Protein AF-0000000072583648 (afdb_homodimer)

pLDDT: mean 95.05, std 6.93, range [61.97, 98.94]

Organism: Leptospira interrogans serogroup Icterohaemorrhagiae serovar Lai (strain 56601) (NCBI:txid189518)

Nearest PDB structures (foldseek):
  6ifd-assembly2_C  TM=8.929E-01  e=5.186E-21  Vibrio cholerae
  6ckj-assembly1_A  TM=9.040E-01  e=2.951E-20  Neisseria meningitidis
  6ifd-assembly1_A  TM=8.773E-01  e=4.073E-20  Vibrio cholerae
  1qwj-assembly2_D  TM=8.633E-01  e=1.217E-19  Mus musculus
  6ifi-assembly1_B  TM=8.346E-01  e=3.301E-17  Vibrio cholerae

Radius of gyration: 24.1 Å; Cα contacts (8 Å, |Δi|>4): 851; chains: 2; bounding box: 42×67×56 Å

Secondary structure (DSSP, 8-state):
-EEEEEE--S--SSSTTGGGSEETTEEHHHHHHHHHHH-TT-SEEEEEES-HHHHHHHHHTT--EEEPPGGGSSTT--HHHHHHHHHHH-TT--EEEE--TT-----TTHHHHHHHHHHHTT-SEEEEEEEE----TT----S-GGG---EEEEEEEEEEEEHHHHHTT-S--SSEEEEE--GGG----SSHHHHHHHHHHHHHH----/-EEEEEE--S--SSSTTGGGSEETTEEHHHHHHHHHHH-TT-SEEEEEES-HHHHHHHHHTT--EEEPPGGGSSTT--HHHHHHHHHHH-TT--EEEE--TT-----TTHHHHHHHHHHHTT-SEEEEEEEE----TT----S-GGG---EEEEEEEEEEEEHHHHHTT-S--SSEEEEE--GGG----SSHHHHHHHHHHHHHH----

Foldseek 3Di:
DEEEEEEDEQDADQAHPQQQDDFQHGGLVLLLVVLLVLEPPHPAYEYEYQDPVNCVSCVVSPHHYDYDDPVCRDPPHDPLVVLLVVCVVPVVHFKYKYAYSQQRQAARCNQVVQVCCCVVQVAQKEAEFAFDQDDDPPDDDPDDSVPRSGDTDGQRGIMMHGSVCSNVSHRHDDGYHYHYDDPLRRAGDRHDVSSVSVSVSCVVCNHHD/DEEEEEEDEQDADQAHPQQQDDFQHGGLVLLLVVLLVLEPPHPAYEYEYQDPVNCVSCVVSPHHYDYDDPVCRDPPHDPLVRLLVVCVVPVVHFKYKYAYSQQRQAARCNQVVQVVCCVVQVAQKEAEFAFDQDDDPPDDDPDDSVPRSGDTDGQRGIMMHGSVCSNVSHRHDDGYHYHYDDPLRRAGDRHDVSSVSVSVSCVVCNHHD

Solvent-accessible surface area (backbone atoms only — not comparable to full-atom values): 22487 Å² total; per-residue (Å²): 78,35,29,32,37,29,60,48,57,58,74,36,87,62,34,71,52,48,56,65,35,75,49,90,87,37,35,28,38,50,43,33,52,52,50,51,70,69,29,82,66,49,72,45,60,35,35,36,25,60,27,66,69,57,45,52,53,38,44,74,69,72,34,52,69,44,80,37,56,70,86,63,51,44,95,80,48,53,70,49,57,53,48,30,54,46,45,68,75,41,66,71,45,42,31,41,35,39,30,34,33,45,18,49,55,58,41,64,59,48,67,38,50,49,49,49,52,37,62,76,65,67,40,42,22,36,36,29,24,43,72,46,70,78,73,46,62,83,55,84,63,97,60,55,71,89,71,46,85,50,43,47,42,65,27,57,41,46,33,36,37,30,39,68,38,30,72,68,62,39,90,62,59,93,40,70,41,80,42,71,57,61,76,88,39,58,49,55,47,57,32,66,66,36,45,53,37,50,44,44,49,40,72,73,59,48,58,52,120,77,34,29,32,40,30,61,47,57,58,74,37,84,63,36,70,52,49,56,66,33,76,50,89,87,38,36,28,38,50,43,35,51,53,50,51,70,69,27,81,66,46,72,44,60,35,34,36,25,60,27,66,69,57,45,53,54,38,45,75,70,72,34,52,67,43,80,37,56,70,86,64,52,45,95,80,48,55,69,49,57,52,48,29,55,46,45,69,76,40,66,69,42,42,32,40,34,39,30,34,33,45,18,48,55,58,40,64,58,48,67,39,51,50,50,49,52,38,62,75,65,66,40,42,21,35,35,30,23,42,74,46,70,79,74,45,63,84,55,86,63,98,61,55,72,90,71,45,83,49,44,46,42,64,25,58,39,44,34,37,39,30,39,68,38,30,73,70,62,39,90,61,59,92,40,72,42,81,42,72,60,61,73,88,38,57,50,53,49,56,31,65,67,35,46,51,37,51,44,44,50,39,70,73,58,50,57,52,119

InterPro domains:
  IPR003329 Acylneuraminate cytidylyltransferase [PF02348] (4-128)
  IPR029044 Nucleotide-diphospho-sugar transferases [G3DSA:3.90.550.10] (2-208)
  IPR029044 Nucleotide-diphospho-sugar transferases [SSF53448] (3-206)
  IPR050793 CMP-NeuNAc synthase [PTHR21485] (3-207)

Sequence (418 aa):
MNLAVIPARGGSKGLPGKNIKNLCGKPLIAWSIEAAKRAKKIDRFIVSTDSEEIAAVAREWGCPVLKRPDELATDETKTISVLSQISKEIPEALNFILLQPTSPIRDVGLIDECLDLYEQGNYSNLATGYWCKYQEFGKHNNMRRQDYKGFFYDDGNVYILSKKLVSEGLWFGDHICRHVISKRQNFEIDDEIDFVILEALLNKYGTINMNLAVIPARGGSKGLPGKNIKNLCGKPLIAWSIEAAKRAKKIDRFIVSTDSEEIAAVAREWGCPVLKRPDELATDETKTISVLSQISKEIPEALNFILLQPTSPIRDVGLIDECLDLYEQGNYSNLATGYWCKYQEFGKHNNMRRQDYKGFFYDDGNVYILSKKLVSEGLWFGDHICRHVISKRQNFEIDDEIDFVILEALLNKYGTIN

Structure (mmCIF, N/CA/C/O backbone):
data_AF-0000000072583648-model_v1
#
loop_
_entity.id
_entity.type
_entity.pdbx_description
1 polymer 'CMP-N-acetylneuraminic acid synthetase'
#
loop_
_atom_site.group_PDB
_atom_site.id
_atom_site.type_symbol
_atom_site.label_atom_id
_atom_site.label_alt_id
_atom_site.label_comp_id
_atom_site.label_asym_id
_atom_site.label_entity_id
_atom_site.label_seq_id
_atom_site.pdbx_PDB_ins_code
_atom_site.Cartn_x
_atom_site.Cartn_y
_atom_site.Cartn_z
_atom_site.occupancy
_atom_site.B_iso_or_equiv
_atom_site.auth_seq_id
_atom_site.auth_comp_id
_atom_site.auth_asym_id
_atom_site.auth_atom_id
_atom_site.pdbx_PDB_model_num
ATOM 1 N N . MET A 1 1 ? -5.191 -30.656 -16.859 1 97.69 1 MET A N 1
ATOM 2 C CA . MET A 1 1 ? -4.227 -30.609 -15.766 1 97.69 1 MET A CA 1
ATOM 3 C C . MET A 1 1 ? -4.043 -29.188 -15.266 1 97.69 1 MET A C 1
ATOM 5 O O . MET A 1 1 ? -3.84 -28.266 -16.062 1 97.69 1 MET A O 1
ATOM 9 N N . ASN A 1 2 ? -4.242 -28.969 -13.953 1 98.88 2 ASN A N 1
ATOM 10 C CA . ASN A 1 2 ? -3.906 -27.703 -13.312 1 98.88 2 ASN A CA 1
ATOM 11 C C . ASN A 1 2 ? -2.438 -27.656 -12.898 1 98.88 2 ASN A C 1
ATOM 13 O O . ASN A 1 2 ? -2.012 -28.406 -12.023 1 98.88 2 ASN A O 1
ATOM 17 N N . LEU A 1 3 ? -1.696 -26.797 -13.539 1 98.94 3 LEU A N 1
ATOM 18 C CA . LEU A 1 3 ? -0.269 -26.672 -13.273 1 98.94 3 LEU A CA 1
ATOM 19 C C . LEU A 1 3 ? 0.024 -25.391 -12.5 1 98.94 3 LEU A C 1
ATOM 21 O O . LEU A 1 3 ? -0.219 -24.281 -13 1 98.94 3 LEU A O 1
ATO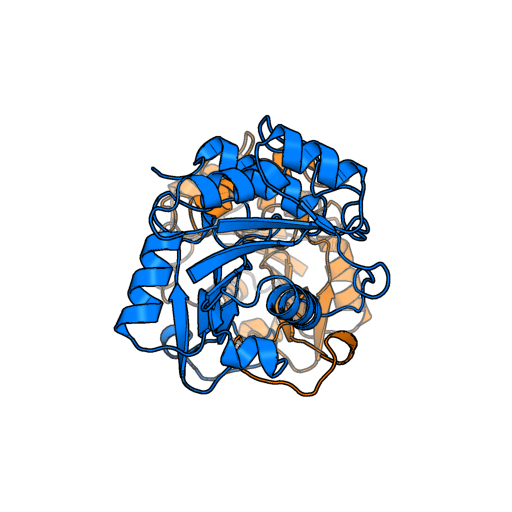M 25 N N . ALA A 1 4 ? 0.498 -25.5 -11.289 1 98.94 4 ALA A N 1
ATOM 26 C CA . ALA A 1 4 ? 0.987 -24.328 -10.562 1 98.94 4 ALA A CA 1
ATOM 27 C C . ALA A 1 4 ? 2.408 -23.984 -10.992 1 98.94 4 ALA A C 1
ATOM 29 O O . ALA A 1 4 ? 3.275 -24.859 -11.078 1 98.94 4 ALA A O 1
ATOM 30 N N . VAL A 1 5 ? 2.592 -22.766 -11.312 1 98.94 5 VAL A N 1
ATOM 31 C CA . VAL A 1 5 ? 3.898 -22.266 -11.734 1 98.94 5 VAL A CA 1
ATOM 32 C C . VAL A 1 5 ? 4.395 -21.234 -10.734 1 98.94 5 VAL A C 1
ATOM 34 O O . VAL A 1 5 ? 3.686 -20.266 -10.43 1 98.94 5 VAL A O 1
ATOM 37 N N . ILE A 1 6 ? 5.566 -21.406 -10.234 1 98.88 6 ILE A N 1
ATOM 38 C CA . ILE A 1 6 ? 6.246 -20.484 -9.336 1 98.88 6 ILE A CA 1
ATOM 39 C C . ILE A 1 6 ? 7.484 -19.906 -10.023 1 98.88 6 ILE A C 1
ATOM 41 O O . ILE A 1 6 ? 8.539 -20.547 -10.055 1 98.88 6 ILE A O 1
ATOM 45 N N . PRO A 1 7 ? 7.328 -18.703 -10.578 1 98.31 7 PRO A N 1
ATOM 46 C CA . PRO A 1 7 ? 8.453 -18.109 -11.305 1 98.31 7 PRO A CA 1
ATOM 47 C C . PRO A 1 7 ? 9.438 -17.391 -10.383 1 98.31 7 PRO A C 1
ATOM 49 O O . PRO A 1 7 ? 9.023 -16.625 -9.516 1 98.31 7 PRO A O 1
ATOM 52 N N . ALA A 1 8 ? 10.727 -17.672 -10.547 1 97.12 8 ALA A N 1
ATOM 53 C CA . ALA A 1 8 ? 11.742 -17.031 -9.703 1 97.12 8 ALA A CA 1
ATOM 54 C C . ALA A 1 8 ? 13.047 -16.828 -10.469 1 97.12 8 ALA A C 1
ATOM 56 O O . ALA A 1 8 ? 13.898 -17.719 -10.5 1 97.12 8 ALA A O 1
ATOM 57 N N . ARG A 1 9 ? 13.219 -15.688 -11.008 1 95.25 9 ARG A N 1
ATOM 58 C CA . ARG A 1 9 ? 14.461 -15.438 -11.734 1 95.25 9 ARG A CA 1
ATOM 59 C C . ARG A 1 9 ? 15.586 -15.062 -10.773 1 95.25 9 ARG A C 1
ATOM 61 O O . ARG A 1 9 ? 15.336 -14.57 -9.672 1 95.25 9 ARG A O 1
ATOM 68 N N . GLY A 1 10 ? 16.766 -15.242 -11.242 1 93.38 10 GLY A N 1
ATOM 69 C CA . GLY A 1 10 ? 17.938 -14.938 -10.422 1 93.38 10 GLY A CA 1
ATOM 70 C C . GLY A 1 10 ? 18.141 -13.453 -10.211 1 93.38 10 GLY A C 1
ATOM 71 O O . GLY A 1 10 ? 18.594 -13.031 -9.148 1 93.38 10 GLY A O 1
ATOM 72 N N . GLY A 1 11 ? 17.781 -12.695 -11.203 1 90.19 11 GLY A N 1
ATOM 73 C CA . GLY A 1 11 ? 18 -11.266 -11.141 1 90.19 11 GLY A CA 1
ATOM 74 C C . GLY A 1 11 ? 16.859 -10.516 -10.461 1 90.19 11 GLY A C 1
ATOM 75 O O . GLY A 1 11 ? 15.711 -10.625 -10.875 1 90.19 11 GLY A O 1
ATOM 76 N N . SER A 1 12 ? 17.141 -9.93 -9.25 1 88.94 12 SER A N 1
ATOM 77 C CA . SER A 1 12 ? 16.219 -9.055 -8.539 1 88.94 12 SER A CA 1
ATOM 78 C C . SER A 1 12 ? 16.844 -7.684 -8.289 1 88.94 12 SER A C 1
ATOM 80 O O . SER A 1 12 ? 17.812 -7.57 -7.535 1 88.94 12 SER A O 1
ATOM 82 N N . LYS A 1 13 ? 16.25 -6.711 -8.898 1 87.12 13 LYS A N 1
ATOM 83 C CA . LYS A 1 13 ? 16.859 -5.387 -8.836 1 87.12 13 LYS A CA 1
ATOM 84 C C . LYS A 1 13 ? 16.578 -4.711 -7.496 1 87.12 13 LYS A C 1
ATOM 86 O O . LYS A 1 13 ? 17.484 -4.246 -6.816 1 87.12 13 LYS A O 1
ATOM 91 N N . GLY A 1 14 ? 15.383 -4.738 -7.047 1 91.19 14 GLY A N 1
ATOM 92 C CA . GLY A 1 14 ? 14.992 -4 -5.855 1 91.19 14 GLY A CA 1
ATOM 93 C C . GLY A 1 14 ? 15.492 -4.633 -4.57 1 91.19 14 GLY A C 1
ATOM 94 O O . GLY A 1 14 ? 15.742 -3.934 -3.586 1 91.19 14 GLY A O 1
ATOM 95 N N . LEU A 1 15 ? 15.609 -5.969 -4.609 1 94.5 15 LEU A N 1
ATOM 96 C CA . LEU A 1 15 ? 16.094 -6.77 -3.486 1 94.5 15 LEU A CA 1
ATOM 97 C C . LEU A 1 15 ? 16.828 -8.008 -3.979 1 94.5 15 LEU A C 1
ATOM 99 O O . LEU A 1 15 ? 16.25 -9.086 -4.078 1 94.5 15 LEU A O 1
ATOM 103 N N . PRO A 1 16 ? 18.141 -7.836 -4.246 1 94.44 16 PRO A N 1
ATOM 104 C CA . PRO A 1 16 ? 18.906 -8.938 -4.816 1 94.44 16 PRO A CA 1
ATOM 105 C C . PRO A 1 16 ? 18.812 -10.219 -3.99 1 94.44 16 PRO A C 1
ATOM 107 O O . PRO A 1 16 ? 18.938 -10.18 -2.764 1 94.44 16 PRO A O 1
ATOM 110 N N . GLY A 1 17 ? 18.5 -11.312 -4.676 1 95.19 17 GLY A N 1
ATOM 111 C CA . GLY A 1 17 ? 18.422 -12.617 -4.035 1 95.19 17 GLY A CA 1
ATOM 112 C C . GLY A 1 17 ? 17.172 -12.82 -3.221 1 95.19 17 GLY A C 1
ATOM 113 O O . GLY A 1 17 ? 17.109 -13.688 -2.348 1 95.19 17 GLY A O 1
ATOM 114 N N . LYS A 1 18 ? 16.125 -12.062 -3.488 1 96.69 18 LYS A N 1
ATOM 115 C CA . LYS A 1 18 ? 14.977 -12.047 -2.588 1 96.69 18 LYS A CA 1
ATOM 116 C C . LYS A 1 18 ? 14.273 -13.398 -2.568 1 96.69 18 LYS A C 1
ATOM 118 O O . LYS A 1 18 ? 13.734 -13.812 -1.54 1 96.69 18 LYS A O 1
ATOM 123 N N . ASN A 1 19 ? 14.297 -14.148 -3.619 1 97.88 19 ASN A N 1
ATOM 124 C CA . ASN A 1 19 ? 13.516 -15.375 -3.73 1 97.88 19 ASN A CA 1
ATOM 125 C C . ASN A 1 19 ? 13.969 -16.422 -2.721 1 97.88 19 ASN A C 1
ATOM 127 O O . ASN A 1 19 ? 13.172 -17.266 -2.297 1 97.88 19 ASN A O 1
ATOM 131 N N . ILE A 1 20 ? 15.219 -16.375 -2.355 1 98.31 20 ILE A N 1
ATOM 132 C CA . ILE A 1 20 ? 15.695 -17.375 -1.411 1 98.31 20 ILE A CA 1
ATOM 133 C C . ILE A 1 20 ? 16.109 -16.703 -0.106 1 98.31 20 ILE A C 1
ATOM 135 O O . ILE A 1 20 ? 16.781 -17.312 0.73 1 98.31 20 ILE A O 1
ATOM 139 N N . LYS A 1 21 ? 15.82 -15.445 0.034 1 98.12 21 LYS A N 1
ATOM 140 C CA . LYS A 1 21 ? 16.031 -14.734 1.294 1 98.12 21 LYS A CA 1
ATOM 141 C C . LYS A 1 21 ? 15.125 -15.281 2.391 1 98.12 21 LYS A C 1
ATOM 143 O O . LYS A 1 21 ? 13.961 -15.586 2.141 1 98.12 21 LYS A O 1
ATOM 148 N N . ASN A 1 22 ? 15.633 -15.406 3.602 1 98.62 22 ASN A N 1
ATOM 149 C CA . ASN A 1 22 ? 14.867 -15.938 4.723 1 98.62 22 ASN A CA 1
ATOM 150 C C . ASN A 1 22 ? 13.727 -15 5.117 1 98.62 22 ASN A C 1
ATOM 152 O O . ASN A 1 22 ? 13.961 -13.82 5.41 1 98.62 22 ASN A O 1
ATOM 156 N N . LEU A 1 23 ? 12.547 -15.438 5.066 1 98.31 23 LEU A N 1
ATOM 157 C CA . LEU A 1 23 ? 11.344 -14.742 5.508 1 98.31 23 LEU A CA 1
ATOM 158 C C . LEU A 1 23 ? 10.594 -15.57 6.551 1 98.31 23 LEU A C 1
ATOM 160 O O . LEU A 1 23 ? 9.938 -16.562 6.211 1 98.31 23 LEU A O 1
ATOM 164 N N . CYS A 1 24 ? 10.695 -15.133 7.797 1 97.88 24 CYS A N 1
ATOM 165 C CA . CYS A 1 24 ? 10.016 -15.773 8.914 1 97.88 24 CYS A CA 1
ATOM 166 C C . CYS A 1 24 ? 10.391 -17.25 9.008 1 97.88 24 CYS A C 1
ATOM 168 O O . CYS A 1 24 ? 9.523 -18.109 9.141 1 97.88 24 CYS A O 1
ATOM 170 N N . GLY A 1 25 ? 11.648 -17.625 8.773 1 97.44 25 GLY A N 1
ATOM 171 C CA . GLY A 1 25 ? 12.156 -18.953 9.078 1 97.44 25 GLY A CA 1
ATOM 172 C C . GLY A 1 25 ? 12.312 -19.828 7.855 1 97.44 25 GLY A C 1
ATOM 173 O O . GLY A 1 25 ? 12.82 -20.953 7.945 1 97.44 25 GLY A O 1
ATOM 174 N N . LYS A 1 26 ? 11.906 -19.453 6.719 1 97 26 LYS A N 1
ATOM 175 C CA . LYS A 1 26 ? 12.133 -20.203 5.492 1 97 26 LYS A CA 1
ATOM 176 C C . LYS A 1 26 ? 12.359 -19.281 4.305 1 97 26 LYS A C 1
ATOM 178 O O . LYS A 1 26 ? 12.016 -18.094 4.359 1 97 26 LYS A O 1
ATOM 183 N N . PRO A 1 27 ? 12.984 -19.828 3.266 1 98.56 27 PRO A N 1
ATOM 184 C CA . PRO A 1 27 ? 13.195 -19 2.086 1 98.56 27 PRO A CA 1
ATOM 185 C C . PRO A 1 27 ? 11.891 -18.484 1.48 1 98.56 27 PRO A C 1
ATOM 187 O O . PRO A 1 27 ? 10.883 -19.188 1.485 1 98.56 27 PRO A O 1
ATOM 190 N N . LEU A 1 28 ? 11.953 -17.266 0.922 1 98.62 28 LEU A N 1
ATOM 191 C CA . LEU A 1 28 ? 10.766 -16.609 0.388 1 98.62 28 LEU A CA 1
ATOM 192 C C . LEU A 1 28 ? 10 -17.531 -0.554 1 98.62 28 LEU A C 1
ATOM 194 O O . LEU A 1 28 ? 8.781 -17.672 -0.449 1 98.62 28 LEU A O 1
ATOM 198 N N . ILE A 1 29 ? 10.672 -18.266 -1.407 1 98.81 29 ILE A N 1
ATOM 199 C CA . ILE A 1 29 ? 10.055 -19.094 -2.449 1 98.81 29 ILE A CA 1
ATOM 200 C C . ILE A 1 29 ? 9.328 -20.266 -1.815 1 98.81 29 ILE A C 1
ATOM 202 O O . ILE A 1 29 ? 8.391 -20.812 -2.404 1 98.81 29 ILE A O 1
ATOM 206 N N . ALA A 1 30 ? 9.734 -20.703 -0.659 1 98.69 30 ALA A N 1
ATOM 207 C CA . ALA A 1 30 ? 9.148 -21.859 0.014 1 98.69 30 ALA A CA 1
ATOM 208 C C . ALA A 1 30 ? 7.684 -21.625 0.349 1 98.69 30 ALA A C 1
ATOM 210 O O . ALA A 1 30 ? 6.887 -22.562 0.38 1 98.69 30 ALA A O 1
ATOM 211 N N . TRP A 1 31 ? 7.324 -20.375 0.582 1 98.62 31 TRP A N 1
ATOM 212 C CA . TRP A 1 31 ? 5.941 -20.047 0.912 1 98.62 31 TRP A CA 1
ATOM 213 C C . TRP A 1 31 ? 5.008 -20.406 -0.239 1 98.62 31 TRP A C 1
ATOM 215 O O . TRP A 1 31 ? 3.953 -21 -0.026 1 98.62 31 TRP A O 1
ATOM 225 N N . SER A 1 32 ? 5.383 -20.047 -1.424 1 98.69 32 SER A N 1
ATOM 226 C CA . SER A 1 32 ? 4.574 -20.375 -2.596 1 98.69 32 SER A CA 1
ATOM 227 C C . SER A 1 32 ? 4.594 -21.859 -2.883 1 98.69 32 SER A C 1
ATOM 229 O O . SER A 1 32 ? 3.582 -22.438 -3.287 1 98.69 32 SER A O 1
ATOM 231 N N . ILE A 1 33 ? 5.758 -22.531 -2.666 1 98.81 33 ILE A N 1
ATOM 232 C CA . ILE A 1 33 ? 5.867 -23.969 -2.865 1 98.81 33 ILE A CA 1
ATOM 233 C C . ILE A 1 33 ? 4.914 -24.703 -1.923 1 98.81 33 ILE A C 1
ATOM 235 O O . ILE A 1 33 ? 4.145 -25.562 -2.354 1 98.81 33 ILE A O 1
ATOM 239 N N . GLU A 1 34 ? 4.941 -24.312 -0.711 1 98.38 34 GLU A N 1
ATOM 240 C CA . GLU A 1 34 ? 4.074 -24.938 0.28 1 98.38 34 GLU A CA 1
ATOM 241 C C . GLU A 1 34 ? 2.602 -24.719 -0.052 1 98.38 34 GLU A C 1
ATOM 243 O O . GLU A 1 34 ? 1.777 -25.609 0.115 1 98.38 34 GLU A O 1
ATOM 248 N N . ALA A 1 35 ? 2.254 -23.5 -0.495 1 98.44 35 ALA A N 1
ATOM 249 C CA . ALA A 1 35 ? 0.877 -23.219 -0.887 1 98.44 35 ALA A CA 1
ATOM 250 C C . ALA A 1 35 ? 0.427 -24.125 -2.029 1 98.44 35 ALA A C 1
ATOM 252 O O . ALA A 1 35 ? -0.687 -24.656 -2.008 1 98.44 35 ALA A O 1
ATOM 253 N N . ALA A 1 36 ? 1.256 -24.312 -2.998 1 98.62 36 ALA A N 1
ATOM 254 C CA . ALA A 1 36 ? 0.947 -25.172 -4.129 1 98.62 36 ALA A CA 1
ATOM 255 C C . ALA A 1 36 ? 0.747 -26.625 -3.668 1 98.62 36 ALA A C 1
ATOM 257 O O . ALA A 1 36 ? -0.197 -27.297 -4.094 1 98.62 36 ALA A O 1
ATOM 258 N N . LYS A 1 37 ? 1.585 -27.062 -2.789 1 98.06 37 LYS A N 1
ATOM 259 C CA . LYS A 1 37 ? 1.545 -28.438 -2.281 1 98.06 37 LYS A CA 1
ATOM 260 C C . LYS A 1 37 ? 0.253 -28.703 -1.515 1 98.06 37 LYS A C 1
ATOM 262 O O . LYS A 1 37 ? -0.297 -29.797 -1.576 1 98.06 37 LYS A O 1
ATOM 267 N N . ARG A 1 38 ? -0.21 -27.734 -0.861 1 97.56 38 ARG A N 1
ATOM 268 C CA . ARG A 1 38 ? -1.37 -27.906 0.009 1 97.56 38 ARG A CA 1
ATOM 269 C C . ARG A 1 38 ? -2.668 -27.797 -0.785 1 97.56 38 ARG A C 1
ATOM 271 O O . ARG A 1 38 ? -3.727 -28.219 -0.306 1 97.56 38 ARG A O 1
ATOM 278 N N . ALA A 1 39 ? -2.609 -27.203 -1.93 1 98.44 39 ALA A N 1
ATOM 279 C CA . ALA A 1 39 ? -3.807 -27.031 -2.748 1 98.44 39 ALA A CA 1
ATOM 280 C C . ALA A 1 39 ? -4.312 -28.359 -3.279 1 98.44 39 ALA A C 1
ATOM 282 O O . ALA A 1 39 ? -3.543 -29.156 -3.834 1 98.44 39 ALA A O 1
ATOM 283 N N . LYS A 1 40 ? -5.539 -28.609 -3.176 1 98.56 40 LYS A N 1
ATOM 284 C CA . LYS A 1 40 ? -6.129 -29.906 -3.533 1 98.56 40 LYS A CA 1
ATOM 285 C C . LYS A 1 40 ? -6.336 -30.016 -5.039 1 98.56 40 LYS A C 1
ATOM 287 O O . LYS A 1 40 ? -6.336 -31.109 -5.594 1 98.56 40 LYS A O 1
ATOM 292 N N . LYS A 1 41 ? -6.445 -28.922 -5.656 1 98.75 41 LYS A N 1
ATOM 293 C CA . LYS A 1 41 ? -6.852 -28.953 -7.059 1 98.75 41 LYS A CA 1
ATOM 294 C C . LYS A 1 41 ? -5.66 -28.719 -7.984 1 98.75 41 LYS A C 1
ATOM 296 O O . LYS A 1 41 ? -5.828 -28.562 -9.195 1 98.75 41 LYS A O 1
ATOM 301 N N . ILE A 1 42 ? -4.512 -28.656 -7.406 1 98.81 42 ILE A N 1
ATOM 302 C CA . ILE A 1 42 ? -3.291 -28.578 -8.203 1 98.81 42 ILE A CA 1
ATOM 303 C C . ILE A 1 42 ? -2.805 -29.984 -8.531 1 98.81 42 ILE A C 1
ATOM 305 O O . ILE A 1 42 ? -2.623 -30.812 -7.637 1 98.81 42 ILE A O 1
ATOM 309 N N . ASP A 1 43 ? -2.621 -30.234 -9.797 1 98.81 43 ASP A N 1
ATOM 310 C CA . ASP A 1 43 ? -2.168 -31.562 -10.227 1 98.81 43 ASP A CA 1
ATOM 311 C C . ASP A 1 43 ? -0.644 -31.641 -10.219 1 98.81 43 ASP A C 1
ATOM 313 O O . ASP A 1 43 ? -0.081 -32.719 -9.969 1 98.81 43 ASP A O 1
ATOM 317 N N . ARG A 1 44 ? -0.004 -30.625 -10.531 1 98.69 44 ARG A N 1
ATOM 318 C CA . ARG A 1 44 ? 1.447 -30.516 -10.648 1 98.69 44 ARG A CA 1
ATOM 319 C C . ARG A 1 44 ? 1.912 -29.094 -10.352 1 98.69 44 ARG A C 1
ATOM 321 O O . ARG A 1 44 ? 1.2 -28.125 -10.648 1 98.69 44 ARG A O 1
ATOM 328 N N . PHE A 1 45 ? 3.045 -28.906 -9.734 1 98.81 45 PHE A N 1
ATOM 329 C CA . PHE A 1 45 ? 3.641 -27.609 -9.5 1 98.81 45 PHE A CA 1
ATOM 330 C C . PHE A 1 45 ? 5.125 -27.609 -9.852 1 98.81 45 PHE A C 1
ATOM 332 O O . PHE A 1 45 ? 5.793 -28.641 -9.727 1 98.81 45 PHE A O 1
ATOM 339 N N . ILE A 1 46 ? 5.621 -26.484 -10.32 1 98.88 46 ILE A N 1
ATOM 340 C CA . ILE A 1 46 ? 7.023 -26.375 -10.711 1 98.88 46 ILE A CA 1
ATOM 341 C C . ILE A 1 46 ? 7.539 -24.984 -10.375 1 98.88 46 ILE A C 1
ATOM 343 O O . ILE A 1 46 ? 6.773 -24.016 -10.352 1 98.88 46 ILE A O 1
ATOM 347 N N . VAL A 1 47 ? 8.836 -24.922 -10.094 1 98.88 47 VAL A N 1
ATOM 348 C CA . VAL A 1 47 ? 9.555 -23.641 -10.062 1 98.88 47 VAL A CA 1
ATOM 349 C C . VAL A 1 47 ? 10.234 -23.406 -11.406 1 98.88 47 VAL A C 1
ATOM 351 O O . VAL A 1 47 ? 10.867 -24.312 -11.961 1 98.88 47 VAL A O 1
ATOM 354 N N . SER A 1 48 ? 10.008 -22.266 -12.016 1 98.75 48 SER A N 1
ATOM 355 C CA . SER A 1 48 ? 10.734 -21.828 -13.211 1 98.75 48 SER A CA 1
ATOM 356 C C . SER A 1 48 ? 11.82 -20.828 -12.859 1 98.75 48 SER A C 1
ATOM 358 O O . SER A 1 48 ? 11.523 -19.719 -12.391 1 98.75 48 SER A O 1
ATOM 360 N N . THR A 1 49 ? 13.086 -21.141 -13.102 1 98.44 49 THR A N 1
ATOM 361 C CA . THR A 1 49 ? 14.18 -20.25 -12.711 1 98.44 49 THR A CA 1
ATOM 362 C C . THR A 1 49 ? 15.391 -20.453 -13.617 1 98.44 49 THR A C 1
ATOM 364 O O . THR A 1 49 ? 15.555 -21.516 -14.219 1 98.44 49 THR A O 1
ATOM 367 N N . ASP A 1 50 ? 16.125 -19.391 -13.742 1 97.94 50 ASP A N 1
ATOM 368 C CA . ASP A 1 50 ? 17.391 -19.453 -14.453 1 97.94 50 ASP A CA 1
ATOM 369 C C . ASP A 1 50 ? 18.562 -19.656 -13.492 1 97.94 50 ASP A C 1
ATOM 371 O O . ASP A 1 50 ? 19.703 -19.875 -13.914 1 97.94 50 ASP A O 1
ATOM 375 N N . SER A 1 51 ? 18.328 -19.625 -12.242 1 97.88 51 SER A N 1
ATOM 376 C CA . SER A 1 51 ? 19.375 -19.641 -11.211 1 97.88 51 SER A CA 1
ATOM 377 C C . SER A 1 51 ? 19.516 -21.016 -10.602 1 97.88 51 SER A C 1
ATOM 379 O O . SER A 1 51 ? 18.562 -21.578 -10.062 1 97.88 51 SER A O 1
ATOM 381 N N . GLU A 1 52 ? 20.75 -21.469 -10.594 1 98 52 GLU A N 1
ATOM 382 C CA . GLU A 1 52 ? 21.016 -22.766 -10 1 98 52 GLU A CA 1
ATOM 383 C C . GLU A 1 52 ? 20.828 -22.734 -8.484 1 98 52 GLU A C 1
ATOM 385 O O . GLU A 1 52 ? 20.391 -23.719 -7.887 1 98 52 GLU A O 1
ATOM 390 N N . GLU A 1 53 ? 21.188 -21.641 -7.949 1 98.19 53 GLU A N 1
ATOM 391 C CA . GLU A 1 53 ? 21.016 -21.484 -6.508 1 98.19 53 GLU A CA 1
ATOM 392 C C . GLU A 1 53 ? 19.547 -21.562 -6.117 1 98.19 53 GLU A C 1
ATOM 394 O O . GLU A 1 53 ? 19.188 -22.266 -5.168 1 98.19 53 GLU A O 1
ATOM 399 N N . ILE A 1 54 ? 18.719 -20.922 -6.812 1 98.62 54 ILE A N 1
ATOM 400 C CA . ILE A 1 54 ? 17.281 -20.953 -6.551 1 98.62 54 ILE A CA 1
ATOM 401 C C . ILE A 1 54 ? 16.734 -22.344 -6.809 1 98.62 54 ILE A C 1
ATOM 403 O O . ILE A 1 54 ? 15.906 -22.859 -6.047 1 98.62 54 ILE A O 1
ATOM 407 N N . ALA A 1 55 ? 17.203 -22.969 -7.875 1 98.75 55 ALA A N 1
ATOM 408 C CA . ALA A 1 55 ? 16.797 -24.328 -8.211 1 98.75 55 ALA A CA 1
ATOM 409 C C . ALA A 1 55 ? 17.109 -25.297 -7.062 1 98.75 55 ALA A C 1
ATOM 411 O O . ALA A 1 55 ? 16.266 -26.125 -6.699 1 98.75 55 ALA A O 1
ATOM 412 N N . ALA A 1 56 ? 18.281 -25.156 -6.535 1 98.75 56 ALA A N 1
ATOM 4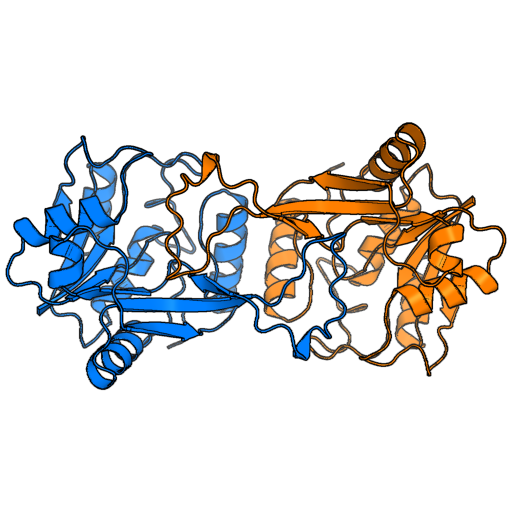13 C CA . ALA A 1 56 ? 18.688 -26.016 -5.434 1 98.75 56 ALA A CA 1
ATOM 414 C C . ALA A 1 56 ? 17.766 -25.844 -4.227 1 98.75 56 ALA A C 1
ATOM 416 O O . ALA A 1 56 ? 17.344 -26.828 -3.627 1 98.75 56 ALA A O 1
ATOM 417 N N . VAL A 1 57 ? 17.453 -24.625 -3.9 1 98.75 57 VAL A N 1
ATOM 418 C CA . VAL A 1 57 ? 16.562 -24.344 -2.779 1 98.75 57 VAL A CA 1
ATOM 419 C C . VAL A 1 57 ? 15.18 -24.922 -3.055 1 98.75 57 VAL A C 1
ATOM 421 O O . VAL A 1 57 ? 14.57 -25.531 -2.176 1 98.75 57 VAL A O 1
ATOM 424 N N . ALA A 1 58 ? 14.664 -24.719 -4.258 1 98.75 58 ALA A N 1
ATOM 425 C CA . ALA A 1 58 ? 13.359 -25.25 -4.637 1 98.75 58 ALA A CA 1
ATOM 426 C C . ALA A 1 58 ? 13.297 -26.75 -4.438 1 98.75 58 ALA A C 1
ATOM 428 O O . ALA A 1 58 ? 12.336 -27.281 -3.873 1 98.75 58 ALA A O 1
ATOM 429 N N . ARG A 1 59 ? 14.312 -27.453 -4.859 1 98.69 59 ARG A N 1
ATOM 430 C CA . ARG A 1 59 ? 14.367 -28.906 -4.73 1 98.69 59 ARG A CA 1
ATOM 431 C C . ARG A 1 59 ? 14.414 -29.328 -3.264 1 98.69 59 ARG A C 1
ATOM 433 O O . ARG A 1 59 ? 13.797 -30.328 -2.877 1 98.69 59 ARG A O 1
ATOM 440 N N . GLU A 1 60 ? 15.164 -28.562 -2.508 1 98.56 60 GLU A N 1
ATOM 441 C CA . GLU A 1 60 ? 15.227 -28.828 -1.073 1 98.56 60 GLU A CA 1
ATOM 442 C C . GLU A 1 60 ? 13.836 -28.766 -0.443 1 98.56 60 GLU A C 1
ATOM 444 O O . GLU A 1 60 ? 13.562 -29.484 0.526 1 98.56 60 GLU A O 1
ATOM 449 N N . TRP A 1 61 ? 13.008 -28 -1.033 1 98.5 61 TRP A N 1
ATOM 450 C CA . TRP A 1 61 ? 11.664 -27.844 -0.502 1 98.5 61 TRP A CA 1
ATOM 451 C C . TRP A 1 61 ? 10.68 -28.734 -1.269 1 98.5 61 TRP A C 1
ATOM 453 O O . TRP A 1 61 ? 9.461 -28.547 -1.166 1 98.5 61 TRP A O 1
ATOM 463 N N . GLY A 1 62 ? 11.195 -29.625 -2.061 1 98.38 62 GLY A N 1
ATOM 464 C CA . GLY A 1 62 ? 10.398 -30.672 -2.678 1 98.38 62 GLY A CA 1
ATOM 465 C C . GLY A 1 62 ? 9.688 -30.219 -3.941 1 98.38 62 GLY A C 1
ATOM 466 O O . GLY A 1 62 ? 8.672 -30.781 -4.328 1 98.38 62 GLY A O 1
ATOM 467 N N . CYS A 1 63 ? 10.109 -29.188 -4.555 1 98.75 63 CYS A N 1
ATOM 468 C CA . CYS A 1 63 ? 9.461 -28.703 -5.762 1 98.75 63 CYS A CA 1
ATOM 469 C C . CYS A 1 63 ? 10.32 -28.969 -6.992 1 98.75 63 CYS A C 1
ATOM 471 O O . CYS A 1 63 ? 11.492 -28.594 -7.035 1 98.75 63 CYS A O 1
ATOM 473 N N . PRO A 1 64 ? 9.781 -29.688 -8.008 1 98.75 64 PRO A N 1
ATOM 474 C CA . PRO A 1 64 ? 10.508 -29.828 -9.273 1 98.75 64 PRO A CA 1
ATOM 475 C C . PRO A 1 64 ? 10.828 -28.484 -9.922 1 98.75 64 PRO A C 1
ATOM 477 O O . PRO A 1 64 ? 10.109 -27.5 -9.703 1 98.75 64 PRO A O 1
ATOM 480 N N . VAL A 1 65 ? 11.938 -28.484 -10.68 1 98.75 65 VAL A N 1
ATOM 481 C CA . VAL A 1 65 ? 12.383 -27.25 -11.297 1 98.75 65 VAL A CA 1
ATOM 482 C C . VAL A 1 65 ? 12.375 -27.391 -12.812 1 98.75 65 VAL A C 1
ATOM 484 O O . VAL A 1 65 ? 12.797 -28.422 -13.344 1 98.75 65 VAL A O 1
ATOM 487 N N . LEU A 1 66 ? 11.82 -26.469 -13.484 1 98.56 66 LEU A N 1
ATOM 488 C CA . LEU A 1 66 ? 11.984 -26.297 -14.922 1 98.56 66 LEU A CA 1
ATOM 489 C C . LEU A 1 66 ? 12.922 -25.125 -15.227 1 98.56 66 LEU A C 1
ATOM 491 O O . LEU A 1 66 ? 12.625 -23.984 -14.875 1 98.56 66 LEU A O 1
ATOM 495 N N . LYS A 1 67 ? 13.984 -25.438 -15.859 1 97.62 67 LYS A N 1
ATOM 496 C CA . LYS A 1 67 ? 14.969 -24.391 -16.156 1 97.62 67 LYS A CA 1
ATOM 497 C C . LYS A 1 67 ? 14.391 -23.344 -17.094 1 97.62 67 LYS A C 1
ATOM 499 O O . LYS A 1 67 ? 13.797 -23.672 -18.125 1 97.62 67 LYS A O 1
ATOM 504 N N . ARG A 1 68 ? 14.5 -22.125 -16.703 1 97.12 68 ARG A N 1
ATOM 505 C CA . ARG A 1 68 ? 14.133 -20.984 -17.531 1 97.12 68 ARG A CA 1
ATOM 506 C C . ARG A 1 68 ? 15.305 -20.547 -18.406 1 97.12 68 ARG A C 1
ATOM 508 O O . ARG A 1 68 ? 16.406 -20.297 -17.922 1 97.12 68 ARG A O 1
ATOM 515 N N . PRO A 1 69 ? 15.109 -20.484 -19.719 1 95.69 69 PRO A N 1
ATOM 516 C CA . PRO A 1 69 ? 16.172 -20 -20.594 1 95.69 69 PRO A CA 1
ATOM 517 C C . PRO A 1 69 ? 16.641 -18.594 -20.219 1 95.69 69 PRO A C 1
ATOM 519 O O . PRO A 1 69 ? 15.836 -17.75 -19.828 1 95.69 69 PRO A O 1
ATOM 522 N N . ASP A 1 70 ? 17.891 -18.297 -20.453 1 93.94 70 ASP A N 1
ATOM 523 C CA . ASP A 1 70 ? 18.484 -17.016 -20.094 1 93.94 70 ASP A CA 1
ATOM 524 C C . ASP A 1 70 ? 17.797 -15.859 -20.797 1 93.94 70 ASP A C 1
ATOM 526 O O . ASP A 1 70 ? 17.672 -14.766 -20.234 1 93.94 70 ASP A O 1
ATOM 530 N N . GLU A 1 71 ? 17.422 -16.109 -21.969 1 94.44 71 GLU A N 1
ATOM 531 C CA . GLU A 1 71 ? 16.797 -15.062 -22.766 1 94.44 71 GLU A CA 1
ATOM 532 C C . GLU A 1 71 ? 15.461 -14.641 -22.172 1 94.44 71 GLU A C 1
ATOM 534 O O . GLU A 1 71 ? 14.984 -13.531 -22.438 1 94.44 71 GLU A O 1
ATOM 539 N N . LEU A 1 72 ? 14.875 -15.531 -21.328 1 95 72 LEU A N 1
ATOM 540 C CA . LEU A 1 72 ? 13.594 -15.242 -20.688 1 95 72 LEU A CA 1
ATOM 541 C C . LEU A 1 72 ? 13.781 -14.797 -19.25 1 95 72 LEU A C 1
ATOM 543 O O . LEU A 1 72 ? 12.812 -14.68 -18.5 1 95 72 LEU A O 1
ATOM 547 N N . ALA A 1 73 ? 15.039 -14.578 -18.844 1 92.56 73 ALA A N 1
ATOM 548 C CA . ALA A 1 73 ? 15.32 -14.234 -17.453 1 92.56 73 ALA A CA 1
ATOM 549 C C . ALA A 1 73 ? 15.82 -12.805 -17.328 1 92.56 73 ALA A C 1
ATOM 551 O O . ALA A 1 73 ? 16.531 -12.461 -16.391 1 92.56 73 ALA A O 1
ATOM 552 N N . THR A 1 74 ? 15.414 -11.992 -18.25 1 89.81 74 THR A N 1
ATOM 553 C CA . THR A 1 74 ? 15.836 -10.594 -18.219 1 89.81 74 THR A CA 1
ATOM 554 C C . THR A 1 74 ? 14.781 -9.719 -17.547 1 89.81 74 THR A C 1
ATOM 556 O O . THR A 1 74 ? 13.641 -10.148 -17.375 1 89.81 74 THR A O 1
ATOM 559 N N . ASP A 1 75 ? 15.078 -8.516 -17.156 1 86.5 75 ASP A N 1
ATOM 560 C CA . ASP A 1 75 ? 14.172 -7.602 -16.469 1 86.5 75 ASP A CA 1
ATOM 561 C C . ASP A 1 75 ? 13.047 -7.152 -17.391 1 86.5 75 ASP A C 1
ATOM 563 O O . ASP A 1 75 ? 12 -6.691 -16.938 1 86.5 75 ASP A O 1
ATOM 567 N N . GLU A 1 76 ? 13.234 -7.371 -18.594 1 86 76 GLU A N 1
ATOM 568 C CA . GLU A 1 76 ? 12.266 -6.902 -19.594 1 86 76 GLU A CA 1
ATOM 569 C C . GLU A 1 76 ? 11.297 -8.016 -19.984 1 86 76 GLU A C 1
ATOM 571 O O . GLU A 1 76 ? 10.266 -7.754 -20.609 1 86 76 GLU A O 1
ATOM 576 N N . THR A 1 77 ? 11.664 -9.234 -19.594 1 89.5 77 THR A N 1
ATOM 577 C CA . THR A 1 77 ? 10.836 -10.367 -19.984 1 89.5 77 THR A CA 1
ATOM 578 C C . THR A 1 77 ? 9.477 -10.305 -19.297 1 89.5 77 THR A C 1
ATOM 580 O O . THR A 1 77 ? 9.398 -10.109 -18.078 1 89.5 77 THR A O 1
ATOM 583 N N . LYS A 1 78 ? 8.43 -10.516 -20.062 1 89.31 78 LYS A N 1
ATOM 584 C CA . LYS A 1 78 ? 7.078 -10.578 -19.516 1 89.31 78 LYS A CA 1
ATOM 585 C C . LYS A 1 78 ? 6.766 -11.977 -18.984 1 89.31 78 LYS A C 1
ATOM 587 O O . LYS A 1 78 ? 7.199 -12.977 -19.547 1 89.31 78 LYS A O 1
ATOM 592 N N . THR A 1 79 ? 5.996 -12 -17.953 1 94.44 79 THR A N 1
ATOM 593 C CA . THR A 1 79 ? 5.625 -13.266 -17.312 1 94.44 79 THR A CA 1
ATOM 594 C C . THR A 1 79 ? 4.906 -14.172 -18.312 1 94.44 79 THR A C 1
ATOM 596 O O . THR A 1 79 ? 5.074 -15.391 -18.281 1 94.44 79 THR A O 1
ATOM 599 N N . ILE A 1 80 ? 4.129 -13.562 -19.234 1 96 80 ILE A N 1
ATOM 600 C CA . ILE A 1 80 ? 3.365 -14.352 -20.188 1 96 80 ILE A CA 1
ATOM 601 C C . ILE A 1 80 ? 4.316 -15.125 -21.094 1 96 80 ILE A C 1
ATOM 603 O O . ILE A 1 80 ? 4.016 -16.25 -21.516 1 96 80 ILE A O 1
ATOM 607 N N . SER A 1 81 ? 5.5 -14.602 -21.406 1 96.12 81 SER A N 1
ATOM 608 C CA . SER A 1 81 ? 6.492 -15.297 -22.219 1 96.12 81 SER A CA 1
ATOM 609 C C . SER A 1 81 ? 7.027 -16.531 -21.5 1 96.12 81 SER A C 1
ATOM 611 O O . SER A 1 81 ? 7.258 -17.578 -22.109 1 96.12 81 SER A O 1
ATOM 613 N N . VAL A 1 82 ? 7.203 -16.422 -20.203 1 97.25 82 VAL A N 1
ATOM 614 C CA . VAL A 1 82 ? 7.652 -17.547 -19.375 1 97.25 82 VAL A CA 1
ATOM 615 C C . VAL A 1 82 ? 6.594 -18.641 -19.375 1 97.25 82 VAL A C 1
ATOM 617 O O . VAL A 1 82 ? 6.91 -19.812 -19.562 1 97.25 82 VAL A O 1
ATOM 620 N N . LEU A 1 83 ? 5.344 -18.25 -19.203 1 98.31 83 LEU A N 1
ATOM 621 C CA . LEU A 1 83 ? 4.25 -19.219 -19.203 1 98.31 83 LEU A CA 1
ATOM 622 C C . LEU A 1 83 ? 4.129 -19.906 -20.562 1 98.31 83 LEU A C 1
ATOM 624 O O . LEU A 1 83 ? 3.855 -21.109 -20.641 1 98.31 83 LEU A O 1
ATOM 628 N N . SER A 1 84 ? 4.297 -19.109 -21.594 1 97.81 84 SER A N 1
ATOM 629 C CA . SER A 1 84 ? 4.242 -19.656 -22.938 1 97.81 84 SER A CA 1
ATOM 630 C C . SER A 1 84 ? 5.305 -20.734 -23.141 1 97.81 84 SER A C 1
ATOM 632 O O . SER A 1 84 ? 5.031 -21.797 -23.703 1 97.81 84 SER A O 1
ATOM 634 N N . GLN A 1 85 ? 6.496 -20.422 -22.719 1 97.44 85 GLN A N 1
ATOM 635 C CA . GLN A 1 85 ? 7.574 -21.406 -22.797 1 97.44 85 GLN A CA 1
ATOM 636 C C . GLN A 1 85 ? 7.219 -22.656 -22.016 1 97.44 85 GLN A C 1
ATOM 638 O O . GLN A 1 85 ? 7.441 -23.781 -22.484 1 97.44 85 GLN A O 1
ATOM 643 N N . ILE A 1 86 ? 6.656 -22.531 -20.844 1 98.31 86 ILE A N 1
ATOM 644 C CA . ILE A 1 86 ? 6.281 -23.641 -19.984 1 98.31 86 ILE A CA 1
ATOM 645 C C . ILE A 1 86 ? 5.18 -24.469 -20.656 1 98.31 86 ILE A C 1
ATOM 647 O O . ILE A 1 86 ? 5.18 -25.703 -20.578 1 98.31 86 ILE A O 1
ATOM 651 N N . SER A 1 87 ? 4.234 -23.781 -21.281 1 98.25 87 SER A N 1
ATOM 652 C CA . SER A 1 87 ? 3.133 -24.438 -21.969 1 98.25 87 SER A CA 1
ATOM 653 C C . SER A 1 87 ? 3.648 -25.406 -23.047 1 98.25 87 SER A C 1
ATOM 655 O O . SER A 1 87 ? 3.049 -26.453 -23.281 1 98.25 87 SER A O 1
ATOM 657 N N . LYS A 1 88 ? 4.727 -25.062 -23.672 1 97.44 88 LYS A N 1
ATOM 658 C CA . LYS A 1 88 ? 5.336 -25.922 -24.688 1 97.44 88 LYS A CA 1
ATOM 659 C C . LYS A 1 88 ? 6.031 -27.125 -24.062 1 97.44 88 LYS A C 1
ATOM 661 O O . LYS A 1 88 ? 6.012 -28.219 -24.609 1 97.44 88 LYS A O 1
ATOM 666 N N . GLU A 1 89 ? 6.633 -26.906 -22.938 1 97.5 89 GLU A N 1
ATOM 667 C CA . GLU A 1 89 ? 7.383 -27.953 -22.25 1 97.5 89 GLU A CA 1
ATOM 668 C C . GLU A 1 89 ? 6.441 -28.938 -21.547 1 97.5 89 GLU A C 1
ATOM 670 O O . GLU A 1 89 ? 6.789 -30.094 -21.359 1 97.5 89 GLU A O 1
ATOM 675 N N . ILE A 1 90 ? 5.324 -28.453 -21.125 1 98.12 90 ILE A N 1
ATOM 676 C CA . ILE A 1 90 ? 4.336 -29.281 -20.438 1 98.12 90 ILE A CA 1
ATOM 677 C C . ILE A 1 90 ? 2.99 -29.172 -21.156 1 98.12 90 ILE A C 1
ATOM 679 O O . ILE A 1 90 ? 2.055 -28.562 -20.641 1 98.12 90 ILE A O 1
ATOM 683 N N . PRO A 1 91 ? 2.84 -29.828 -22.203 1 97.62 91 PRO A N 1
ATOM 684 C CA . PRO A 1 91 ? 1.664 -29.656 -23.062 1 97.62 91 PRO A CA 1
ATOM 685 C C . PRO A 1 91 ? 0.38 -30.172 -22.422 1 97.62 91 PRO A C 1
ATOM 687 O O . PRO A 1 91 ? -0.719 -29.812 -22.859 1 97.62 91 PRO A O 1
ATOM 690 N N . GLU A 1 92 ? 0.466 -31 -21.406 1 98.12 92 GLU A N 1
ATOM 691 C CA . GLU A 1 92 ? -0.708 -31.562 -20.734 1 98.12 92 GLU A CA 1
ATOM 692 C C . GLU A 1 92 ? -1.391 -30.5 -19.859 1 98.12 92 GLU A C 1
ATOM 694 O O . GLU A 1 92 ? -2.523 -30.703 -19.422 1 98.12 92 GLU A O 1
ATOM 699 N N . ALA A 1 93 ? -0.718 -29.406 -19.562 1 98.5 93 ALA A N 1
ATOM 700 C CA . ALA A 1 93 ? -1.301 -28.359 -18.719 1 98.5 93 ALA A CA 1
ATOM 701 C C . ALA A 1 93 ? -2.459 -27.672 -19.438 1 98.5 93 ALA A C 1
ATOM 703 O O . ALA A 1 93 ? -2.33 -27.266 -20.594 1 98.5 93 ALA A O 1
ATOM 704 N N . LEU A 1 94 ? -3.561 -27.578 -18.766 1 98.31 94 LEU A N 1
ATOM 705 C CA . LEU A 1 94 ? -4.742 -26.922 -19.312 1 98.31 94 LEU A CA 1
ATOM 706 C C . LEU A 1 94 ? -4.945 -25.562 -18.672 1 98.31 94 LEU A C 1
ATOM 708 O O . LEU A 1 94 ? -5.484 -24.641 -19.297 1 98.31 94 LEU A O 1
ATOM 712 N N . ASN A 1 95 ? -4.68 -25.438 -17.422 1 98.75 95 ASN A N 1
ATOM 713 C CA . ASN A 1 95 ? -4.707 -24.203 -16.656 1 98.75 95 ASN A CA 1
ATOM 714 C C . ASN A 1 95 ? -3.369 -23.938 -15.969 1 98.75 95 ASN A C 1
ATOM 716 O O . ASN A 1 95 ? -2.734 -24.859 -15.453 1 98.75 95 ASN A O 1
ATOM 720 N N . PHE A 1 96 ? -2.951 -22.734 -16.031 1 98.88 96 PHE A N 1
ATOM 721 C CA . PHE A 1 96 ? -1.724 -22.281 -15.383 1 98.88 96 PHE A CA 1
ATOM 722 C C . PHE A 1 96 ? -2.035 -21.422 -14.172 1 98.88 96 PHE A C 1
ATOM 724 O O . PHE A 1 96 ? -2.656 -20.359 -14.297 1 98.88 96 PHE A O 1
ATOM 731 N N . ILE A 1 97 ? -1.714 -21.891 -13.008 1 98.94 97 ILE A N 1
ATOM 732 C CA . ILE A 1 97 ? -1.876 -21.156 -11.758 1 98.94 97 ILE A CA 1
ATOM 733 C C . ILE A 1 97 ? -0.544 -20.516 -11.359 1 98.94 97 ILE A C 1
ATOM 735 O O . ILE A 1 97 ? 0.368 -21.219 -10.906 1 98.94 97 ILE A O 1
ATOM 739 N N . LEU A 1 98 ? -0.485 -19.266 -11.586 1 98.88 98 LEU A N 1
ATOM 740 C CA . LEU A 1 98 ? 0.737 -18.531 -11.281 1 98.88 98 LEU A CA 1
ATOM 741 C C . LEU A 1 98 ? 0.766 -18.094 -9.82 1 98.88 98 LEU A C 1
ATOM 743 O O . LEU A 1 98 ? -0.136 -17.391 -9.359 1 98.88 98 LEU A O 1
ATOM 747 N N . LEU A 1 99 ? 1.767 -18.5 -9.109 1 98.81 99 LEU A N 1
ATOM 748 C CA . LEU A 1 99 ? 1.992 -18.172 -7.707 1 98.81 99 LEU A CA 1
ATOM 749 C C . LEU A 1 99 ? 3.309 -17.422 -7.527 1 98.81 99 LEU A C 1
ATOM 751 O O . LEU A 1 99 ? 4.359 -18.047 -7.336 1 98.81 99 LEU A O 1
ATOM 755 N N . GLN A 1 100 ? 3.234 -16.141 -7.586 1 98.12 100 GLN A N 1
ATOM 756 C CA . GLN A 1 100 ? 4.441 -15.32 -7.484 1 98.12 100 GLN A CA 1
ATOM 757 C C . GLN A 1 100 ? 5.055 -15.414 -6.09 1 98.12 100 GLN A C 1
ATOM 759 O O . GLN A 1 100 ? 4.363 -15.219 -5.09 1 98.12 100 GLN A O 1
ATOM 764 N N . PRO A 1 101 ? 6.359 -15.711 -6 1 98.31 101 PRO A N 1
ATOM 765 C CA . PRO A 1 101 ? 6.992 -15.82 -4.684 1 98.31 101 PRO A CA 1
ATOM 766 C C . PRO A 1 101 ? 6.918 -14.516 -3.889 1 98.31 101 PRO A C 1
ATOM 768 O O . PRO A 1 101 ? 6.906 -14.547 -2.654 1 98.31 101 PRO A O 1
ATOM 771 N N . THR A 1 102 ? 6.809 -13.414 -4.539 1 98 102 THR A N 1
ATOM 772 C CA . THR A 1 102 ? 6.848 -12.109 -3.895 1 98 102 THR A CA 1
ATOM 773 C C . THR A 1 102 ? 5.539 -11.82 -3.162 1 98 102 THR A C 1
ATOM 775 O O . THR A 1 102 ? 5.445 -10.859 -2.4 1 98 102 THR A O 1
ATOM 778 N N . SER A 1 103 ? 4.504 -12.617 -3.377 1 98.25 103 SER A N 1
ATOM 779 C CA . SER A 1 103 ? 3.248 -12.547 -2.639 1 98.25 103 SER A CA 1
ATOM 780 C C . SER A 1 103 ? 3.043 -13.789 -1.781 1 98.25 103 SER A C 1
ATOM 782 O O . SER A 1 103 ? 2.174 -14.617 -2.074 1 98.25 103 SER A O 1
ATOM 784 N N . PRO A 1 104 ? 3.668 -13.867 -0.672 1 98.06 104 PRO A N 1
ATOM 785 C CA . PRO A 1 104 ? 3.777 -15.117 0.076 1 98.06 104 PRO A CA 1
ATOM 786 C C . PRO A 1 104 ? 2.57 -15.383 0.975 1 98.06 104 PRO A C 1
ATOM 788 O O . PRO A 1 104 ? 2.395 -16.5 1.47 1 98.06 104 PRO A O 1
ATOM 791 N N . ILE A 1 105 ? 1.76 -14.43 1.282 1 98 105 ILE A N 1
ATOM 792 C CA . ILE A 1 105 ? 0.646 -14.656 2.197 1 98 105 ILE A CA 1
ATOM 793 C C . ILE A 1 105 ? -0.558 -15.188 1.426 1 98 105 ILE A C 1
ATOM 795 O O . ILE A 1 105 ? -1.342 -14.414 0.873 1 98 105 ILE A O 1
ATOM 799 N N . ARG A 1 106 ? -0.714 -16.484 1.441 1 97.69 106 ARG A N 1
ATOM 800 C CA . ARG A 1 106 ? -1.819 -17.188 0.804 1 97.69 106 ARG A CA 1
ATOM 801 C C . ARG A 1 106 ? -2.518 -18.125 1.794 1 97.69 106 ARG A C 1
ATOM 803 O O . ARG A 1 106 ? -1.94 -19.125 2.232 1 97.69 106 ARG A O 1
ATOM 810 N N . ASP A 1 107 ? -3.725 -17.781 2.092 1 96.94 107 ASP A N 1
ATOM 811 C CA . ASP A 1 107 ? -4.457 -18.609 3.047 1 96.94 107 ASP A CA 1
ATOM 812 C C . ASP A 1 107 ? -4.738 -20 2.475 1 96.94 107 ASP A C 1
ATOM 814 O O . ASP A 1 107 ? -4.906 -20.156 1.263 1 96.94 107 ASP A O 1
ATOM 818 N N . VAL A 1 108 ? -4.805 -20.938 3.41 1 95.81 108 VAL A N 1
ATOM 819 C CA . VAL A 1 108 ? -5.141 -22.297 3.006 1 95.81 108 VAL A CA 1
ATOM 820 C C . VAL A 1 108 ? -6.5 -22.312 2.311 1 95.81 108 VAL A C 1
ATOM 822 O O . VAL A 1 108 ? -7.457 -21.703 2.797 1 95.81 108 VAL A O 1
ATOM 825 N N . GLY A 1 109 ? -6.539 -22.891 1.193 1 97.69 109 GLY A N 1
ATOM 826 C CA . GLY A 1 109 ? -7.797 -23.031 0.477 1 97.69 109 GLY A CA 1
ATOM 827 C C . GLY A 1 109 ? -7.996 -21.953 -0.577 1 97.69 109 GLY A C 1
ATOM 828 O O . GLY A 1 109 ? -8.867 -22.078 -1.443 1 97.69 109 GLY A O 1
ATOM 829 N N . LEU A 1 110 ? -7.195 -20.891 -0.535 1 98.44 110 LEU A N 1
ATOM 830 C CA . LEU A 1 110 ? -7.383 -19.781 -1.465 1 98.44 110 LEU A CA 1
ATOM 831 C C . LEU A 1 110 ? -7.223 -20.25 -2.908 1 98.44 110 LEU A C 1
ATOM 833 O O . LEU A 1 110 ? -8.031 -19.906 -3.77 1 98.44 110 LEU A O 1
ATOM 837 N N . ILE A 1 111 ? -6.176 -21.016 -3.197 1 98.88 111 ILE A N 1
ATOM 838 C CA . ILE A 1 111 ? -5.906 -21.5 -4.551 1 98.88 111 ILE A CA 1
ATOM 839 C C . ILE A 1 111 ? -7.078 -22.344 -5.047 1 98.88 111 ILE A C 1
ATOM 841 O O . ILE A 1 111 ? -7.562 -22.141 -6.164 1 98.88 111 ILE A O 1
ATOM 845 N N . ASP A 1 112 ? -7.59 -23.266 -4.199 1 98.88 112 ASP A N 1
ATOM 846 C CA . ASP A 1 112 ? -8.727 -24.094 -4.559 1 98.88 112 ASP A CA 1
ATOM 847 C C . ASP A 1 112 ? -9.984 -23.266 -4.789 1 98.88 112 ASP A C 1
ATOM 849 O O . ASP A 1 112 ? -10.734 -23.516 -5.73 1 98.88 112 ASP A O 1
ATOM 853 N N . GLU A 1 113 ? -10.164 -22.297 -3.908 1 98.75 113 GLU A N 1
ATOM 854 C CA . GLU A 1 113 ? -11.289 -21.359 -4.062 1 98.75 113 GLU A CA 1
ATOM 855 C C . GLU A 1 113 ? -11.227 -20.641 -5.406 1 98.75 113 GLU A C 1
ATOM 857 O O . GLU A 1 113 ? -12.234 -20.531 -6.109 1 98.75 113 GLU A O 1
ATOM 862 N N . CYS A 1 114 ? -10.086 -20.156 -5.777 1 98.88 114 CYS A N 1
ATOM 863 C CA . CYS A 1 114 ? -9.898 -19.484 -7.051 1 98.88 114 CYS A CA 1
ATOM 864 C C . CYS A 1 114 ? -10.188 -20.422 -8.219 1 98.88 114 CYS A C 1
ATOM 866 O O . CYS A 1 114 ? -10.836 -20.016 -9.188 1 98.88 114 CYS A O 1
ATOM 868 N N . LEU A 1 115 ? -9.727 -21.641 -8.102 1 98.88 115 LEU A N 1
ATOM 869 C CA . LEU A 1 115 ? -9.961 -22.625 -9.164 1 98.88 115 LEU A CA 1
ATOM 870 C C . LEU A 1 115 ? -11.445 -22.938 -9.281 1 98.88 115 LEU A C 1
ATOM 872 O O . LEU A 1 115 ? -11.969 -23.078 -10.391 1 98.88 115 LEU A O 1
ATOM 876 N N . ASP A 1 116 ? -12.125 -23.062 -8.156 1 98.88 116 ASP A N 1
ATOM 877 C CA . ASP A 1 116 ? -13.57 -23.297 -8.172 1 98.88 116 ASP A CA 1
ATOM 878 C C . ASP A 1 116 ? -14.297 -22.156 -8.891 1 98.88 116 ASP A C 1
ATOM 880 O O . ASP A 1 116 ? -15.133 -22.406 -9.758 1 98.88 116 ASP A O 1
ATOM 884 N N . LEU A 1 117 ? -13.977 -20.938 -8.516 1 98.81 117 LEU A N 1
ATOM 885 C CA . LEU A 1 117 ? -14.594 -19.766 -9.133 1 98.81 117 LEU A CA 1
ATOM 886 C C . LEU A 1 117 ? -14.32 -19.734 -10.633 1 98.81 117 LEU A C 1
ATOM 888 O O . LEU A 1 117 ? -15.234 -19.531 -11.43 1 98.81 117 LEU A O 1
ATOM 892 N N . TYR A 1 118 ? -13.117 -19.969 -10.945 1 98.5 118 TYR A N 1
ATOM 893 C CA . TYR A 1 118 ? -12.641 -19.938 -12.328 1 98.5 118 TYR A CA 1
ATOM 894 C C . TYR A 1 118 ? -13.398 -20.953 -13.18 1 98.5 118 TYR A C 1
ATOM 896 O O . TYR A 1 118 ? -13.883 -20.625 -14.266 1 98.5 118 TYR A O 1
ATOM 904 N N . GLU A 1 119 ? -13.523 -22.156 -12.688 1 97.75 119 GLU A N 1
ATOM 905 C CA . GLU A 1 119 ? -14.172 -23.25 -13.414 1 97.75 119 GLU A CA 1
ATOM 906 C C . GLU A 1 119 ? -15.68 -23.031 -13.5 1 97.75 119 GLU A C 1
ATOM 908 O O . GLU A 1 119 ? -16.266 -23.172 -14.57 1 97.75 119 GLU A O 1
ATOM 913 N N . GLN A 1 120 ? -16.25 -22.641 -12.398 1 97.81 120 GLN A N 1
ATOM 914 C CA . GLN A 1 120 ? -17.703 -22.484 -12.328 1 97.81 120 GLN A CA 1
ATOM 915 C C . GLN A 1 120 ? -18.172 -21.344 -13.211 1 97.81 120 GLN A C 1
ATOM 917 O O . GLN A 1 120 ? -19.25 -21.406 -13.812 1 97.81 120 GLN A O 1
ATOM 922 N N . GLY A 1 121 ? -17.391 -20.328 -13.328 1 97.06 121 GLY A N 1
ATOM 923 C CA . GLY A 1 121 ? -17.781 -19.141 -14.086 1 97.06 121 GLY A CA 1
ATOM 924 C C . GLY A 1 121 ? -17.359 -19.203 -15.539 1 97.06 121 GLY A C 1
ATOM 925 O O . GLY A 1 121 ? -17.672 -18.297 -16.312 1 97.06 121 GLY A O 1
ATOM 926 N N . ASN A 1 122 ? -16.656 -20.281 -15.891 1 95.94 122 ASN A N 1
ATOM 927 C CA . ASN A 1 122 ? -16.109 -20.422 -17.234 1 95.94 122 ASN A CA 1
ATOM 928 C C . ASN A 1 122 ? -15.289 -19.203 -17.641 1 95.94 122 ASN A C 1
ATOM 930 O O . ASN A 1 122 ? -15.508 -18.625 -18.703 1 95.94 122 ASN A O 1
ATOM 934 N N . TYR A 1 123 ? -14.438 -18.75 -16.766 1 97.31 123 TYR A N 1
ATOM 935 C CA . TYR A 1 123 ? -13.609 -17.578 -16.984 1 97.31 123 TYR A CA 1
ATOM 936 C C . TYR A 1 123 ? -12.391 -17.938 -17.844 1 97.31 123 TYR A C 1
ATOM 938 O O . TYR A 1 123 ? -11.945 -19.078 -17.844 1 97.31 123 TYR A O 1
ATOM 946 N N . SER A 1 124 ? -11.883 -16.938 -18.609 1 95.5 124 SER A N 1
ATOM 947 C CA . SER A 1 124 ? -10.648 -17.109 -19.375 1 95.5 124 SER A CA 1
ATOM 948 C C . SER A 1 124 ? -9.422 -16.953 -18.484 1 95.5 124 SER A C 1
ATOM 950 O O . SER A 1 124 ? -8.375 -17.547 -18.75 1 95.5 124 SER A O 1
ATOM 952 N N . ASN A 1 125 ? -9.516 -16.141 -17.531 1 97.69 125 ASN A N 1
ATOM 953 C CA . ASN A 1 125 ? -8.445 -15.898 -16.578 1 97.69 125 ASN A CA 1
ATOM 954 C C . ASN A 1 125 ? -8.984 -15.32 -15.266 1 97.69 125 ASN A C 1
ATOM 956 O O . ASN A 1 125 ? -10.117 -14.844 -15.211 1 97.69 125 ASN A O 1
ATOM 960 N N . LEU A 1 126 ? -8.266 -15.414 -14.234 1 98.5 126 LEU A N 1
ATOM 961 C CA . LEU A 1 126 ? -8.594 -14.93 -12.898 1 98.5 126 LEU A CA 1
ATOM 962 C C . LEU A 1 126 ? -7.367 -14.297 -12.234 1 98.5 126 LEU A C 1
ATOM 964 O O . LEU A 1 126 ? -6.246 -14.789 -12.398 1 98.5 126 LEU A O 1
ATOM 968 N N . ALA A 1 127 ? -7.609 -13.211 -11.5 1 98.5 127 ALA A N 1
ATOM 969 C CA . ALA A 1 127 ? -6.602 -12.656 -10.594 1 98.5 127 ALA A CA 1
ATOM 970 C C . ALA A 1 127 ? -7.219 -12.297 -9.242 1 98.5 127 ALA A C 1
ATOM 972 O O . ALA A 1 127 ? -8.359 -11.836 -9.18 1 98.5 127 ALA A O 1
ATOM 973 N N . THR A 1 128 ? -6.465 -12.516 -8.234 1 98.75 128 THR A N 1
ATOM 974 C CA . THR A 1 128 ? -6.844 -11.945 -6.945 1 98.75 128 THR A CA 1
ATOM 975 C C . THR A 1 128 ? -6.406 -10.484 -6.852 1 98.75 128 THR A C 1
ATOM 977 O O . THR A 1 128 ? -5.523 -10.047 -7.59 1 98.75 128 THR A O 1
ATOM 980 N N . GLY A 1 129 ? -7.074 -9.719 -5.992 1 98 129 GLY A N 1
ATOM 981 C CA . GLY A 1 129 ? -6.73 -8.32 -5.793 1 98 129 GLY A CA 1
ATOM 982 C C . GLY A 1 129 ? -7.719 -7.582 -4.906 1 98 129 GLY A C 1
ATOM 983 O O . GLY A 1 129 ? -8.266 -8.156 -3.965 1 98 129 GLY A O 1
ATOM 984 N N . TYR A 1 130 ? -7.789 -6.289 -5.09 1 96.81 130 TYR A N 1
ATOM 985 C CA . TYR A 1 130 ? -8.695 -5.426 -4.34 1 96.81 130 TYR A CA 1
ATOM 986 C C . TYR A 1 130 ? -9.141 -4.242 -5.191 1 96.81 130 TYR A C 1
ATOM 988 O O . TYR A 1 130 ? -8.484 -3.883 -6.168 1 96.81 130 TYR A O 1
ATOM 996 N N . TRP A 1 131 ? -10.266 -3.654 -4.883 1 94.31 131 TRP A N 1
ATOM 997 C CA . TRP A 1 131 ? -10.766 -2.449 -5.543 1 94.31 131 TRP A CA 1
ATOM 998 C C . TRP A 1 131 ? -10.164 -1.198 -4.91 1 94.31 131 TRP A C 1
ATOM 1000 O O . TRP A 1 131 ? -10.383 -0.923 -3.73 1 94.31 131 TRP A O 1
ATOM 1010 N N . CYS A 1 132 ? -9.422 -0.547 -5.629 1 91.94 132 CYS A N 1
ATOM 1011 C CA . CYS A 1 132 ? -8.844 0.717 -5.184 1 91.94 132 CYS A CA 1
ATOM 1012 C C . CYS A 1 132 ? -9.758 1.886 -5.531 1 91.94 132 CYS A C 1
ATOM 1014 O O . CYS A 1 132 ? -9.984 2.17 -6.707 1 91.94 132 CYS A O 1
ATOM 1016 N N . LYS A 1 133 ? -10.32 2.533 -4.523 1 88.75 133 LYS A N 1
ATOM 1017 C CA . LYS A 1 133 ? -11.125 3.74 -4.699 1 88.75 133 LYS A CA 1
ATOM 1018 C C . LYS A 1 133 ? -10.336 4.988 -4.312 1 88.75 133 LYS A C 1
ATOM 1020 O O . LYS A 1 133 ? -10.25 5.336 -3.135 1 88.75 133 LYS A O 1
ATOM 1025 N N . TYR A 1 134 ? -9.641 5.539 -5.234 1 84.88 134 TYR A N 1
ATOM 1026 C CA . TYR A 1 134 ? -8.734 6.668 -5.035 1 84.88 134 TYR A CA 1
ATOM 1027 C C . TYR A 1 134 ? -8.953 7.738 -6.098 1 84.88 134 TYR A C 1
ATOM 1029 O O . TYR A 1 134 ? -9.25 7.422 -7.25 1 84.88 134 TYR A O 1
ATOM 1037 N N . GLN A 1 135 ? -8.828 8.945 -5.652 1 84.19 135 GLN A N 1
ATOM 1038 C CA . GLN A 1 135 ? -8.797 10.078 -6.566 1 84.19 135 GLN A CA 1
ATOM 1039 C C . GLN A 1 135 ? -7.414 10.742 -6.582 1 84.19 135 GLN A C 1
ATOM 1041 O O . GLN A 1 135 ? -6.836 11.008 -5.527 1 84.19 135 GLN A O 1
ATOM 1046 N N . GLU A 1 136 ? -6.965 10.992 -7.801 1 88.19 136 GLU A N 1
ATOM 1047 C CA . GLU A 1 136 ? -5.676 11.672 -7.922 1 88.19 136 GLU A CA 1
ATOM 1048 C C . GLU A 1 136 ? -5.684 13.008 -7.191 1 88.19 136 GLU A C 1
ATOM 1050 O O . GLU A 1 136 ? -6.621 13.797 -7.348 1 88.19 136 GLU A O 1
ATOM 1055 N N . PHE A 1 137 ? -4.621 13.25 -6.453 1 91.5 137 PHE A N 1
ATOM 1056 C CA . PHE A 1 137 ? -4.504 14.516 -5.738 1 91.5 137 PHE A CA 1
ATOM 1057 C C . PHE A 1 137 ? -4.535 15.695 -6.703 1 91.5 137 PHE A C 1
ATOM 1059 O O . PHE A 1 137 ? -3.807 15.711 -7.699 1 91.5 137 PHE A O 1
ATOM 1066 N N . GLY A 1 138 ? -5.371 16.578 -6.395 1 89.12 138 GLY A N 1
ATOM 1067 C CA . GLY A 1 138 ? -5.453 17.797 -7.199 1 89.12 138 GLY A CA 1
ATOM 1068 C C . GLY A 1 138 ? -6.512 17.719 -8.281 1 89.12 138 GLY A C 1
ATOM 1069 O O . GLY A 1 138 ? -6.762 18.703 -8.984 1 89.12 138 GLY A O 1
ATOM 1070 N N . LYS A 1 139 ? -6.957 16.5 -8.461 1 83.5 139 LYS A N 1
ATOM 1071 C CA . LYS A 1 139 ? -8.008 16.359 -9.461 1 83.5 139 LYS A CA 1
ATOM 1072 C C . LYS A 1 139 ? -9.391 16.344 -8.812 1 83.5 139 LYS A C 1
ATOM 1074 O O . LYS A 1 139 ? -9.586 15.719 -7.777 1 83.5 139 LYS A O 1
ATOM 1079 N N . HIS A 1 140 ? -10.086 17.375 -8.977 1 68.38 140 HIS A N 1
ATOM 1080 C CA . HIS A 1 140 ? -11.438 17.484 -8.43 1 68.38 140 HIS A CA 1
A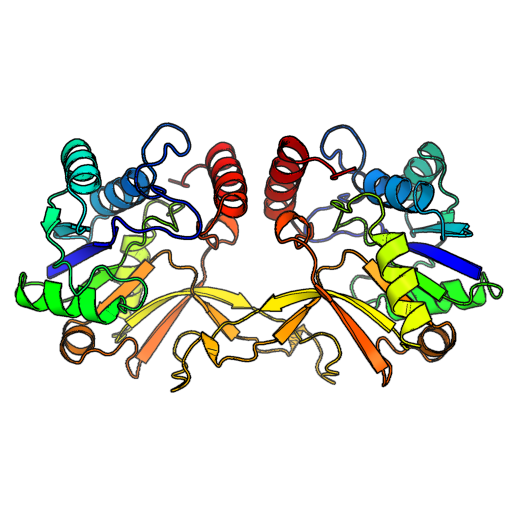TOM 1081 C C . HIS A 1 140 ? -12.406 16.578 -9.18 1 68.38 140 HIS A C 1
ATOM 1083 O O . HIS A 1 140 ? -12.336 16.453 -10.406 1 68.38 140 HIS A O 1
ATOM 1089 N N . ASN A 1 141 ? -12.828 15.523 -8.312 1 64.56 141 ASN A N 1
ATOM 1090 C CA . ASN A 1 141 ? -13.953 14.82 -8.914 1 64.56 141 ASN A CA 1
ATOM 1091 C C . ASN A 1 141 ? -15.25 15.086 -8.164 1 64.56 141 ASN A C 1
ATOM 1093 O O . ASN A 1 141 ? -15.234 15.32 -6.953 1 64.56 141 ASN A O 1
ATOM 1097 N N . ASN A 1 142 ? -16.141 15.75 -8.641 1 64.25 142 ASN A N 1
ATOM 1098 C CA . ASN A 1 142 ? -17.438 16.062 -8.039 1 64.25 142 ASN A CA 1
ATOM 1099 C C . ASN A 1 142 ? -18.156 14.789 -7.598 1 64.25 142 ASN A C 1
ATOM 1101 O O . ASN A 1 142 ? -19.328 14.836 -7.203 1 64.25 142 ASN A O 1
ATOM 1105 N N . MET A 1 143 ? -17.406 13.781 -7.543 1 66.38 143 MET A N 1
ATOM 1106 C CA . MET A 1 143 ? -18.031 12.523 -7.164 1 66.38 143 MET A CA 1
ATOM 1107 C C . MET A 1 143 ? -17.75 12.188 -5.707 1 66.38 143 MET A C 1
ATOM 1109 O O . MET A 1 143 ? -16.656 12.484 -5.199 1 66.38 143 MET A O 1
ATOM 1113 N N . ARG A 1 144 ? -18.812 11.75 -5.004 1 61.97 144 ARG A N 1
ATOM 1114 C CA . ARG A 1 144 ? -18.594 11.203 -3.67 1 61.97 144 ARG A CA 1
ATOM 1115 C C . ARG A 1 144 ? -17.75 9.93 -3.725 1 61.97 144 ARG A C 1
ATOM 1117 O O . ARG A 1 144 ? -17.859 9.148 -4.676 1 61.97 144 ARG A O 1
ATOM 1124 N N . ARG A 1 145 ? -16.859 9.711 -2.814 1 67.62 145 ARG A N 1
ATOM 1125 C CA . ARG A 1 145 ? -15.969 8.555 -2.75 1 67.62 145 ARG A CA 1
ATOM 1126 C C . ARG A 1 145 ? -16.75 7.258 -2.941 1 67.62 145 ARG A C 1
ATOM 1128 O O . ARG A 1 145 ? -16.297 6.344 -3.627 1 67.62 145 ARG A O 1
ATOM 1135 N N . GLN A 1 146 ? -18 7.262 -2.289 1 70.5 146 GLN A N 1
ATOM 1136 C CA . GLN A 1 146 ? -18.797 6.039 -2.344 1 70.5 146 GLN A CA 1
ATOM 1137 C C . GLN A 1 146 ? -19.25 5.746 -3.77 1 70.5 146 GLN A C 1
ATOM 1139 O O . GLN A 1 146 ? -19.609 4.605 -4.094 1 70.5 146 GLN A O 1
ATOM 1144 N N . ASP A 1 147 ? -19.312 6.75 -4.598 1 74.12 147 ASP A N 1
ATOM 1145 C CA . ASP A 1 147 ? -19.781 6.602 -5.977 1 74.12 147 ASP A CA 1
ATOM 1146 C C . ASP A 1 147 ? -18.609 6.309 -6.918 1 74.12 147 ASP A C 1
ATOM 1148 O O . ASP A 1 147 ? -18.828 6.035 -8.102 1 74.12 147 ASP A O 1
ATOM 1152 N N . TYR A 1 148 ? -17.406 6.441 -6.316 1 77.56 148 TYR A N 1
ATOM 1153 C CA . TYR A 1 148 ? -16.234 6.113 -7.109 1 77.56 148 TYR A CA 1
ATOM 1154 C C . TYR A 1 148 ? -16.156 4.613 -7.367 1 77.56 148 TYR A C 1
ATOM 1156 O O . TYR A 1 148 ? -16.141 3.816 -6.43 1 77.56 148 TYR A O 1
ATOM 1164 N N . LYS A 1 149 ? -16.359 4.125 -8.578 1 79.94 149 LYS A N 1
ATOM 1165 C CA . LYS A 1 149 ? -16.281 2.707 -8.914 1 79.94 149 LYS A CA 1
ATOM 1166 C C . LYS A 1 149 ? -14.891 2.148 -8.625 1 79.94 149 LYS A C 1
ATOM 1168 O O . LYS A 1 149 ? -14.75 0.977 -8.273 1 79.94 149 LYS A O 1
ATOM 1173 N N . GLY A 1 150 ? -13.875 3.066 -8.727 1 87.62 150 GLY A N 1
ATOM 1174 C CA . GLY A 1 150 ? -12.508 2.646 -8.484 1 87.62 150 GLY A CA 1
ATOM 1175 C C . GLY A 1 150 ? -11.945 1.766 -9.578 1 87.62 150 GLY A C 1
ATOM 1176 O O . GLY A 1 150 ? -12.492 1.722 -10.688 1 87.62 150 GLY A O 1
ATOM 1177 N N . PHE A 1 151 ? -10.797 1.167 -9.398 1 90.56 151 PHE A N 1
ATOM 1178 C CA . PHE A 1 151 ? -10.148 0.213 -10.289 1 90.56 151 PHE A CA 1
ATOM 1179 C C . PHE A 1 151 ? -9.641 -0.997 -9.516 1 90.56 151 PHE A C 1
ATOM 1181 O O . PHE A 1 151 ? -9.352 -0.897 -8.32 1 90.56 151 PHE A O 1
ATOM 1188 N N . PHE A 1 152 ? -9.609 -2.123 -10.242 1 95.06 152 PHE A N 1
ATOM 1189 C CA . PHE A 1 152 ? -9.148 -3.357 -9.609 1 95.06 152 PHE A CA 1
ATOM 1190 C C . PHE A 1 152 ? -7.637 -3.496 -9.727 1 95.06 152 PHE A C 1
ATOM 1192 O O . PHE A 1 152 ? -7.094 -3.529 -10.828 1 95.06 152 PHE A O 1
ATOM 1199 N N . TYR A 1 153 ? -7.043 -3.602 -8.578 1 95.31 153 TYR A N 1
ATOM 1200 C CA . TYR A 1 153 ? -5.598 -3.791 -8.477 1 95.31 153 TYR A CA 1
ATOM 1201 C C . TYR A 1 153 ? -5.258 -5.254 -8.219 1 95.31 153 TYR A C 1
ATOM 1203 O O . TYR A 1 153 ? -5.648 -5.816 -7.191 1 95.31 153 TYR A O 1
ATOM 1211 N N . ASP A 1 154 ? -4.609 -5.824 -9.211 1 96.12 154 ASP A N 1
ATOM 1212 C CA . ASP A 1 154 ? -4.117 -7.176 -8.945 1 96.12 154 ASP A CA 1
ATOM 1213 C C . ASP A 1 154 ? -2.91 -7.148 -8.016 1 96.12 154 ASP A C 1
ATOM 1215 O O . ASP A 1 154 ? -2.09 -6.23 -8.07 1 96.12 154 ASP A O 1
ATOM 1219 N N . ASP A 1 155 ? -2.752 -8.242 -7.168 1 95.62 155 ASP A N 1
ATOM 1220 C CA . ASP A 1 155 ? -1.79 -8.156 -6.074 1 95.62 155 ASP A CA 1
ATOM 1221 C C . ASP A 1 155 ? -0.723 -9.242 -6.195 1 95.62 155 ASP A C 1
ATOM 1223 O O . ASP A 1 155 ? -0.024 -9.547 -5.227 1 95.62 155 ASP A O 1
ATOM 1227 N N . GLY A 1 156 ? -0.677 -9.977 -7.254 1 95.94 156 GLY A N 1
ATOM 1228 C CA . GLY A 1 156 ? 0.373 -10.945 -7.504 1 95.94 156 GLY A CA 1
ATOM 1229 C C . GLY A 1 156 ? 0.145 -12.266 -6.785 1 95.94 156 GLY A C 1
ATOM 1230 O O . GLY A 1 156 ? 0.927 -13.203 -6.941 1 95.94 156 GLY A O 1
ATOM 1231 N N . ASN A 1 157 ? -0.963 -12.461 -6.031 1 98.31 157 ASN A N 1
ATOM 1232 C CA . ASN A 1 157 ? -1.171 -13.625 -5.172 1 98.31 157 ASN A CA 1
ATOM 1233 C C . ASN A 1 157 ? -1.536 -14.859 -5.98 1 98.31 157 ASN A C 1
ATOM 1235 O O . ASN A 1 157 ? -0.8 -15.852 -5.977 1 98.31 157 ASN A O 1
ATOM 1239 N N . VAL A 1 158 ? -2.654 -14.852 -6.695 1 98.88 158 VAL A N 1
ATOM 1240 C CA . VAL A 1 158 ? -3.061 -15.969 -7.535 1 98.88 158 VAL A CA 1
ATOM 1241 C C . VAL A 1 158 ? -3.527 -15.461 -8.898 1 98.88 158 VAL A C 1
ATOM 1243 O O . VAL A 1 158 ? -4.383 -14.57 -8.969 1 98.88 158 VAL A O 1
ATOM 1246 N N . TYR A 1 159 ? -2.955 -16 -9.914 1 98.75 159 TYR A N 1
ATOM 1247 C CA . TYR A 1 159 ? -3.461 -15.844 -11.273 1 98.75 159 TYR A CA 1
ATOM 1248 C C . TYR A 1 159 ? -3.805 -17.203 -11.891 1 98.75 159 TYR A C 1
ATOM 1250 O O . TYR A 1 159 ? -3.102 -18.188 -11.664 1 98.75 159 TYR A O 1
ATOM 1258 N N . ILE A 1 160 ? -4.82 -17.234 -12.648 1 98.81 160 ILE A N 1
ATOM 1259 C CA . ILE A 1 160 ? -5.152 -18.406 -13.445 1 98.81 160 ILE A CA 1
ATOM 1260 C C . ILE A 1 160 ? -5.332 -18 -14.906 1 98.81 160 ILE A C 1
ATOM 1262 O O . ILE A 1 160 ? -6.055 -17.047 -15.211 1 98.81 160 ILE A O 1
ATOM 1266 N N . LEU A 1 161 ? -4.641 -18.656 -15.734 1 98.31 161 LEU A N 1
ATOM 1267 C CA . LEU A 1 161 ? -4.762 -18.438 -17.172 1 98.31 161 LEU A CA 1
ATOM 1268 C C . LEU A 1 161 ? -5.008 -19.75 -17.906 1 98.31 161 LEU A C 1
ATOM 1270 O O . LEU A 1 161 ? -4.391 -20.766 -17.578 1 98.31 161 LEU A O 1
ATOM 1274 N N . SER A 1 162 ? -5.879 -19.75 -18.859 1 98.12 162 SER A N 1
ATOM 1275 C CA . SER A 1 162 ? -6.109 -20.922 -19.688 1 98.12 162 SER A CA 1
ATOM 1276 C C . SER A 1 162 ? -4.938 -21.172 -20.641 1 98.12 162 SER A C 1
ATOM 1278 O O . SER A 1 162 ? -4.223 -20.234 -21 1 98.12 162 SER A O 1
ATOM 1280 N N . LYS A 1 163 ? -4.805 -22.422 -21.016 1 97.5 163 LYS A N 1
ATOM 1281 C CA . LYS A 1 163 ? -3.807 -22.781 -22.016 1 97.5 163 LYS A CA 1
ATOM 1282 C C . LYS A 1 163 ? -3.98 -21.953 -23.297 1 97.5 163 LYS A C 1
ATOM 1284 O O . LYS A 1 163 ? -2.998 -21.547 -23.906 1 97.5 163 LYS A O 1
ATOM 1289 N N . LYS A 1 164 ? -5.152 -21.766 -23.688 1 96.75 164 LYS A N 1
ATOM 1290 C CA . LYS A 1 164 ? -5.434 -20.984 -24.875 1 96.75 164 LYS A CA 1
ATOM 1291 C C . LYS A 1 164 ? -4.82 -19.594 -24.781 1 96.75 164 LYS A C 1
ATOM 1293 O O . LYS A 1 164 ? -4.098 -19.156 -25.688 1 96.75 164 LYS A O 1
ATOM 1298 N N . LEU A 1 165 ? -5.066 -18.891 -23.688 1 96.94 165 LEU A N 1
ATOM 1299 C CA . LEU A 1 165 ? -4.523 -17.547 -23.5 1 96.94 165 LEU A CA 1
ATOM 1300 C C . LEU A 1 165 ? -3 -17.562 -23.516 1 96.94 165 LEU A C 1
ATOM 1302 O O . LEU A 1 165 ? -2.369 -16.75 -24.203 1 96.94 165 LEU A O 1
ATOM 1306 N N . VAL A 1 166 ? -2.477 -18.516 -22.766 1 97.69 166 VAL A N 1
ATOM 1307 C CA . VAL A 1 166 ? -1.027 -18.609 -22.609 1 97.69 166 VAL A CA 1
ATOM 1308 C C . VAL A 1 166 ? -0.39 -18.875 -23.984 1 97.69 166 VAL A C 1
ATOM 1310 O O . VAL A 1 166 ? 0.608 -18.25 -24.328 1 97.69 166 VAL A O 1
ATOM 1313 N N . SER A 1 167 ? -0.935 -19.781 -24.719 1 95.94 167 SER A N 1
ATOM 1314 C CA . SER A 1 167 ? -0.397 -20.125 -26.031 1 95.94 167 SER A CA 1
ATOM 1315 C C . SER A 1 167 ? -0.454 -18.953 -26.984 1 95.94 167 SER A C 1
ATOM 1317 O O . SER A 1 167 ? 0.381 -18.828 -27.891 1 95.94 167 SER A O 1
ATOM 1319 N N . GLU A 1 168 ? -1.389 -18.094 -26.781 1 95.44 168 GLU A N 1
ATOM 1320 C CA . GLU A 1 168 ? -1.558 -16.922 -27.641 1 95.44 168 GLU A CA 1
ATOM 1321 C C . GLU A 1 168 ? -0.743 -15.734 -27.125 1 95.44 168 GLU A C 1
ATOM 1323 O O . GLU A 1 168 ? -0.758 -14.656 -27.719 1 95.44 168 GLU A O 1
ATOM 1328 N N . GLY A 1 169 ? -0.094 -15.93 -26.047 1 94.75 169 GLY A N 1
ATOM 1329 C CA . GLY A 1 169 ? 0.719 -14.875 -25.469 1 94.75 169 GLY A CA 1
ATOM 1330 C C . GLY A 1 169 ? -0.104 -13.75 -24.859 1 94.75 169 GLY A C 1
ATOM 1331 O O . GLY A 1 169 ? 0.315 -12.594 -24.875 1 94.75 169 GLY A O 1
ATOM 1332 N N . LEU A 1 170 ? -1.32 -14.086 -24.406 1 93.81 170 LEU A N 1
ATOM 1333 C CA . LEU A 1 170 ? -2.234 -13.078 -23.875 1 93.81 170 LEU A CA 1
ATOM 1334 C C . LEU A 1 170 ? -2.371 -13.195 -22.359 1 93.81 170 LEU A C 1
ATOM 1336 O O . LEU A 1 170 ? -2.496 -14.305 -21.844 1 93.81 170 LEU A O 1
ATOM 1340 N N . TRP A 1 171 ? -2.426 -12.055 -21.688 1 92.06 171 TRP A N 1
ATOM 1341 C CA . TRP A 1 171 ? -2.588 -12.008 -20.234 1 92.06 171 TRP A CA 1
ATOM 1342 C C . TRP A 1 171 ? -4.062 -12.031 -19.859 1 92.06 171 TRP A C 1
ATOM 1344 O O . TRP A 1 171 ? -4.426 -12.523 -18.781 1 92.06 171 TRP A O 1
ATOM 1354 N N . PHE A 1 172 ? -4.832 -11.547 -20.797 1 92.19 172 PHE A N 1
ATOM 1355 C CA . PHE A 1 172 ? -6.262 -11.453 -20.531 1 92.19 172 PHE A CA 1
ATOM 1356 C C . PHE A 1 172 ? -7.074 -11.938 -21.719 1 92.19 172 PHE A C 1
ATOM 1358 O O . PHE A 1 172 ? -6.68 -11.75 -22.875 1 92.19 172 PHE A O 1
ATOM 1365 N N . GLY A 1 173 ? -8.18 -12.547 -21.328 1 92.69 173 GLY A N 1
ATOM 1366 C CA . GLY A 1 173 ? -9.227 -12.812 -22.297 1 92.69 173 GLY A CA 1
ATOM 1367 C C . GLY A 1 173 ? -10.453 -11.938 -22.125 1 92.69 173 GLY A C 1
ATOM 1368 O O . GLY A 1 173 ? -10.359 -10.844 -21.562 1 92.69 173 GLY A O 1
ATOM 1369 N N . ASP A 1 174 ? -11.539 -12.375 -22.656 1 89.25 174 ASP A N 1
ATOM 1370 C CA . ASP A 1 174 ? -12.742 -11.547 -22.672 1 89.25 174 ASP A CA 1
ATOM 1371 C C . ASP A 1 174 ? -13.578 -11.75 -21.422 1 89.25 174 ASP A C 1
ATOM 1373 O O . ASP A 1 174 ? -14.43 -10.922 -21.094 1 89.25 174 ASP A O 1
ATOM 1377 N N . HIS A 1 175 ? -13.359 -12.812 -20.75 1 95.06 175 HIS A N 1
ATOM 1378 C CA . HIS A 1 175 ? -14.133 -13.141 -19.547 1 95.06 175 HIS A CA 1
ATOM 1379 C C . HIS A 1 175 ? -13.227 -13.25 -18.328 1 95.06 175 HIS A C 1
ATOM 1381 O O . HIS A 1 175 ? -12.805 -14.352 -17.969 1 95.06 175 HIS A O 1
ATOM 1387 N N . ILE A 1 176 ? -13.07 -12.141 -17.641 1 96.69 176 ILE A N 1
ATOM 1388 C CA . ILE A 1 176 ? -12.062 -12.023 -16.594 1 96.69 176 ILE A CA 1
ATOM 1389 C C . ILE A 1 176 ? -12.734 -12.141 -15.219 1 96.69 176 ILE A C 1
ATOM 1391 O O . ILE A 1 176 ? -13.797 -11.57 -14.992 1 96.69 176 ILE A O 1
ATOM 1395 N N . CYS A 1 177 ? -12.172 -12.914 -14.352 1 97.88 177 CYS A N 1
ATOM 1396 C CA . CYS A 1 177 ? -12.609 -12.984 -12.961 1 97.88 177 CYS A CA 1
ATOM 1397 C C . CYS A 1 177 ? -11.695 -12.172 -12.055 1 97.88 177 CYS A C 1
ATOM 1399 O O . CYS A 1 177 ? -10.477 -12.391 -12.039 1 97.88 177 CYS A O 1
ATOM 1401 N N . ARG A 1 178 ? -12.234 -11.188 -11.336 1 97.62 178 ARG A N 1
ATOM 1402 C CA . ARG A 1 178 ? -11.555 -10.383 -10.336 1 97.62 178 ARG A CA 1
ATOM 1403 C C . ARG A 1 178 ? -11.961 -10.797 -8.922 1 97.62 178 ARG A C 1
ATOM 1405 O O . ARG A 1 178 ? -13.07 -10.5 -8.477 1 97.62 178 ARG A O 1
ATOM 1412 N N . HIS A 1 179 ? -11.078 -11.477 -8.312 1 98.56 179 HIS A N 1
ATOM 1413 C CA . HIS A 1 179 ? -11.43 -12.047 -7.016 1 98.56 179 HIS A CA 1
ATOM 1414 C C . HIS A 1 179 ? -10.812 -11.242 -5.879 1 98.56 179 HIS A C 1
ATOM 1416 O O . HIS A 1 179 ? -9.586 -11.195 -5.73 1 98.56 179 HIS A O 1
ATOM 1422 N N . VAL A 1 180 ? -11.617 -10.586 -5.039 1 98.06 180 VAL A N 1
ATOM 1423 C CA . VAL A 1 180 ? -11.156 -9.758 -3.932 1 98.06 180 VAL A CA 1
ATOM 1424 C C . VAL A 1 180 ? -10.773 -10.641 -2.746 1 98.06 180 VAL A C 1
ATOM 1426 O O . VAL A 1 180 ? -11.508 -11.555 -2.381 1 98.06 180 VAL A O 1
ATOM 1429 N N . ILE A 1 181 ? -9.609 -10.352 -2.227 1 97.81 181 ILE A N 1
ATOM 1430 C CA . ILE A 1 181 ? -9.18 -11.094 -1.048 1 97.81 181 ILE A CA 1
ATOM 1431 C C . ILE A 1 181 ? -8.836 -10.117 0.078 1 97.81 181 ILE A C 1
ATOM 1433 O O . ILE A 1 181 ? -9.023 -8.906 -0.062 1 97.81 181 ILE A O 1
ATOM 1437 N N . SER A 1 182 ? -8.391 -10.641 1.19 1 96.5 182 SER A N 1
ATOM 1438 C CA . SER A 1 182 ? -8.164 -9.836 2.387 1 96.5 182 SER A CA 1
ATOM 1439 C C . SER A 1 182 ? -7.004 -8.859 2.188 1 96.5 182 SER A C 1
ATOM 1441 O O . SER A 1 182 ? -6.047 -9.164 1.476 1 96.5 182 SER A O 1
ATOM 1443 N N . LYS A 1 183 ? -7.055 -7.777 2.881 1 96.5 183 LYS A N 1
ATOM 1444 C CA . LYS A 1 183 ? -6.051 -6.719 2.789 1 96.5 183 LYS A CA 1
ATOM 1445 C C . LYS A 1 183 ? -4.664 -7.246 3.146 1 96.5 183 LYS A C 1
ATOM 1447 O O . LYS A 1 183 ? -3.674 -6.887 2.51 1 96.5 183 LYS A O 1
ATOM 1452 N N . ARG A 1 184 ? -4.543 -8.039 4.129 1 96.69 184 ARG A N 1
ATOM 1453 C CA . ARG A 1 184 ? -3.244 -8.523 4.586 1 96.69 184 ARG A CA 1
ATOM 1454 C C . ARG A 1 184 ? -2.545 -9.328 3.49 1 96.69 184 ARG A C 1
ATOM 1456 O O . ARG A 1 184 ? -1.332 -9.539 3.545 1 96.69 184 ARG A O 1
ATOM 1463 N N . GLN A 1 185 ? -3.299 -9.82 2.521 1 97.62 185 GLN A N 1
ATOM 1464 C CA . GLN A 1 185 ? -2.752 -10.656 1.459 1 97.62 185 GLN A CA 1
ATOM 1465 C C . GLN A 1 185 ? -2.377 -9.812 0.239 1 97.62 185 GLN A C 1
ATOM 1467 O O . GLN A 1 185 ? -1.807 -10.336 -0.724 1 97.62 185 GLN A O 1
ATOM 1472 N N . ASN A 1 186 ? -2.666 -8.523 0.24 1 97.31 186 ASN A N 1
ATOM 1473 C CA . ASN A 1 186 ? -2.545 -7.668 -0.937 1 97.31 186 ASN A CA 1
ATOM 1474 C C . ASN A 1 186 ? -1.172 -7.008 -1.01 1 97.31 186 ASN A C 1
ATOM 1476 O O . ASN A 1 186 ? -1.049 -5.875 -1.473 1 97.31 186 ASN A O 1
ATOM 1480 N N . PHE A 1 187 ? -0.07 -7.66 -0.554 1 97.12 187 PHE A N 1
ATOM 1481 C CA . PHE A 1 187 ? 1.265 -7.07 -0.547 1 97.12 187 PHE A CA 1
ATOM 1482 C C . PHE A 1 187 ? 2.24 -7.934 -1.341 1 97.12 187 PHE A C 1
ATOM 1484 O O . PHE A 1 187 ? 2.172 -9.164 -1.293 1 97.12 187 PHE A O 1
ATOM 1491 N N . GLU A 1 188 ? 3.145 -7.297 -2.029 1 96.88 188 GLU A N 1
ATOM 1492 C CA . GLU A 1 188 ? 4.215 -7.906 -2.814 1 96.88 188 GLU A CA 1
ATOM 1493 C C . GLU A 1 188 ? 5.582 -7.406 -2.361 1 96.88 188 GLU A C 1
ATOM 1495 O O . GLU A 1 188 ? 5.738 -6.23 -2.023 1 96.88 188 GLU A O 1
ATOM 1500 N N . ILE A 1 189 ? 6.551 -8.258 -2.402 1 97.94 189 ILE A N 1
ATOM 1501 C CA . ILE A 1 189 ? 7.91 -7.875 -2.027 1 97.94 189 ILE A CA 1
ATOM 1502 C C . ILE A 1 189 ? 8.68 -7.438 -3.27 1 97.94 189 ILE A C 1
ATOM 1504 O O . ILE A 1 189 ? 8.992 -8.258 -4.137 1 97.94 189 ILE A O 1
ATOM 1508 N N . ASP A 1 190 ? 9.016 -6.195 -3.326 1 95.19 190 ASP A N 1
ATOM 1509 C CA . ASP A 1 190 ? 9.852 -5.68 -4.402 1 95.19 190 ASP A CA 1
ATOM 1510 C C . ASP A 1 190 ? 11.141 -5.074 -3.848 1 95.19 190 ASP A C 1
ATOM 1512 O O . ASP A 1 190 ? 12.148 -4.977 -4.559 1 95.19 190 ASP A O 1
ATOM 1516 N N . ASP A 1 191 ? 11.086 -4.633 -2.639 1 97.12 191 ASP A N 1
ATOM 1517 C CA . ASP A 1 191 ? 12.242 -3.998 -2.012 1 97.12 191 ASP A CA 1
ATOM 1518 C C . ASP A 1 191 ? 12.266 -4.262 -0.508 1 97.12 191 ASP A C 1
ATOM 1520 O O . ASP A 1 191 ? 11.469 -5.047 0.002 1 97.12 191 ASP A O 1
ATOM 1524 N N . GLU A 1 192 ? 13.211 -3.67 0.118 1 97.56 192 GLU A N 1
ATOM 1525 C CA . GLU A 1 192 ? 13.445 -3.938 1.534 1 97.56 192 GLU A CA 1
ATOM 1526 C C . GLU A 1 192 ? 12.242 -3.514 2.381 1 97.56 192 GLU A C 1
ATOM 1528 O O . GLU A 1 192 ? 11.906 -4.18 3.359 1 97.56 192 GLU A O 1
ATOM 1533 N N . ILE A 1 193 ? 11.578 -2.439 2.066 1 98 193 ILE A N 1
ATOM 1534 C CA . ILE A 1 193 ? 10.414 -1.956 2.807 1 98 193 ILE A CA 1
ATOM 1535 C C . ILE A 1 193 ? 9.305 -2.998 2.752 1 98 193 ILE A C 1
ATOM 1537 O O . ILE A 1 193 ? 8.695 -3.322 3.775 1 98 193 ILE A O 1
ATOM 1541 N N . ASP A 1 194 ? 9.07 -3.492 1.567 1 98.19 194 ASP A N 1
ATOM 1542 C CA . ASP A 1 194 ? 8.078 -4.551 1.409 1 98.19 194 ASP A CA 1
ATOM 1543 C C . ASP A 1 194 ? 8.422 -5.758 2.279 1 98.19 194 ASP A C 1
ATOM 1545 O O . ASP A 1 194 ? 7.535 -6.367 2.883 1 98.19 194 ASP A O 1
ATOM 1549 N N . PHE A 1 195 ? 9.695 -6.094 2.258 1 98.5 195 PHE A N 1
ATOM 1550 C CA . PHE A 1 195 ? 10.156 -7.254 3.016 1 98.5 195 PHE A CA 1
ATOM 1551 C C . PHE A 1 195 ? 9.836 -7.094 4.496 1 98.5 195 PHE A C 1
ATOM 1553 O O . PHE A 1 195 ? 9.305 -8.016 5.125 1 98.5 195 PHE A O 1
ATOM 1560 N N . VAL A 1 196 ? 10.062 -5.906 5.09 1 98.44 196 VAL A N 1
ATOM 1561 C CA . VAL A 1 196 ? 9.789 -5.594 6.488 1 98.44 196 VAL A CA 1
ATOM 1562 C C . VAL A 1 196 ? 8.289 -5.711 6.758 1 98.44 196 VAL A C 1
ATOM 1564 O O . VAL A 1 196 ? 7.879 -6.281 7.77 1 98.44 196 VAL A O 1
ATOM 1567 N N . ILE A 1 197 ? 7.492 -5.223 5.867 1 98.62 197 ILE A N 1
ATOM 1568 C CA . ILE A 1 197 ? 6.039 -5.23 6.004 1 98.62 197 ILE A CA 1
ATOM 1569 C C . ILE A 1 197 ? 5.531 -6.672 6.023 1 98.62 197 ILE A C 1
ATOM 1571 O O . ILE A 1 197 ? 4.789 -7.059 6.93 1 98.62 197 ILE A O 1
ATOM 1575 N N . LEU A 1 198 ? 5.961 -7.461 5.066 1 98.5 198 LEU A N 1
ATOM 1576 C CA . LEU A 1 198 ? 5.434 -8.812 4.941 1 98.5 198 LEU A CA 1
ATOM 1577 C C . LEU A 1 198 ? 5.941 -9.703 6.074 1 98.5 198 LEU A C 1
ATOM 1579 O O . LEU A 1 198 ? 5.238 -10.609 6.523 1 98.5 198 LEU A O 1
ATOM 1583 N N . GLU A 1 199 ? 7.133 -9.438 6.473 1 98.31 199 GLU A N 1
ATOM 1584 C CA . GLU A 1 199 ? 7.629 -10.156 7.645 1 98.31 199 GLU A CA 1
ATOM 1585 C C . GLU A 1 199 ? 6.742 -9.898 8.859 1 98.31 199 GLU A C 1
ATOM 1587 O O . GLU A 1 199 ? 6.379 -10.836 9.578 1 98.31 199 GLU A O 1
ATOM 1592 N N . ALA A 1 200 ? 6.348 -8.672 9.117 1 98.5 200 ALA A N 1
ATOM 1593 C CA . ALA A 1 200 ? 5.496 -8.305 10.242 1 98.5 200 ALA A CA 1
ATOM 1594 C C . ALA A 1 200 ? 4.117 -8.945 10.125 1 98.5 200 ALA A C 1
ATOM 1596 O O . ALA A 1 200 ? 3.592 -9.492 11.094 1 98.5 200 ALA A O 1
ATOM 1597 N N . LEU A 1 201 ? 3.516 -8.883 8.945 1 98.31 201 LEU A N 1
ATOM 1598 C CA . LEU A 1 201 ? 2.184 -9.43 8.727 1 98.31 201 LEU A CA 1
ATOM 1599 C C . LEU A 1 201 ? 2.184 -10.945 8.914 1 98.31 201 LEU A C 1
ATOM 1601 O O . LEU A 1 201 ? 1.271 -11.5 9.523 1 98.31 201 LEU A O 1
ATOM 1605 N N . LEU A 1 202 ? 3.217 -11.602 8.383 1 97.81 202 LEU A N 1
ATOM 1606 C CA . LEU A 1 202 ? 3.326 -13.047 8.508 1 97.81 202 LEU A CA 1
ATOM 1607 C C . LEU A 1 202 ? 3.545 -13.461 9.961 1 97.81 202 LEU A C 1
ATOM 1609 O O . LEU A 1 202 ? 2.992 -14.461 10.414 1 97.81 202 LEU A O 1
ATOM 1613 N N . ASN A 1 203 ? 4.375 -12.688 10.625 1 96.88 203 ASN A N 1
ATOM 1614 C CA . ASN A 1 203 ? 4.621 -12.992 12.031 1 96.88 203 ASN A CA 1
ATOM 1615 C C . ASN A 1 203 ? 3.35 -12.867 12.867 1 96.88 203 ASN A C 1
ATOM 1617 O O . ASN A 1 203 ? 3.121 -13.656 13.781 1 96.88 203 ASN A O 1
ATOM 1621 N N . LYS A 1 204 ? 2.57 -11.898 12.547 1 96.25 204 LYS A N 1
ATOM 1622 C CA . LYS A 1 204 ? 1.381 -11.625 13.344 1 96.25 204 LYS A CA 1
ATOM 1623 C C . LYS A 1 204 ? 0.235 -12.555 12.969 1 96.25 204 LYS A C 1
ATOM 1625 O O . LYS A 1 204 ? -0.471 -13.062 13.844 1 96.25 204 LYS A O 1
ATOM 1630 N N . TYR A 1 205 ? 0.035 -12.773 11.648 1 95 205 TYR A N 1
ATOM 1631 C CA . TYR A 1 205 ? -1.198 -13.422 11.211 1 95 205 TYR A CA 1
ATOM 1632 C C . TYR A 1 205 ? -0.91 -14.781 10.586 1 95 205 TYR A C 1
ATOM 1634 O O . TYR A 1 205 ? -1.812 -15.609 10.438 1 95 205 TYR A O 1
ATOM 1642 N N . GLY A 1 206 ? 0.439 -15.031 10.242 1 91.5 206 GLY A N 1
ATOM 1643 C CA . GLY A 1 206 ? 0.706 -16.234 9.469 1 91.5 206 GLY A CA 1
ATOM 1644 C C . GLY A 1 206 ? -0.176 -16.359 8.242 1 91.5 206 GLY A C 1
ATOM 1645 O O . GLY A 1 206 ? -0.562 -15.359 7.645 1 91.5 206 GLY A O 1
ATOM 1646 N N . THR A 1 207 ? -0.231 -17.5 7.727 1 89.38 207 THR A N 1
ATOM 1647 C CA . THR A 1 207 ? -1.252 -17.859 6.746 1 89.38 207 THR A CA 1
ATOM 1648 C C . THR A 1 207 ? -2.453 -18.5 7.43 1 89.38 207 THR A C 1
ATOM 1650 O O . THR A 1 207 ? -2.297 -19.234 8.414 1 89.38 207 THR A O 1
ATOM 1653 N N . ILE A 1 208 ? -3.609 -17.922 7.18 1 81.75 208 ILE A N 1
ATOM 1654 C CA . ILE A 1 208 ? -4.785 -18.359 7.918 1 81.75 208 ILE A CA 1
ATOM 1655 C C . ILE A 1 208 ? -5.258 -19.703 7.379 1 81.75 208 ILE A C 1
ATOM 1657 O O . ILE A 1 208 ? -5.391 -19.891 6.168 1 81.75 208 ILE A O 1
ATOM 1661 N N . ASN A 1 209 ? -5.336 -20.812 8.273 1 72.06 209 ASN A N 1
ATOM 1662 C CA . ASN A 1 209 ? -5.738 -22.188 7.992 1 72.06 209 ASN A CA 1
ATOM 1663 C C . ASN A 1 209 ? -7.254 -22.359 8.055 1 72.06 209 ASN A C 1
ATOM 1665 O O . ASN A 1 209 ? -7.918 -21.734 8.883 1 72.06 209 ASN A O 1
ATOM 1669 N N . MET B 1 1 ? 1.689 33.625 9.75 1 97.69 1 MET B N 1
ATOM 1670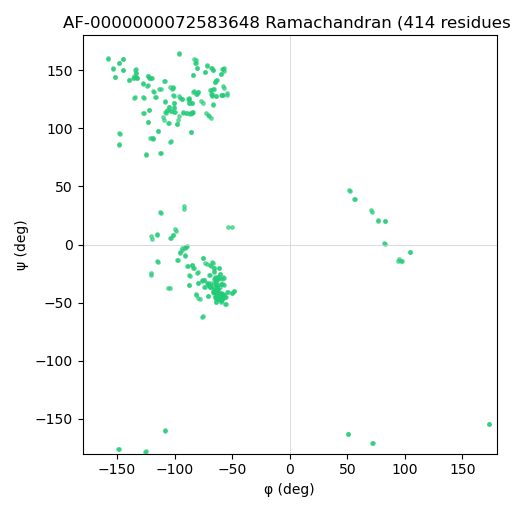 C CA . MET B 1 1 ? 1.875 32.594 10.758 1 97.69 1 MET B CA 1
ATOM 1671 C C . MET B 1 1 ? 1.637 31.203 10.156 1 97.69 1 MET B C 1
ATOM 167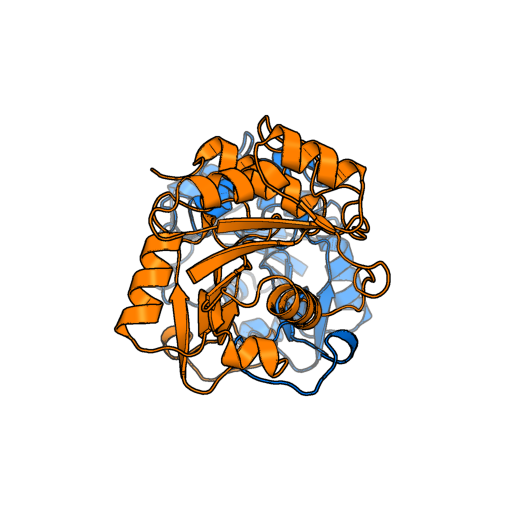3 O O . MET B 1 1 ? 0.629 30.984 9.484 1 97.69 1 MET B O 1
ATOM 1677 N N . ASN B 1 2 ? 2.621 30.297 10.289 1 98.88 2 ASN B N 1
ATOM 1678 C CA . ASN B 1 2 ? 2.443 28.891 9.945 1 98.88 2 ASN B CA 1
ATOM 1679 C C . ASN B 1 2 ? 1.84 28.109 11.102 1 98.88 2 ASN B C 1
ATOM 1681 O O . ASN B 1 2 ? 2.467 27.953 12.156 1 98.88 2 ASN B O 1
ATOM 1685 N N . LEU B 1 3 ? 0.643 27.641 10.914 1 98.94 3 LEU B N 1
ATOM 1686 C CA . LEU B 1 3 ? -0.073 26.906 11.945 1 98.94 3 LEU B CA 1
ATOM 1687 C C . LEU B 1 3 ? -0.13 25.422 11.602 1 98.94 3 LEU B C 1
ATOM 1689 O O . LEU B 1 3 ? -0.714 25.031 10.586 1 98.94 3 LEU B O 1
ATOM 1693 N N . ALA B 1 4 ? 0.483 24.594 12.391 1 98.94 4 ALA B N 1
ATOM 1694 C CA . ALA B 1 4 ? 0.309 23.141 12.25 1 98.94 4 ALA B CA 1
ATOM 1695 C C . ALA B 1 4 ? -0.979 22.672 12.914 1 98.94 4 ALA B C 1
ATOM 1697 O O . ALA B 1 4 ? -1.264 23.047 14.055 1 98.94 4 ALA B O 1
ATOM 1698 N N . VAL B 1 5 ? -1.732 21.953 12.203 1 98.94 5 VAL B N 1
ATOM 1699 C CA . VAL B 1 5 ? -2.992 21.422 12.711 1 98.94 5 VAL B CA 1
ATOM 1700 C C . VAL B 1 5 ? -2.934 19.891 12.734 1 98.94 5 VAL B C 1
ATOM 1702 O O . VAL B 1 5 ? -2.613 19.266 11.719 1 98.94 5 VAL B O 1
ATOM 1705 N N . ILE B 1 6 ? -3.223 19.312 13.836 1 98.88 6 ILE B N 1
ATOM 1706 C CA . ILE B 1 6 ? -3.305 17.859 14.031 1 98.88 6 ILE B CA 1
ATOM 1707 C C . ILE B 1 6 ? -4.742 17.469 14.352 1 98.88 6 ILE B C 1
ATOM 1709 O O . ILE B 1 6 ? -5.188 17.578 15.5 1 98.88 6 ILE B O 1
ATOM 1713 N N . PRO B 1 7 ? -5.461 17.031 13.336 1 98.31 7 PRO B N 1
ATOM 1714 C CA . PRO B 1 7 ? -6.863 16.672 13.555 1 98.31 7 PRO B CA 1
ATOM 1715 C C . PRO B 1 7 ? -7.039 15.258 14.102 1 98.31 7 PRO B C 1
ATOM 1717 O O . PRO B 1 7 ? -6.426 14.312 13.602 1 98.31 7 PRO B O 1
ATOM 1720 N N . ALA B 1 8 ? -7.848 15.117 15.148 1 97.12 8 ALA B N 1
ATOM 1721 C CA . ALA B 1 8 ? -8.07 13.805 15.742 1 97.12 8 ALA B CA 1
ATOM 1722 C C . ALA B 1 8 ? -9.477 13.695 16.328 1 97.12 8 ALA B C 1
ATOM 1724 O O . ALA B 1 8 ? -9.711 14.062 17.484 1 97.12 8 ALA B O 1
ATOM 1725 N N . ARG B 1 9 ? -10.352 13.156 15.586 1 95.25 9 ARG B N 1
ATOM 1726 C CA . ARG B 1 9 ? -11.711 13.016 16.109 1 95.25 9 ARG B CA 1
ATOM 1727 C C . ARG B 1 9 ? -11.828 11.773 16.984 1 95.25 9 ARG B C 1
ATOM 1729 O O . ARG B 1 9 ? -11.047 10.828 16.844 1 95.25 9 ARG B O 1
ATOM 1736 N N . GLY B 1 10 ? -12.812 11.789 17.797 1 93.38 10 GLY B N 1
ATOM 1737 C CA . GLY B 1 10 ? -13.031 10.68 18.719 1 93.38 10 GLY B CA 1
ATOM 1738 C C . GLY B 1 10 ? -13.523 9.422 18.016 1 93.38 10 GLY B C 1
ATOM 1739 O O . GLY B 1 10 ? -13.164 8.312 18.406 1 93.38 10 GLY B O 1
ATOM 1740 N N . GLY B 1 11 ? -14.281 9.633 16.984 1 90.12 11 GLY B N 1
ATOM 1741 C CA . GLY B 1 11 ? -14.859 8.5 16.266 1 90.12 11 GLY B CA 1
ATOM 1742 C C . GLY B 1 11 ? -13.938 7.941 15.203 1 90.12 11 GLY B C 1
ATOM 1743 O O . GLY B 1 11 ? -13.484 8.672 14.32 1 90.12 11 GLY B O 1
ATOM 1744 N N . SER B 1 12 ? -13.438 6.684 15.398 1 88.69 12 SER B N 1
ATOM 1745 C CA . SER B 1 12 ? -12.672 5.926 14.422 1 88.69 12 SER B CA 1
ATOM 1746 C C . SER B 1 12 ? -13.336 4.59 14.109 1 88.69 12 SER B C 1
ATOM 1748 O O . SER B 1 12 ? -13.422 3.715 14.969 1 88.69 12 SER B O 1
ATOM 1750 N N . LYS B 1 13 ? -13.742 4.473 12.883 1 86.88 13 LYS B N 1
ATOM 1751 C CA . LYS B 1 13 ? -14.516 3.287 12.516 1 86.88 13 LYS B CA 1
ATOM 1752 C C . LYS B 1 13 ? -13.609 2.082 12.297 1 86.88 13 LYS B C 1
ATOM 1754 O O . LYS B 1 13 ? -13.828 1.019 12.883 1 86.88 13 LYS B O 1
ATOM 1759 N N . GLY B 1 14 ? -12.562 2.234 11.594 1 90.94 14 GLY B N 1
ATOM 1760 C CA . GLY B 1 14 ? -11.719 1.111 11.219 1 90.94 14 GLY B CA 1
ATOM 1761 C C . GLY B 1 14 ? -10.875 0.588 12.367 1 90.94 14 GLY B C 1
ATOM 1762 O O . GLY B 1 14 ? -10.562 -0.603 12.422 1 90.94 14 GLY B O 1
ATOM 1763 N N . LEU B 1 15 ? -10.523 1.519 13.273 1 94.19 15 LEU B N 1
ATOM 1764 C CA . LEU B 1 15 ? -9.727 1.227 14.461 1 94.19 15 LEU B CA 1
ATOM 1765 C C . LEU B 1 15 ? -10.109 2.15 15.609 1 94.19 15 LEU B C 1
ATOM 1767 O O . LEU B 1 15 ? -9.461 3.18 15.828 1 94.19 15 LEU B O 1
ATOM 1771 N N . PRO B 1 16 ? -11.141 1.755 16.359 1 94.25 16 PRO B N 1
ATOM 1772 C CA . PRO B 1 16 ? -11.648 2.619 17.422 1 94.25 16 PRO B CA 1
ATOM 1773 C C . PRO B 1 16 ? -10.562 3.051 18.406 1 94.25 16 PRO B C 1
ATOM 1775 O O . PRO B 1 16 ? -9.758 2.223 18.844 1 94.25 16 PRO B O 1
ATOM 1778 N N . GLY B 1 17 ? -10.492 4.367 18.641 1 95 17 GLY B N 1
ATOM 1779 C CA . GLY B 1 17 ? -9.547 4.918 19.594 1 95 17 GLY B CA 1
ATOM 1780 C C . GLY B 1 17 ? -8.133 4.984 19.078 1 95 17 GLY B C 1
ATOM 1781 O O . GLY B 1 17 ? -7.176 5.074 19.844 1 95 17 GLY B O 1
ATOM 1782 N N . LYS B 1 18 ? -7.941 4.957 17.766 1 96.62 18 LYS B N 1
ATOM 1783 C CA . LYS B 1 18 ? -6.605 4.777 17.219 1 96.62 18 LYS B CA 1
ATOM 1784 C C . LYS B 1 18 ? -5.703 5.961 17.562 1 96.62 18 LYS B C 1
ATOM 1786 O O . LYS B 1 18 ? -4.496 5.797 17.734 1 96.62 18 LYS B O 1
ATOM 1791 N N . ASN B 1 19 ? -6.219 7.137 17.703 1 97.81 19 ASN B N 1
ATOM 1792 C CA . ASN B 1 19 ? -5.406 8.336 17.859 1 97.81 19 ASN B CA 1
ATOM 1793 C C . ASN B 1 19 ? -4.594 8.305 19.156 1 97.81 19 ASN B C 1
ATOM 1795 O O . ASN B 1 19 ? -3.521 8.898 19.234 1 97.81 19 ASN B O 1
ATOM 1799 N N . ILE B 1 20 ? -5.102 7.617 20.141 1 98.31 20 ILE B N 1
ATOM 1800 C CA . ILE B 1 20 ? -4.371 7.578 21.406 1 98.31 20 ILE B CA 1
ATOM 1801 C C . ILE B 1 20 ? -3.912 6.148 21.688 1 98.31 20 ILE B C 1
ATOM 1803 O O . ILE B 1 20 ? -3.51 5.832 22.812 1 98.31 20 ILE B O 1
ATOM 1807 N N . LYS B 1 21 ? -4.078 5.262 20.75 1 98.06 21 LYS B N 1
ATOM 1808 C CA . LYS B 1 21 ? -3.543 3.91 20.859 1 98.06 21 LYS B CA 1
ATOM 1809 C C . LYS B 1 21 ? -2.018 3.924 20.891 1 98.06 21 LYS B C 1
ATOM 1811 O O . LYS B 1 21 ? -1.388 4.691 20.156 1 98.06 21 LYS B O 1
ATOM 1816 N N . ASN B 1 22 ? -1.414 3.084 21.719 1 98.62 22 ASN B N 1
ATOM 1817 C CA . ASN B 1 22 ? 0.039 3.023 21.828 1 98.62 22 ASN B CA 1
ATOM 1818 C C . ASN B 1 22 ? 0.685 2.498 20.562 1 98.62 22 ASN B C 1
ATOM 1820 O O . ASN B 1 22 ? 0.353 1.405 20.094 1 98.62 22 ASN B O 1
ATOM 1824 N N . LEU B 1 23 ? 1.518 3.238 19.953 1 98.38 23 LEU B N 1
ATOM 1825 C CA . LEU B 1 23 ? 2.328 2.885 18.797 1 98.38 23 LEU B CA 1
ATOM 1826 C C . LEU B 1 23 ? 3.812 3.078 19.094 1 98.38 23 LEU B C 1
ATOM 1828 O O . LEU B 1 23 ? 4.301 4.211 19.125 1 98.38 23 LEU B O 1
ATOM 1832 N N . CYS B 1 24 ? 4.496 1.964 19.281 1 97.88 24 CYS B N 1
ATOM 1833 C CA . CYS B 1 24 ? 5.934 1.955 19.531 1 97.88 24 CYS B CA 1
ATOM 1834 C C . CYS B 1 24 ? 6.277 2.812 20.75 1 97.88 24 CYS B C 1
ATOM 1836 O O . CYS B 1 24 ? 7.191 3.639 20.688 1 97.88 24 CYS B O 1
ATOM 1838 N N . GLY B 1 25 ? 5.48 2.793 21.812 1 97.44 25 GLY B N 1
ATOM 1839 C CA . GLY B 1 25 ? 5.855 3.367 23.094 1 97.44 25 GLY B CA 1
ATOM 1840 C C . GLY B 1 25 ? 5.18 4.699 23.375 1 97.44 25 GLY B C 1
ATOM 1841 O O . GLY B 1 25 ? 5.32 5.258 24.453 1 97.44 25 GLY B O 1
ATOM 1842 N N . LYS B 1 26 ? 4.469 5.273 22.484 1 97 26 LYS B N 1
ATOM 1843 C CA . LYS B 1 26 ? 3.715 6.496 22.734 1 97 26 LYS B CA 1
ATOM 1844 C C . LYS B 1 26 ? 2.402 6.5 21.969 1 97 26 LYS B C 1
ATOM 1846 O O . LYS B 1 26 ? 2.242 5.746 21 1 97 26 LYS B O 1
ATOM 1851 N N . PRO B 1 27 ? 1.475 7.324 22.438 1 98.56 27 PRO B N 1
ATOM 1852 C CA . PRO B 1 27 ? 0.208 7.395 21.703 1 98.56 27 PRO B CA 1
ATOM 1853 C C . PRO B 1 27 ? 0.386 7.848 20.25 1 98.56 27 PRO B C 1
ATOM 1855 O O . PRO B 1 27 ? 1.243 8.688 19.969 1 98.56 27 PRO B O 1
ATOM 1858 N N . LEU B 1 28 ? -0.47 7.312 19.359 1 98.62 28 LEU B N 1
ATOM 1859 C CA . LEU B 1 28 ? -0.36 7.578 17.938 1 98.62 28 LEU B CA 1
ATOM 1860 C C . LEU B 1 28 ? -0.26 9.078 17.672 1 98.62 28 LEU B C 1
ATOM 1862 O O . LEU B 1 28 ? 0.598 9.516 16.906 1 98.62 28 LEU B O 1
ATOM 1866 N N . ILE B 1 29 ? -1.022 9.906 18.344 1 98.75 29 ILE B N 1
ATOM 1867 C CA . ILE B 1 29 ? -1.123 11.336 18.078 1 98.75 29 ILE B CA 1
ATOM 1868 C C . ILE B 1 29 ? 0.179 12.031 18.484 1 98.75 29 ILE B C 1
ATOM 1870 O O . ILE B 1 29 ? 0.507 13.102 17.969 1 98.75 29 ILE B O 1
ATOM 1874 N N . ALA B 1 30 ? 0.915 11.477 19.406 1 98.69 30 ALA B N 1
ATOM 1875 C CA . ALA B 1 30 ? 2.146 12.078 19.906 1 98.69 30 ALA B CA 1
ATOM 1876 C C . ALA B 1 30 ? 3.193 12.195 18.812 1 98.69 30 ALA B C 1
ATOM 1878 O O . ALA B 1 30 ? 4.02 13.109 18.828 1 98.69 30 ALA B O 1
ATOM 1879 N N . TRP B 1 31 ? 3.152 11.281 17.844 1 98.62 31 TRP B N 1
ATOM 1880 C CA . TRP B 1 31 ? 4.109 11.305 16.75 1 98.62 31 TRP B CA 1
ATOM 1881 C C . TRP B 1 31 ? 3.973 12.586 15.938 1 98.62 31 TRP B C 1
ATOM 1883 O O . TRP B 1 31 ? 4.969 13.242 15.617 1 98.62 31 TRP B O 1
ATOM 1893 N N . SER B 1 32 ? 2.771 12.945 15.617 1 98.69 32 SER B N 1
ATOM 1894 C CA . SER B 1 32 ? 2.527 14.18 14.867 1 98.69 32 SER B CA 1
ATOM 1895 C C . SER B 1 32 ? 2.82 15.406 15.719 1 98.69 32 SER B C 1
ATOM 1897 O O . SER B 1 32 ? 3.338 16.406 15.219 1 98.69 32 SER B O 1
ATOM 1899 N N . ILE B 1 33 ? 2.502 15.352 17.031 1 98.81 33 ILE B N 1
ATOM 1900 C CA . ILE B 1 33 ? 2.781 16.469 17.938 1 98.81 33 ILE B CA 1
ATOM 1901 C C . ILE B 1 33 ? 4.285 16.719 18 1 98.81 33 ILE B C 1
ATOM 1903 O O . ILE B 1 33 ? 4.734 17.859 17.844 1 98.81 33 ILE B O 1
ATOM 1907 N N . GLU B 1 34 ? 5.012 15.672 18.156 1 98.38 34 GLU B N 1
ATOM 1908 C CA . GLU B 1 34 ? 6.465 15.797 18.234 1 98.38 34 GLU B CA 1
ATOM 1909 C C . GLU B 1 34 ? 7.039 16.344 16.922 1 98.38 34 GLU B C 1
ATOM 1911 O O . GLU B 1 34 ? 7.965 17.156 16.938 1 98.38 34 GLU B O 1
ATOM 1916 N N . ALA B 1 35 ? 6.512 15.883 15.789 1 98.44 35 ALA B N 1
ATOM 1917 C CA . ALA B 1 35 ? 6.961 16.391 14.492 1 98.44 35 ALA B CA 1
ATOM 1918 C C . ALA B 1 35 ? 6.723 17.891 14.375 1 98.44 35 ALA B C 1
ATOM 1920 O O . ALA B 1 35 ? 7.59 18.625 13.898 1 98.44 35 ALA B O 1
ATOM 1921 N N . ALA B 1 36 ? 5.586 18.344 14.789 1 98.62 36 ALA B N 1
ATOM 1922 C CA . ALA B 1 36 ? 5.262 19.766 14.758 1 98.62 36 ALA B CA 1
ATOM 1923 C C . ALA B 1 36 ? 6.203 20.562 15.648 1 98.62 36 ALA B C 1
ATOM 1925 O O . ALA B 1 36 ? 6.695 21.625 15.25 1 98.62 36 ALA B O 1
ATOM 1926 N N . LYS B 1 37 ? 6.492 20.062 16.797 1 98.06 37 LYS B N 1
ATOM 1927 C CA . LYS B 1 37 ? 7.348 20.719 17.781 1 98.06 37 LYS B CA 1
ATOM 1928 C C . LYS B 1 37 ? 8.773 20.875 17.25 1 98.06 37 LYS B C 1
ATOM 1930 O O . LYS B 1 37 ? 9.438 21.875 17.516 1 98.06 37 LYS B O 1
ATOM 1935 N N . ARG B 1 38 ? 9.18 19.938 16.516 1 97.56 38 ARG B N 1
ATOM 1936 C CA . ARG B 1 38 ? 10.57 19.906 16.047 1 97.56 38 ARG B CA 1
ATOM 1937 C C . ARG B 1 38 ? 10.742 20.766 14.812 1 97.56 38 ARG B C 1
ATOM 1939 O O . ARG B 1 38 ? 11.867 21.125 14.453 1 97.56 38 ARG B O 1
ATOM 1946 N N . ALA B 1 39 ? 9.68 21.047 14.133 1 98.44 39 ALA B N 1
ATOM 1947 C CA . ALA B 1 39 ? 9.75 21.828 12.906 1 98.44 39 ALA B CA 1
ATOM 1948 C C . ALA B 1 39 ? 10.133 23.281 13.203 1 98.44 39 ALA B C 1
ATOM 1950 O O . ALA B 1 39 ? 9.547 23.906 14.078 1 98.44 39 ALA B O 1
ATOM 1951 N N . LYS B 1 40 ? 11.039 23.797 12.5 1 98.56 40 LYS B N 1
ATOM 1952 C CA . LYS B 1 40 ? 11.578 25.141 12.758 1 98.56 40 LYS B CA 1
ATOM 1953 C C . LYS B 1 40 ? 10.656 26.219 12.211 1 98.56 40 LYS B C 1
ATOM 1955 O O . LYS B 1 40 ? 10.625 27.344 12.719 1 98.56 40 LYS B O 1
ATOM 1960 N N . LYS B 1 41 ? 9.891 25.859 11.266 1 98.75 41 LYS B N 1
ATOM 1961 C CA . LYS B 1 41 ? 9.141 26.891 10.547 1 98.75 41 LYS B CA 1
ATOM 1962 C C . LYS B 1 41 ? 7.676 26.891 10.984 1 98.75 41 LYS B C 1
ATOM 1964 O O . LYS B 1 41 ? 6.855 27.594 10.383 1 98.75 41 LYS B O 1
ATOM 1969 N N . ILE B 1 42 ? 7.383 26.094 11.945 1 98.81 42 ILE B N 1
ATOM 1970 C CA . ILE B 1 42 ? 6.047 26.125 12.523 1 98.81 42 ILE B CA 1
ATOM 1971 C C . ILE B 1 42 ? 5.992 27.172 13.648 1 98.81 42 ILE B C 1
ATOM 1973 O O . ILE B 1 42 ? 6.805 27.125 14.57 1 98.81 42 ILE B O 1
ATOM 1977 N N . ASP B 1 43 ? 5.062 28.062 13.539 1 98.81 43 ASP B N 1
ATOM 1978 C CA . ASP B 1 43 ? 4.926 29.109 14.547 1 98.81 43 ASP B CA 1
ATOM 1979 C C . ASP B 1 43 ? 4.039 28.656 15.703 1 98.81 43 ASP B C 1
ATOM 1981 O O . ASP B 1 43 ? 4.242 29.062 16.844 1 98.81 43 ASP B O 1
ATOM 1985 N N . ARG B 1 44 ? 3.078 27.906 15.43 1 98.69 44 ARG B N 1
ATOM 1986 C CA . ARG B 1 44 ? 2.084 27.406 16.375 1 98.69 44 ARG B CA 1
ATOM 1987 C C . ARG B 1 44 ? 1.526 26.062 15.914 1 98.69 44 ARG B C 1
ATOM 1989 O O . ARG B 1 44 ? 1.426 25.797 14.719 1 98.69 44 ARG B O 1
ATOM 1996 N N . PHE B 1 45 ? 1.23 25.172 16.828 1 98.88 45 PHE B N 1
ATOM 1997 C CA . PHE B 1 45 ? 0.592 23.891 16.516 1 98.88 45 PHE B CA 1
ATOM 1998 C C . PHE B 1 45 ? -0.556 23.609 17.484 1 98.88 45 PHE B C 1
ATOM 2000 O O . PHE B 1 45 ? -0.516 24.031 18.641 1 98.88 45 PHE B O 1
ATOM 2007 N N . ILE B 1 46 ? -1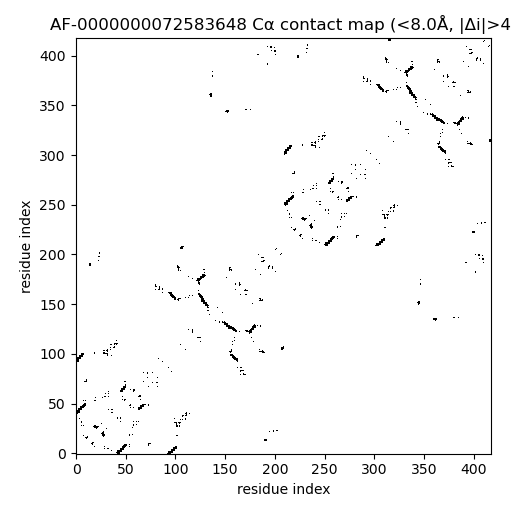.575 22.938 17 1 98.88 46 ILE B N 1
ATOM 2008 C CA . ILE B 1 46 ? -2.744 22.625 17.812 1 98.88 46 ILE B CA 1
ATOM 2009 C C . ILE B 1 46 ? -3.291 21.266 17.438 1 98.88 46 ILE B C 1
ATOM 2011 O O . ILE B 1 46 ? -3.135 20.828 16.281 1 98.88 46 ILE B O 1
ATOM 2015 N N . VAL B 1 47 ? -3.896 20.594 18.406 1 98.88 47 VAL B N 1
ATOM 2016 C CA . VAL B 1 47 ? -4.746 19.438 18.156 1 98.88 47 VAL B CA 1
ATOM 2017 C C . VAL B 1 47 ? -6.207 19.875 18.078 1 98.88 47 VAL B C 1
ATOM 2019 O O . VAL B 1 47 ? -6.676 20.641 18.922 1 98.88 47 VAL B O 1
ATOM 2022 N N . SER B 1 48 ? -6.891 19.531 17.016 1 98.75 48 SER B N 1
ATOM 2023 C CA . SER B 1 48 ? -8.336 19.719 16.906 1 98.75 48 SER B CA 1
ATOM 2024 C C . SER B 1 48 ? -9.086 18.422 17.172 1 98.75 48 SER B C 1
ATOM 2026 O O . SER B 1 48 ? -8.945 17.453 16.422 1 98.75 48 SER B O 1
ATOM 2028 N N . THR B 1 49 ? -9.922 18.359 18.188 1 98.44 49 THR B N 1
ATOM 2029 C CA . THR B 1 49 ? -10.602 17.125 18.562 1 98.44 49 THR B CA 1
ATOM 2030 C C . THR B 1 49 ? -11.922 17.422 19.266 1 98.44 49 THR B C 1
ATOM 2032 O O . THR B 1 49 ? -12.086 18.484 19.859 1 98.44 49 THR B O 1
ATOM 2035 N N . ASP B 1 50 ? -12.812 16.5 19.109 1 97.94 50 ASP B N 1
ATOM 2036 C CA . ASP B 1 50 ? -14.078 16.547 19.844 1 97.94 50 ASP B CA 1
ATOM 2037 C C . ASP B 1 50 ? -14.008 15.703 21.109 1 97.94 50 ASP B C 1
ATOM 2039 O O . ASP B 1 50 ? -14.938 15.727 21.922 1 97.94 50 ASP B O 1
ATOM 2043 N N . SER B 1 51 ? -12.984 14.984 21.312 1 97.88 51 SER B N 1
ATOM 2044 C CA . SER B 1 51 ? -12.859 14.008 22.391 1 97.88 51 SER B CA 1
ATOM 2045 C C . SER B 1 51 ? -12.039 14.555 23.547 1 97.88 51 SER B C 1
ATOM 2047 O O . SER B 1 51 ? -10.883 14.945 23.359 1 97.88 51 SER B O 1
ATOM 2049 N N . GLU B 1 52 ? -12.625 14.453 24.703 1 97.94 52 GLU B N 1
ATOM 2050 C CA . GLU B 1 52 ? -11.906 14.922 25.891 1 97.94 52 GLU B CA 1
ATOM 2051 C C . GLU B 1 52 ? -10.727 14.016 26.203 1 97.94 52 GLU B C 1
ATOM 2053 O O . GLU B 1 52 ? -9.688 14.484 26.688 1 97.94 52 GLU B O 1
ATOM 2058 N N . GLU B 1 53 ? -10.938 12.789 25.953 1 98.19 53 GLU B N 1
ATOM 2059 C CA . GLU B 1 53 ? -9.844 11.844 26.188 1 98.19 53 GLU B CA 1
ATOM 2060 C C . GLU B 1 53 ? -8.641 12.156 25.297 1 98.19 53 GLU B C 1
ATOM 2062 O O . GLU B 1 53 ? -7.504 12.188 25.781 1 98.19 53 GLU B O 1
ATOM 2067 N N . ILE B 1 54 ? -8.867 12.414 24.094 1 98.62 54 ILE B N 1
ATOM 2068 C CA . ILE B 1 54 ? -7.805 12.758 23.156 1 98.62 54 ILE B CA 1
ATOM 2069 C C . ILE B 1 54 ? -7.184 14.094 23.547 1 98.62 54 ILE B C 1
ATOM 2071 O O . ILE B 1 54 ? -5.961 14.25 23.5 1 98.62 54 ILE B O 1
ATOM 2075 N N . ALA B 1 55 ? -8.023 15.039 23.938 1 98.75 55 ALA B N 1
ATOM 2076 C CA . ALA B 1 55 ? -7.547 16.344 24.391 1 98.75 55 ALA B CA 1
ATOM 2077 C C . ALA B 1 55 ? -6.578 16.219 25.547 1 98.75 55 ALA B C 1
ATOM 2079 O O . ALA B 1 55 ? -5.523 16.859 25.578 1 98.75 55 ALA B O 1
ATOM 2080 N N . ALA B 1 56 ? -6.953 15.375 26.469 1 98.75 56 ALA B N 1
ATOM 2081 C CA . ALA B 1 56 ? -6.117 15.172 27.641 1 98.75 56 ALA B CA 1
ATOM 2082 C C . ALA B 1 56 ? -4.75 14.609 27.266 1 98.75 56 ALA B C 1
ATOM 2084 O O . ALA B 1 56 ? -3.719 15.078 27.75 1 98.75 56 ALA B O 1
ATOM 2085 N N . VAL B 1 57 ? -4.742 13.648 26.375 1 98.75 57 VAL B N 1
ATOM 2086 C CA . VAL B 1 57 ? -3.5 13.047 25.906 1 98.75 57 VAL B CA 1
ATOM 2087 C C . VAL B 1 57 ? -2.662 14.094 25.172 1 98.75 57 VAL B C 1
ATOM 2089 O O . VAL B 1 57 ? -1.452 14.195 25.391 1 98.75 57 VAL B O 1
ATOM 2092 N N . ALA B 1 58 ? -3.283 14.875 24.312 1 98.75 58 ALA B N 1
ATOM 2093 C CA . ALA B 1 58 ? -2.582 15.922 23.578 1 98.75 58 ALA B CA 1
ATOM 2094 C C . ALA B 1 58 ? -1.885 16.891 24.531 1 98.75 58 ALA B C 1
ATOM 2096 O O . ALA B 1 58 ? -0.718 17.234 24.328 1 98.75 58 ALA B O 1
ATOM 2097 N N . ARG B 1 59 ? -2.562 17.312 25.562 1 98.69 59 ARG B N 1
ATOM 2098 C CA . ARG B 1 59 ? -2.004 18.234 26.547 1 98.69 59 ARG B CA 1
ATOM 2099 C C . ARG B 1 59 ? -0.834 17.609 27.281 1 98.69 59 ARG B C 1
ATOM 2101 O O . ARG B 1 59 ? 0.158 18.281 27.578 1 98.69 59 ARG B O 1
ATOM 2108 N N . GLU B 1 60 ? -1.005 16.344 27.594 1 98.56 60 GLU B N 1
ATOM 2109 C CA . GLU B 1 60 ? 0.081 15.617 28.25 1 98.56 60 GLU B CA 1
ATOM 2110 C C . GLU B 1 60 ? 1.354 15.656 27.406 1 98.56 60 GLU B C 1
ATOM 2112 O O . GLU B 1 60 ? 2.461 15.648 27.953 1 98.56 60 GLU B O 1
ATOM 2117 N N . TRP B 1 61 ? 1.164 15.758 26.156 1 98.56 61 TRP B N 1
ATOM 2118 C CA . TRP B 1 61 ? 2.312 15.781 25.266 1 98.56 61 TRP B CA 1
ATOM 2119 C C . TRP B 1 61 ? 2.654 17.203 24.844 1 98.56 61 TRP B C 1
ATOM 2121 O O . TRP B 1 61 ? 3.395 17.422 23.891 1 98.56 61 TRP B O 1
ATOM 2131 N N . GLY B 1 62 ? 2.086 18.156 25.531 1 98.44 62 GLY B N 1
ATOM 2132 C CA . GLY B 1 62 ? 2.48 19.547 25.406 1 98.44 62 GLY B CA 1
ATOM 2133 C C . GLY B 1 62 ? 1.837 20.25 24.219 1 98.44 62 GLY B C 1
ATOM 2134 O O . GLY B 1 62 ? 2.369 21.234 23.719 1 98.44 62 GLY B O 1
ATOM 2135 N N . CYS B 1 63 ? 0.791 19.766 23.703 1 98.81 63 CYS B N 1
ATOM 2136 C CA . CYS B 1 63 ? 0.143 20.391 22.547 1 98.81 63 CYS B CA 1
ATOM 2137 C C . CYS B 1 63 ? -1.166 21.047 22.953 1 98.81 63 CYS B C 1
ATOM 2139 O O . CYS B 1 63 ? -2.035 20.406 23.547 1 98.81 63 CYS B O 1
ATOM 2141 N N . PRO B 1 64 ? -1.326 22.375 22.703 1 98.75 64 PRO B N 1
ATOM 2142 C CA . PRO B 1 64 ? -2.629 23 22.906 1 98.75 64 PRO B CA 1
ATOM 2143 C C . PRO B 1 64 ? -3.746 22.344 22.109 1 98.75 64 PRO B C 1
ATOM 2145 O O . PRO B 1 64 ? -3.49 21.766 21.047 1 98.75 64 PRO B O 1
ATOM 2148 N N . VAL B 1 65 ? -4.961 22.453 22.672 1 98.75 65 VAL B N 1
ATOM 2149 C CA . VAL B 1 65 ? -6.102 21.812 22.031 1 98.75 65 VAL B CA 1
ATOM 2150 C C . VAL B 1 65 ? -7.141 22.859 21.641 1 98.75 65 VAL B C 1
ATOM 2152 O O . VAL B 1 65 ? -7.418 23.781 22.422 1 98.75 65 VAL B O 1
ATOM 2155 N N . LEU B 1 66 ? -7.602 22.797 20.469 1 98.56 66 LEU B N 1
ATOM 2156 C CA . LEU B 1 66 ? -8.797 23.516 20.031 1 98.56 66 LEU B CA 1
ATOM 2157 C C . LEU B 1 66 ? -9.977 22.562 19.891 1 98.56 66 LEU B C 1
ATOM 2159 O O . LEU B 1 66 ? -9.938 21.641 19.078 1 98.56 66 LEU B O 1
ATOM 2163 N N . LYS B 1 67 ? -10.969 22.812 20.656 1 97.62 67 LYS B N 1
ATOM 2164 C CA . LYS B 1 67 ? -12.133 21.938 20.625 1 97.62 67 LYS B CA 1
ATOM 2165 C C . LYS B 1 67 ? -12.828 21.969 19.266 1 97.62 67 LYS B C 1
ATOM 2167 O O . LYS B 1 67 ? -13.094 23.047 18.734 1 97.62 67 LYS B O 1
ATOM 2172 N N . ARG B 1 68 ? -13.023 20.828 18.734 1 97.12 68 ARG B N 1
ATOM 2173 C CA . ARG B 1 68 ? -13.789 20.656 17.5 1 97.12 68 ARG B CA 1
ATOM 2174 C C . ARG B 1 68 ? -15.273 20.5 17.797 1 97.12 68 ARG B C 1
ATOM 2176 O O . ARG B 1 68 ? -15.672 19.656 18.594 1 97.12 68 ARG B O 1
ATOM 2183 N N . PRO B 1 69 ? -16.125 21.312 17.203 1 95.69 69 PRO B N 1
ATOM 2184 C CA . PRO B 1 69 ? -17.562 21.156 17.406 1 95.69 69 PRO B CA 1
ATOM 2185 C C . PRO B 1 69 ? -18.062 19.766 16.984 1 95.69 69 PRO B C 1
ATOM 2187 O O . PRO B 1 69 ? -17.578 19.203 16 1 95.69 69 PRO B O 1
ATOM 2190 N N . ASP B 1 70 ? -19.094 19.297 17.609 1 94 70 ASP B N 1
ATOM 2191 C CA . ASP B 1 70 ? -19.625 17.953 17.375 1 94 70 ASP B CA 1
ATOM 2192 C C . ASP B 1 70 ? -20.125 17.812 15.938 1 94 70 ASP B C 1
ATOM 2194 O O . ASP B 1 70 ? -20 16.734 15.344 1 94 70 ASP B O 1
ATOM 2198 N N . GLU B 1 71 ? -20.641 18.844 15.469 1 94.44 71 GLU B N 1
ATOM 2199 C CA . GLU B 1 71 ? -21.203 18.812 14.117 1 94.44 71 GLU B CA 1
ATOM 2200 C C . GLU B 1 71 ? -20.109 18.594 13.078 1 94.44 71 GLU B C 1
ATOM 2202 O O . GLU B 1 71 ? -20.375 18.125 11.969 1 94.44 71 GLU B O 1
ATOM 2207 N N . LEU B 1 72 ? -18.828 18.891 13.469 1 95.06 72 LEU B N 1
ATOM 2208 C CA . LEU B 1 72 ? -17.703 18.734 12.562 1 95.06 72 LEU B CA 1
ATOM 2209 C C . LEU B 1 72 ? -16.938 17.453 12.875 1 95.06 72 LEU B C 1
ATOM 2211 O O . LEU B 1 72 ? -15.844 17.234 12.344 1 95.06 72 LEU B O 1
ATOM 2215 N N . ALA B 1 73 ? -17.469 16.625 13.766 1 92.62 73 ALA B N 1
ATOM 2216 C CA . ALA B 1 73 ? -16.766 15.422 14.195 1 92.62 73 ALA B CA 1
ATOM 2217 C C . ALA B 1 73 ? -17.484 14.164 13.711 1 92.62 73 ALA B C 1
ATOM 2219 O O . ALA B 1 73 ? -17.359 13.102 14.328 1 92.62 73 ALA B O 1
ATOM 2220 N N . THR B 1 74 ? -18.172 14.297 12.625 1 89.81 74 THR B N 1
ATOM 2221 C CA . THR B 1 74 ? -18.891 13.156 12.07 1 89.81 74 THR B CA 1
ATOM 2222 C C . THR B 1 74 ? -18.062 12.477 10.984 1 89.81 74 THR B C 1
ATOM 2224 O O . THR B 1 74 ? -17.094 13.047 10.477 1 89.81 74 THR B O 1
ATOM 2227 N N . ASP B 1 75 ? -18.375 11.273 10.578 1 86.5 75 ASP B N 1
ATOM 2228 C CA . ASP B 1 75 ? -17.656 10.508 9.57 1 86.5 75 ASP B CA 1
ATOM 2229 C C . ASP B 1 75 ? -17.781 11.148 8.195 1 86.5 75 ASP B C 1
ATOM 2231 O O . ASP B 1 75 ? -16.969 10.891 7.305 1 86.5 75 ASP B O 1
ATOM 2235 N N . GLU B 1 76 ? -18.672 11.984 8.078 1 86 76 GLU B N 1
ATOM 2236 C CA . GLU B 1 76 ? -18.953 12.594 6.785 1 86 76 GLU B CA 1
ATOM 2237 C C . GLU B 1 76 ? -18.281 13.953 6.652 1 86 76 GLU B C 1
ATOM 2239 O O . GLU B 1 76 ? -18.188 14.508 5.555 1 86 76 GLU B O 1
ATOM 2244 N N . THR B 1 77 ? -17.812 14.453 7.797 1 89.56 77 THR B N 1
ATOM 2245 C CA . THR B 1 77 ? -17.188 15.773 7.781 1 89.56 77 THR B CA 1
ATOM 2246 C C . THR B 1 77 ? -15.898 15.758 6.969 1 89.56 77 THR B C 1
ATOM 2248 O O . THR B 1 77 ? -15.047 14.891 7.164 1 89.56 77 THR B O 1
ATOM 2251 N N . LYS B 1 78 ? -15.742 16.734 6.117 1 89.38 78 LYS B N 1
ATOM 2252 C CA . LYS B 1 78 ? -14.516 16.906 5.344 1 89.38 78 LYS B CA 1
ATOM 2253 C C . LYS B 1 78 ? -13.461 17.672 6.148 1 89.38 78 LYS B C 1
ATOM 2255 O O . LYS B 1 78 ? -13.789 18.578 6.906 1 89.38 78 LYS B O 1
ATOM 2260 N N . THR B 1 79 ? -12.242 17.312 5.926 1 94.44 79 THR B N 1
ATOM 2261 C CA . THR B 1 79 ? -11.133 17.938 6.633 1 94.44 79 THR B CA 1
ATOM 2262 C C . THR B 1 79 ? -11.102 19.438 6.363 1 94.44 79 THR B C 1
ATOM 2264 O O . THR B 1 79 ? -10.758 20.234 7.25 1 94.44 79 THR B O 1
ATOM 2267 N N . ILE B 1 80 ? -11.5 19.844 5.145 1 95.94 80 ILE B N 1
ATOM 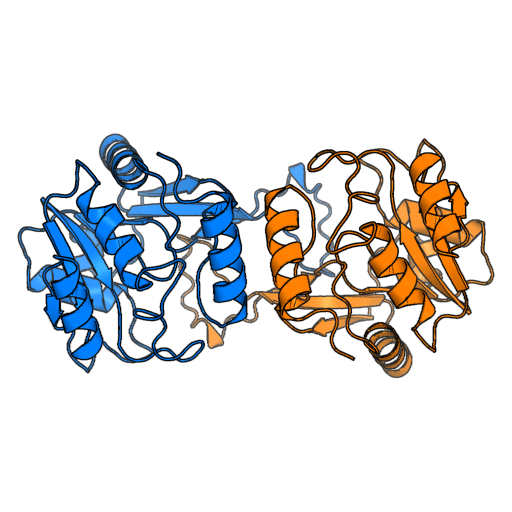2268 C CA . ILE B 1 80 ? -11.461 21.266 4.777 1 95.94 80 ILE B CA 1
ATOM 2269 C C . ILE B 1 80 ? -12.422 22.047 5.66 1 95.94 80 ILE B C 1
ATOM 2271 O O . ILE B 1 80 ? -12.156 23.203 6.004 1 95.94 80 ILE B O 1
ATOM 2275 N N . SER B 1 81 ? -13.523 21.469 6.098 1 96.06 81 SER B N 1
ATOM 2276 C CA . SER B 1 81 ? -14.469 22.125 6.992 1 96.06 81 SER B CA 1
ATOM 2277 C C . SER B 1 81 ? -13.852 22.375 8.367 1 96.06 81 SER B C 1
ATOM 2279 O O . SER B 1 81 ? -14.086 23.406 8.984 1 96.06 81 SER B O 1
ATOM 2281 N N . VAL B 1 82 ? -13.07 21.422 8.82 1 97.25 82 VAL B N 1
ATOM 2282 C CA . VAL B 1 82 ? -12.375 21.547 10.094 1 97.25 82 VAL B CA 1
ATOM 2283 C C . VAL B 1 82 ? -11.359 22.688 10.016 1 97.25 82 VAL B C 1
ATOM 2285 O O . VAL B 1 82 ? -11.289 23.531 10.906 1 97.25 82 VAL B O 1
ATOM 2288 N N . LEU B 1 83 ? -10.609 22.734 8.93 1 98.31 83 LEU B N 1
ATOM 2289 C CA . LEU B 1 83 ? -9.617 23.797 8.742 1 98.31 83 LEU B CA 1
ATOM 2290 C C . LEU B 1 83 ? -10.289 25.156 8.656 1 98.31 83 LEU B C 1
ATOM 2292 O O . LEU B 1 83 ? -9.766 26.141 9.18 1 98.31 83 LEU B O 1
ATOM 2296 N N . SER B 1 84 ? -11.398 25.172 7.969 1 97.81 84 SER B N 1
ATOM 2297 C CA . SER B 1 84 ? -12.141 26.422 7.852 1 97.81 84 SER B CA 1
ATOM 2298 C C . SER B 1 84 ? -12.57 26.938 9.219 1 97.81 84 SER B C 1
ATOM 2300 O O . SER B 1 84 ? -12.453 28.141 9.5 1 97.81 84 SER B O 1
ATOM 2302 N N . GLN B 1 85 ? -13.102 26.062 10.008 1 97.38 85 GLN B N 1
ATOM 2303 C CA . GLN B 1 85 ? -13.469 26.422 11.367 1 97.38 85 GLN B CA 1
ATOM 2304 C C . GLN B 1 85 ? -12.258 26.953 12.141 1 97.38 85 GLN B C 1
ATOM 2306 O O . GLN B 1 85 ? -12.359 27.953 12.844 1 97.38 85 GLN B O 1
ATOM 2311 N N . ILE B 1 86 ? -11.133 26.328 12.016 1 98.25 86 ILE B N 1
ATOM 2312 C CA . ILE B 1 86 ? -9.906 26.719 12.711 1 98.25 86 ILE B CA 1
ATOM 2313 C C . ILE B 1 86 ? -9.445 28.078 12.211 1 98.25 86 ILE B C 1
ATOM 2315 O O . ILE B 1 86 ? -8.969 28.906 13 1 98.25 86 ILE B O 1
ATOM 2319 N N . SER B 1 87 ? -9.562 28.312 10.906 1 98.19 87 SER B N 1
ATOM 2320 C CA . SER B 1 87 ? -9.164 29.594 10.312 1 98.19 87 SER B CA 1
ATOM 2321 C C . SER B 1 87 ? -9.914 30.75 10.945 1 98.19 87 SER B C 1
ATOM 2323 O O . SER B 1 87 ? -9.367 31.844 11.086 1 98.19 87 SER B O 1
ATOM 2325 N N . LYS B 1 88 ? -11.133 30.531 11.328 1 97.38 88 LYS B N 1
ATOM 2326 C CA . LYS B 1 88 ? -11.938 31.562 11.977 1 97.38 88 LYS B CA 1
ATOM 2327 C C . LYS B 1 88 ? -11.492 31.781 13.422 1 97.38 88 LYS B C 1
ATOM 2329 O O . LYS B 1 88 ? -11.508 32.906 13.914 1 97.38 88 LYS B O 1
ATOM 2334 N N . GLU B 1 89 ? -11.117 30.734 14.07 1 97.5 89 GLU B N 1
ATOM 2335 C CA . GLU B 1 89 ? -10.711 30.781 15.469 1 97.5 89 GLU B CA 1
ATOM 2336 C C . GLU B 1 89 ? -9.312 31.359 15.617 1 97.5 89 GLU B C 1
ATOM 2338 O O . GLU B 1 89 ? -8.977 31.953 16.641 1 97.5 89 GLU B O 1
ATOM 2343 N N . ILE B 1 90 ? -8.492 31.141 14.641 1 98.12 90 ILE B N 1
ATOM 2344 C CA . ILE B 1 90 ? -7.117 31.625 14.648 1 98.12 90 ILE B CA 1
ATOM 2345 C C . ILE B 1 90 ? -6.859 32.469 13.391 1 98.12 90 ILE B C 1
ATOM 2347 O O . ILE B 1 90 ? -6.141 32 12.492 1 98.12 90 ILE B O 1
ATOM 2351 N N . PRO B 1 91 ? -7.305 33.625 13.359 1 97.62 91 PRO B N 1
ATOM 2352 C CA . PRO B 1 91 ? -7.273 34.438 12.141 1 97.62 91 PRO B CA 1
ATOM 2353 C C . PRO B 1 91 ? -5.855 34.844 11.734 1 97.62 91 PRO B C 1
ATOM 2355 O O . PRO B 1 91 ? -5.629 35.219 10.586 1 97.62 91 PRO B O 1
ATOM 2358 N N . GLU B 1 92 ? -4.887 34.781 12.633 1 98.12 92 GLU B N 1
ATOM 2359 C CA . GLU B 1 92 ? -3.506 35.125 12.336 1 98.12 92 GLU B CA 1
ATOM 2360 C C . GLU B 1 92 ? -2.826 34.094 11.469 1 98.12 92 GLU B C 1
ATOM 2362 O O . GLU B 1 92 ? -1.752 34.344 10.914 1 98.12 92 GLU B O 1
ATOM 2367 N N . ALA B 1 93 ? -3.393 32.906 11.367 1 98.5 93 ALA B N 1
ATOM 2368 C CA . ALA B 1 93 ? -2.801 31.828 10.555 1 98.5 93 ALA B CA 1
ATOM 2369 C C . ALA B 1 93 ? -2.852 32.188 9.07 1 98.5 93 ALA B C 1
ATOM 2371 O O . ALA B 1 93 ? -3.9 32.562 8.555 1 98.5 93 ALA B O 1
ATOM 2372 N N . LEU B 1 94 ? -1.729 32.094 8.43 1 98.25 94 LEU B N 1
ATOM 2373 C CA . LEU B 1 94 ? -1.631 32.344 7 1 98.25 94 LEU B CA 1
ATOM 2374 C C . LEU B 1 94 ? -1.512 31.047 6.211 1 98.25 94 LEU B C 1
ATOM 2376 O O . LEU B 1 94 ? -1.957 30.969 5.062 1 98.25 94 LEU B O 1
ATOM 2380 N N . ASN B 1 95 ? -0.817 30.109 6.715 1 98.75 95 ASN B N 1
ATOM 2381 C CA . ASN B 1 95 ? -0.667 28.766 6.168 1 98.75 95 ASN B CA 1
ATOM 2382 C C . ASN B 1 95 ? -1.082 27.688 7.18 1 98.75 95 ASN B C 1
ATOM 2384 O O . ASN B 1 95 ? -0.781 27.812 8.367 1 98.75 95 ASN B O 1
ATOM 2388 N N . PHE B 1 96 ? -1.782 26.734 6.711 1 98.88 96 PHE B N 1
ATOM 2389 C CA . PHE B 1 96 ? -2.211 25.609 7.523 1 98.88 96 PHE B CA 1
ATOM 2390 C C . PHE B 1 96 ? -1.447 24.344 7.141 1 98.88 96 PHE B C 1
ATOM 2392 O O . PHE B 1 96 ? -1.526 23.891 5.996 1 98.88 96 PHE B O 1
ATOM 2399 N N . ILE B 1 97 ? -0.646 23.844 8.023 1 98.94 97 ILE B N 1
ATOM 2400 C CA . ILE B 1 97 ? 0.096 22.609 7.84 1 98.94 97 ILE B CA 1
ATOM 2401 C C . ILE B 1 97 ? -0.636 21.453 8.531 1 98.94 97 ILE B C 1
ATOM 2403 O O . ILE B 1 97 ? -0.634 21.375 9.758 1 98.94 97 ILE B O 1
ATOM 2407 N N . LEU B 1 98 ? -1.263 20.688 7.727 1 98.88 98 LEU B N 1
ATOM 2408 C CA . LEU B 1 98 ? -2.037 19.562 8.242 1 98.88 98 LEU B CA 1
ATOM 2409 C C . LEU B 1 98 ? -1.149 18.344 8.453 1 98.88 98 LEU B C 1
ATOM 2411 O O . LEU B 1 98 ? -0.511 17.875 7.516 1 98.88 98 LEU B O 1
ATOM 2415 N N . LEU B 1 99 ? -1.105 17.859 9.648 1 98.81 99 LEU B N 1
ATOM 2416 C CA . LEU B 1 99 ? -0.346 16.688 10.047 1 98.81 99 LEU B CA 1
ATOM 2417 C C . LEU B 1 99 ? -1.271 15.594 10.586 1 98.81 99 LEU B C 1
ATOM 2419 O O . LEU B 1 99 ? -1.56 15.562 11.789 1 98.81 99 LEU B O 1
ATOM 2423 N N . GLN B 1 100 ? -1.698 14.734 9.727 1 98.12 100 GLN B N 1
ATOM 2424 C CA . GLN B 1 100 ? -2.635 13.688 10.125 1 98.12 100 GLN B CA 1
ATOM 2425 C C . GLN B 1 100 ? -1.969 12.68 11.055 1 98.12 100 GLN B C 1
ATOM 2427 O O . GLN B 1 100 ? -0.901 12.148 10.742 1 98.12 100 GLN B O 1
ATOM 2432 N N . PRO B 1 101 ? -2.6 12.391 12.203 1 98.25 101 PRO B N 1
ATOM 2433 C CA . PRO B 1 101 ? -1.998 11.438 13.141 1 98.25 101 PRO B CA 1
ATOM 2434 C C . PRO B 1 101 ? -1.825 10.047 12.523 1 98.25 101 PRO B C 1
ATOM 2436 O O . PRO B 1 101 ? -0.924 9.305 12.922 1 98.25 101 PRO B O 1
ATOM 2439 N N . THR B 1 102 ? -2.602 9.719 11.555 1 98 102 THR B N 1
ATOM 2440 C CA . THR B 1 102 ? -2.607 8.375 10.984 1 98 102 THR B CA 1
ATOM 2441 C C . THR B 1 102 ? -1.385 8.164 10.094 1 98 102 THR B C 1
ATOM 2443 O O . THR B 1 102 ? -1.103 7.043 9.672 1 98 102 THR B O 1
ATOM 2446 N N . SER B 1 103 ? -0.649 9.219 9.758 1 98.25 103 SER B N 1
ATOM 2447 C CA . SER B 1 103 ? 0.622 9.141 9.047 1 98.25 103 SER B CA 1
ATOM 2448 C C . SER B 1 103 ? 1.784 9.555 9.938 1 98.25 103 SER B C 1
ATOM 2450 O O . SER B 1 103 ? 2.377 10.617 9.742 1 98.25 103 SER B O 1
ATOM 2452 N N . PRO B 1 104 ? 2.229 8.703 10.781 1 98.06 104 PRO B N 1
ATOM 2453 C CA . PRO B 1 104 ? 3.127 9.086 11.875 1 98.06 104 PRO B CA 1
ATOM 2454 C C . PRO B 1 104 ? 4.594 9.125 11.445 1 98.06 104 PRO B C 1
ATOM 2456 O O . PRO B 1 104 ? 5.434 9.664 12.164 1 98.06 104 PRO B O 1
ATOM 2459 N N . ILE B 1 105 ? 4.98 8.539 10.375 1 98 105 ILE B N 1
ATOM 2460 C CA . ILE B 1 105 ? 6.387 8.5 10 1 98 105 ILE B CA 1
ATOM 2461 C C . ILE B 1 105 ? 6.75 9.766 9.219 1 98 105 ILE B C 1
ATOM 2463 O O . ILE B 1 105 ? 6.574 9.82 8 1 98 105 ILE B O 1
ATOM 2467 N N . ARG B 1 106 ? 7.289 10.727 9.906 1 97.75 106 ARG B N 1
ATOM 2468 C CA . ARG B 1 106 ? 7.746 12 9.352 1 97.75 106 ARG B CA 1
ATOM 2469 C C . ARG B 1 106 ? 9.195 12.273 9.734 1 97.75 106 ARG B C 1
ATOM 2471 O O . ARG B 1 106 ? 9.492 12.508 10.906 1 97.75 106 ARG B O 1
ATOM 2478 N N . ASP B 1 107 ? 10.031 12.258 8.758 1 97.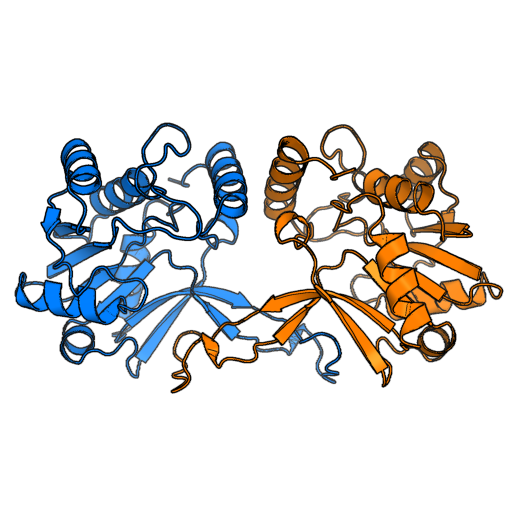06 107 ASP B N 1
ATOM 2479 C CA . ASP B 1 107 ? 11.445 12.492 9.039 1 97.06 107 ASP B CA 1
ATOM 2480 C C . ASP B 1 107 ? 11.672 13.922 9.516 1 97.06 107 ASP B C 1
ATOM 2482 O O . ASP B 1 107 ? 10.961 14.844 9.117 1 97.06 107 ASP B O 1
ATOM 2486 N N . VAL B 1 108 ? 12.703 14.031 10.352 1 95.94 108 VAL B N 1
ATOM 2487 C CA . VAL B 1 108 ? 13.086 15.359 10.82 1 95.94 108 VAL B CA 1
ATOM 2488 C C . VAL B 1 108 ? 13.414 16.25 9.633 1 95.94 108 VAL B C 1
ATOM 2490 O O . VAL B 1 108 ? 14.133 15.852 8.719 1 95.94 108 VAL B O 1
ATOM 2493 N N . GLY B 1 109 ? 12.828 17.375 9.609 1 97.69 109 GLY B N 1
ATOM 2494 C CA . GLY B 1 109 ? 13.125 18.344 8.562 1 97.69 109 GLY B CA 1
ATOM 2495 C C . GLY B 1 109 ? 12.117 18.297 7.426 1 97.69 109 GLY B C 1
ATOM 2496 O O . GLY B 1 109 ? 12.062 19.234 6.613 1 97.69 109 GLY B O 1
ATOM 2497 N N . LEU B 1 110 ? 11.297 17.25 7.352 1 98.44 110 LEU B N 1
ATOM 2498 C CA . LEU B 1 110 ? 10.359 17.109 6.242 1 98.44 110 LEU B CA 1
ATOM 2499 C C . LEU B 1 110 ? 9.391 18.281 6.195 1 98.44 110 LEU B C 1
ATOM 2501 O O . LEU B 1 110 ? 9.141 18.844 5.125 1 98.44 110 LEU B O 1
ATOM 2505 N N . ILE B 1 111 ? 8.812 18.656 7.344 1 98.81 111 ILE B N 1
ATOM 2506 C CA . ILE B 1 111 ? 7.84 19.75 7.406 1 98.81 111 ILE B CA 1
ATOM 2507 C C . ILE B 1 111 ? 8.484 21.047 6.93 1 98.81 111 ILE B C 1
ATOM 2509 O O . ILE B 1 111 ? 7.906 21.766 6.113 1 98.81 111 ILE B O 1
ATOM 2513 N N . ASP B 1 112 ? 9.711 21.344 7.391 1 98.88 112 ASP B N 1
ATOM 2514 C CA . ASP B 1 112 ? 10.438 22.547 6.984 1 98.88 112 ASP B CA 1
ATOM 2515 C C . ASP B 1 112 ? 10.742 22.516 5.488 1 98.88 112 ASP B C 1
ATOM 2517 O O . ASP B 1 112 ? 10.609 23.531 4.805 1 98.88 112 ASP B O 1
ATOM 2521 N N . GLU B 1 113 ? 11.156 21.344 5.023 1 98.75 113 GLU B N 1
ATOM 2522 C CA . GLU B 1 113 ? 11.406 21.172 3.596 1 98.75 113 GLU B CA 1
ATOM 2523 C C . GLU B 1 113 ? 10.156 21.484 2.773 1 98.75 113 GLU B C 1
ATOM 2525 O O . GLU B 1 113 ? 10.227 22.188 1.763 1 98.75 113 GLU B O 1
ATOM 2530 N N . CYS B 1 114 ? 9.047 20.969 3.18 1 98.88 114 CYS B N 1
ATOM 2531 C CA . CYS B 1 114 ? 7.781 21.219 2.498 1 98.88 114 CYS B CA 1
ATOM 2532 C C . CYS B 1 114 ? 7.441 22.703 2.502 1 98.88 114 CYS B C 1
ATOM 2534 O O . CYS B 1 114 ? 7 23.25 1.488 1 98.88 114 CYS B O 1
ATOM 2536 N N . LEU B 1 115 ? 7.652 23.359 3.629 1 98.81 115 LEU B N 1
ATOM 2537 C CA . LEU B 1 115 ? 7.367 24.781 3.734 1 98.81 115 LEU B CA 1
ATOM 2538 C C . LEU B 1 115 ? 8.289 25.594 2.826 1 98.81 115 LEU B C 1
ATOM 2540 O O . LEU B 1 115 ? 7.855 26.547 2.188 1 98.81 115 LEU B O 1
ATOM 2544 N N . ASP B 1 116 ? 9.547 25.203 2.768 1 98.88 116 ASP B N 1
ATOM 2545 C CA . ASP B 1 116 ? 10.484 25.859 1.871 1 98.88 116 ASP B CA 1
ATOM 2546 C C . ASP B 1 116 ? 10.031 25.75 0.418 1 98.88 116 ASP B C 1
ATOM 2548 O O . ASP B 1 116 ? 9.992 26.75 -0.305 1 98.88 116 ASP B O 1
ATOM 2552 N N . LEU B 1 117 ? 9.688 24.547 0.016 1 98.75 117 LEU B N 1
ATOM 2553 C CA . LEU B 1 117 ? 9.219 24.312 -1.346 1 98.75 117 LEU B CA 1
ATOM 2554 C C . LEU B 1 117 ? 7.961 25.125 -1.638 1 98.75 117 LEU B C 1
ATOM 2556 O O . LEU B 1 117 ? 7.867 25.781 -2.678 1 98.75 117 LEU B O 1
ATOM 2560 N N . TYR B 1 118 ? 7.09 25.078 -0.736 1 98.44 118 TYR B N 1
ATOM 2561 C CA . TYR B 1 118 ? 5.805 25.766 -0.844 1 98.44 118 TYR B CA 1
ATOM 2562 C C . TYR B 1 118 ? 5.996 27.266 -1.024 1 98.44 118 TYR B C 1
ATOM 2564 O O . TYR B 1 118 ? 5.402 27.875 -1.919 1 98.44 118 TYR B O 1
ATOM 2572 N N . GLU B 1 119 ? 6.832 27.844 -0.212 1 97.69 119 GLU B N 1
ATOM 2573 C CA . GLU B 1 119 ? 7.078 29.281 -0.226 1 97.69 119 GLU B CA 1
ATOM 2574 C C . GLU B 1 119 ? 7.859 29.688 -1.47 1 97.69 119 GLU B C 1
ATOM 2576 O O . GLU B 1 119 ? 7.496 30.656 -2.145 1 97.69 119 GLU B O 1
ATOM 2581 N N . GLN B 1 120 ? 8.859 28.922 -1.781 1 97.75 120 GLN B N 1
ATOM 2582 C CA . GLN B 1 120 ? 9.742 29.281 -2.896 1 97.75 120 GLN B CA 1
ATOM 2583 C C . GLN B 1 120 ? 9 29.172 -4.227 1 97.75 120 GLN B C 1
ATOM 2585 O O . GLN B 1 120 ? 9.242 29.953 -5.141 1 97.75 120 GLN B O 1
ATOM 2590 N N . GLY B 1 121 ? 8.102 28.25 -4.332 1 97.06 121 GLY B N 1
ATOM 2591 C CA . GLY B 1 121 ? 7.391 28.016 -5.578 1 97.06 121 GLY B CA 1
ATOM 2592 C C . GLY B 1 121 ? 6.105 28.812 -5.688 1 97.06 121 GLY B C 1
ATOM 2593 O O . GLY B 1 121 ? 5.426 28.766 -6.715 1 97.06 121 GLY B O 1
ATOM 2594 N N . ASN B 1 122 ? 5.801 29.562 -4.641 1 95.81 122 ASN B N 1
ATOM 2595 C CA . ASN B 1 122 ? 4.547 30.312 -4.578 1 95.81 122 ASN B CA 1
ATOM 2596 C C . ASN B 1 122 ? 3.346 29.422 -4.871 1 95.81 122 ASN B C 1
ATOM 2598 O O . ASN B 1 122 ? 2.518 29.75 -5.723 1 95.81 122 ASN B O 1
ATOM 2602 N N . TYR B 1 123 ? 3.297 28.266 -4.258 1 97.25 123 TYR B N 1
ATOM 2603 C CA . TYR B 1 123 ? 2.223 27.297 -4.461 1 97.25 123 TYR B CA 1
ATOM 2604 C C . TYR B 1 123 ? 0.999 27.672 -3.629 1 97.25 123 TYR B C 1
ATOM 2606 O O . TYR B 1 123 ? 1.115 28.328 -2.6 1 97.25 123 TYR B O 1
ATOM 2614 N N . SER B 1 124 ? -0.204 27.266 -4.117 1 95.31 124 SER B N 1
ATOM 2615 C CA . SER B 1 124 ? -1.441 27.438 -3.365 1 95.31 124 SER B CA 1
ATOM 2616 C C . SER B 1 124 ? -1.603 26.359 -2.299 1 95.31 124 SER B C 1
ATOM 2618 O O . SER B 1 124 ? -2.234 26.594 -1.267 1 95.31 124 SER B O 1
ATOM 2620 N N . ASN B 1 125 ? -1.138 25.234 -2.578 1 97.62 125 ASN B N 1
ATOM 2621 C CA . ASN B 1 125 ? -1.18 24.109 -1.655 1 97.62 125 ASN B CA 1
ATOM 2622 C C . ASN B 1 125 ? -0.109 23.078 -1.987 1 97.62 125 ASN B C 1
ATOM 2624 O O . ASN B 1 125 ? 0.464 23.094 -3.078 1 97.62 125 ASN B O 1
ATOM 2628 N N . LEU B 1 126 ? 0.227 22.25 -1.087 1 98.5 126 LEU B N 1
ATOM 2629 C CA . LEU B 1 126 ? 1.221 21.188 -1.2 1 98.5 126 LEU B CA 1
ATOM 2630 C C . LEU B 1 126 ? 0.741 19.922 -0.506 1 98.5 126 LEU B C 1
ATOM 2632 O O . LEU B 1 126 ? 0.106 19.984 0.548 1 98.5 126 LEU B O 1
ATOM 2636 N N . ALA B 1 127 ? 1.056 18.781 -1.128 1 98.5 127 ALA B N 1
ATOM 2637 C CA . ALA B 1 127 ? 0.913 17.484 -0.457 1 98.5 127 ALA B CA 1
ATOM 2638 C C . ALA B 1 127 ? 2.127 16.594 -0.712 1 98.5 127 ALA B C 1
ATOM 2640 O O . ALA B 1 127 ? 2.707 16.625 -1.801 1 98.5 127 ALA B O 1
ATOM 2641 N N . THR B 1 128 ? 2.473 15.867 0.283 1 98.75 128 THR B N 1
ATOM 2642 C CA . THR B 1 128 ? 3.436 14.797 0.06 1 98.75 128 THR B CA 1
ATOM 2643 C C . THR B 1 128 ? 2.746 13.562 -0.504 1 98.75 128 THR B C 1
ATOM 2645 O O . THR B 1 128 ? 1.532 13.398 -0.359 1 98.75 128 THR B O 1
ATOM 2648 N N . GLY B 1 129 ? 3.504 12.719 -1.198 1 98.06 129 GLY B N 1
ATOM 2649 C CA . GLY B 1 129 ? 2.967 11.492 -1.769 1 98.06 129 GLY B CA 1
ATOM 2650 C C . GLY B 1 129 ? 3.953 10.766 -2.662 1 98.06 129 GLY B C 1
ATOM 2651 O O . GLY B 1 129 ? 5.16 10.781 -2.406 1 98.06 129 GLY B O 1
ATOM 2652 N N . TYR B 1 130 ? 3.416 10 -3.58 1 96.94 130 TYR B N 1
ATOM 2653 C CA . TYR B 1 130 ? 4.207 9.234 -4.539 1 96.94 130 TYR B CA 1
ATOM 2654 C C . TYR B 1 130 ? 3.467 9.086 -5.863 1 96.94 130 TYR B C 1
ATOM 2656 O O . TYR B 1 130 ? 2.24 9.211 -5.914 1 96.94 130 TYR B O 1
ATOM 2664 N N . TRP B 1 131 ? 4.176 8.867 -6.949 1 94.38 131 TRP B N 1
ATOM 2665 C CA . TRP B 1 131 ? 3.596 8.602 -8.258 1 94.38 131 TRP B CA 1
ATOM 2666 C C . TRP B 1 131 ? 3.25 7.125 -8.414 1 94.38 131 TRP B C 1
ATOM 2668 O O . TRP B 1 131 ? 4.137 6.266 -8.383 1 94.38 131 TRP B O 1
ATOM 2678 N N . CYS B 1 132 ? 2.061 6.859 -8.508 1 92.19 132 CYS B N 1
ATOM 2679 C CA . CYS B 1 132 ? 1.593 5.496 -8.734 1 92.19 132 CYS B CA 1
ATOM 2680 C C . CYS B 1 132 ? 1.482 5.203 -10.227 1 92.19 132 CYS B C 1
ATOM 2682 O O . CYS B 1 132 ? 0.678 5.82 -10.93 1 92.19 132 CYS B O 1
ATOM 2684 N N . LYS B 1 133 ? 2.316 4.301 -10.711 1 88.94 133 LYS B N 1
ATOM 2685 C CA . LYS B 1 133 ? 2.256 3.836 -12.094 1 88.94 133 LYS B CA 1
ATOM 2686 C C . LYS B 1 133 ? 1.633 2.445 -12.18 1 88.94 133 LYS B C 1
ATOM 2688 O O . LYS B 1 133 ? 2.312 1.44 -11.961 1 88.94 133 LYS B O 1
ATOM 2693 N N . TYR B 1 134 ? 0.365 2.379 -12.297 1 85.19 134 TYR B N 1
ATOM 2694 C CA . TYR B 1 134 ? -0.415 1.146 -12.289 1 85.19 134 TYR B CA 1
ATOM 2695 C C . TYR B 1 134 ? -1.43 1.141 -13.43 1 85.19 134 TYR B C 1
ATOM 2697 O O . TYR B 1 134 ? -1.983 2.186 -13.781 1 85.19 134 TYR B O 1
ATOM 2705 N N . GLN B 1 135 ? -1.596 -0.033 -13.945 1 84.5 135 GLN B N 1
ATOM 2706 C CA . GLN B 1 135 ? -2.67 -0.271 -14.898 1 84.5 135 GLN B CA 1
ATOM 2707 C C . GLN B 1 135 ? -3.719 -1.22 -14.328 1 84.5 135 GLN B C 1
ATOM 2709 O O . GLN B 1 135 ? -3.379 -2.262 -13.766 1 84.5 135 GLN B O 1
ATOM 2714 N N . GLU B 1 136 ? -4.957 -0.818 -14.523 1 88.38 136 GLU B N 1
ATOM 2715 C CA . GLU B 1 136 ? -6.035 -1.675 -14.047 1 88.38 136 GLU B CA 1
ATOM 2716 C C . GLU B 1 136 ? -5.953 -3.066 -14.664 1 88.38 136 GLU B C 1
ATOM 2718 O O . GLU B 1 136 ? -5.762 -3.205 -15.875 1 88.38 136 GLU B O 1
ATOM 2723 N N . PHE B 1 137 ? -6.148 -4.062 -13.812 1 91.5 137 PHE B N 1
ATOM 2724 C CA . PHE B 1 137 ? -6.129 -5.441 -14.281 1 91.5 137 PHE B CA 1
ATOM 2725 C C . PHE B 1 137 ? -7.191 -5.66 -15.352 1 91.5 137 PHE B C 1
ATOM 2727 O O . PHE B 1 137 ? -8.352 -5.289 -15.172 1 91.5 137 PHE B O 1
ATOM 2734 N N . GLY B 1 138 ? -6.758 -6.207 -16.406 1 89.31 138 GLY B N 1
ATOM 2735 C CA . GLY B 1 138 ? -7.684 -6.527 -17.469 1 89.31 138 GLY B CA 1
ATOM 2736 C C . GLY B 1 138 ? -7.781 -5.438 -18.531 1 89.31 138 GLY B C 1
ATOM 2737 O O . GLY B 1 138 ? -8.453 -5.605 -19.547 1 89.31 138 GLY B O 1
ATOM 2738 N N . LYS B 1 139 ? -7.238 -4.324 -18.125 1 83.62 139 LYS B N 1
ATOM 2739 C CA . LYS B 1 139 ? -7.262 -3.248 -19.109 1 83.62 139 LYS B CA 1
ATOM 2740 C C . LYS B 1 139 ? -5.945 -3.18 -19.875 1 83.62 139 LYS B C 1
ATOM 2742 O O . LYS B 1 139 ? -4.871 -3.355 -19.297 1 83.62 139 LYS B O 1
ATOM 2747 N N . HIS B 1 140 ? -5.977 -3.508 -21.094 1 68.44 140 HIS B N 1
ATOM 2748 C CA . HIS B 1 140 ? -4.801 -3.445 -21.953 1 68.44 140 HIS B CA 1
ATOM 2749 C C . HIS B 1 140 ? -4.445 -2.002 -22.297 1 68.44 140 HIS B C 1
ATOM 2751 O O . HIS B 1 140 ? -5.332 -1.171 -22.516 1 68.44 140 HIS B O 1
ATOM 2757 N N . ASN B 1 141 ? -3.191 -1.673 -21.688 1 64.06 141 ASN B N 1
ATOM 2758 C CA . ASN B 1 141 ? -2.723 -0.402 -22.234 1 64.06 141 ASN B CA 1
ATOM 2759 C C . ASN B 1 141 ? -1.515 -0.594 -23.141 1 64.06 141 ASN B C 1
ATOM 2761 O O . ASN B 1 141 ? -0.722 -1.517 -22.938 1 64.06 141 ASN B O 1
ATOM 2765 N N . ASN B 1 142 ? -1.598 -0.485 -24.344 1 64.19 142 ASN B N 1
ATOM 2766 C CA . ASN B 1 142 ? -0.508 -0.604 -25.312 1 64.19 142 ASN B CA 1
ATOM 2767 C C . ASN B 1 142 ? 0.682 0.27 -24.922 1 64.19 142 ASN B C 1
ATOM 2769 O O . ASN B 1 142 ? 1.623 0.425 -25.703 1 64.19 142 ASN B O 1
ATOM 2773 N N . MET B 1 143 ? 0.632 0.668 -23.719 1 66.69 143 MET B N 1
ATOM 2774 C CA . MET B 1 143 ? 1.718 1.54 -23.281 1 66.69 143 MET B CA 1
ATOM 2775 C C . MET B 1 143 ? 2.705 0.779 -22.406 1 66.69 143 MET B C 1
ATOM 2777 O O . MET B 1 143 ? 2.311 -0.102 -21.641 1 66.69 143 MET B O 1
ATOM 2781 N N . ARG B 1 144 ? 3.998 1.001 -22.688 1 62.34 144 ARG B N 1
ATOM 2782 C CA . ARG B 1 144 ? 5.016 0.49 -21.766 1 62.34 144 ARG B CA 1
ATOM 2783 C C . ARG B 1 144 ? 4.898 1.138 -20.391 1 62.34 144 ARG B C 1
ATOM 2785 O O . ARG B 1 144 ? 4.539 2.312 -20.281 1 62.34 144 ARG B O 1
ATOM 2792 N N . ARG B 1 145 ? 5.098 0.424 -19.328 1 67.56 145 ARG B N 1
ATOM 2793 C CA . ARG B 1 145 ? 4.996 0.903 -17.953 1 67.56 145 ARG B CA 1
ATOM 2794 C C . ARG B 1 145 ? 5.77 2.205 -17.781 1 67.56 145 ARG B C 1
ATOM 2796 O O . ARG B 1 145 ? 5.301 3.121 -17.094 1 67.56 145 ARG B O 1
ATOM 2803 N N . GLN B 1 146 ? 6.988 2.229 -18.453 1 70.44 146 GLN B N 1
ATOM 2804 C CA . GLN B 1 146 ? 7.84 3.398 -18.281 1 70.44 146 GLN B CA 1
ATOM 2805 C C . GLN B 1 146 ? 7.188 4.648 -18.875 1 70.44 146 GLN B C 1
ATOM 2807 O O . GLN B 1 146 ? 7.547 5.77 -18.516 1 70.44 146 GLN B O 1
ATOM 2812 N N . ASP B 1 147 ? 6.281 4.477 -19.797 1 73.94 147 ASP B N 1
ATOM 2813 C CA . ASP B 1 147 ? 5.621 5.594 -20.469 1 73.94 147 ASP B CA 1
ATOM 2814 C C . ASP B 1 147 ? 4.336 5.988 -19.734 1 73.94 147 ASP B C 1
ATOM 2816 O O . ASP B 1 147 ? 3.697 6.98 -20.094 1 73.94 147 ASP B O 1
ATOM 2820 N N . TYR B 1 148 ? 3.988 5.102 -18.781 1 77.38 148 TYR B N 1
ATOM 2821 C CA . TYR B 1 148 ? 2.816 5.426 -17.969 1 77.38 148 TYR B CA 1
ATOM 2822 C C . TYR B 1 148 ? 3.092 6.625 -17.062 1 77.38 148 TYR B C 1
ATOM 2824 O O . TYR B 1 148 ? 4.035 6.609 -16.281 1 77.38 148 TYR B O 1
ATOM 2832 N N . LYS B 1 149 ? 2.516 7.793 -17.312 1 79.56 149 LYS B N 1
ATOM 2833 C CA . LYS B 1 149 ? 2.715 8.977 -16.484 1 79.56 149 LYS B CA 1
ATOM 2834 C C . LYS B 1 149 ? 2.285 8.711 -15.039 1 79.56 149 LYS B C 1
ATOM 2836 O O . LYS B 1 149 ? 2.865 9.258 -14.102 1 79.56 149 LYS B O 1
ATOM 2841 N N . GLY B 1 150 ? 1.282 7.785 -14.891 1 87.56 150 GLY B N 1
ATOM 2842 C CA . GLY B 1 150 ? 0.784 7.453 -13.562 1 87.56 150 GLY B CA 1
ATOM 2843 C C . GLY B 1 150 ? -0.052 8.562 -12.945 1 87.56 150 GLY B C 1
ATOM 2844 O O . GLY B 1 150 ? -0.511 9.461 -13.648 1 87.56 150 GLY B O 1
ATOM 2845 N N . PHE B 1 151 ? -0.409 8.484 -11.711 1 90.44 151 PHE B N 1
ATOM 2846 C CA . PHE B 1 151 ? -1.121 9.484 -10.922 1 90.44 151 PHE B CA 1
ATOM 2847 C C . PHE B 1 151 ? -0.463 9.664 -9.555 1 90.44 151 PHE B C 1
ATOM 2849 O O . PHE B 1 151 ? 0.184 8.75 -9.047 1 90.44 151 PHE B O 1
ATOM 2856 N N . PHE B 1 152 ? -0.616 10.898 -9.055 1 95 152 PHE B N 1
ATOM 2857 C CA . PHE B 1 152 ? -0.014 11.219 -7.766 1 95 152 PHE B CA 1
ATOM 2858 C C . PHE B 1 152 ? -0.96 10.859 -6.625 1 95 152 PHE B C 1
ATOM 2860 O O . PHE B 1 152 ? -2.074 11.391 -6.551 1 95 152 PHE B O 1
ATOM 2867 N N . TYR B 1 153 ? -0.464 10 -5.766 1 95.44 153 TYR B N 1
ATOM 2868 C CA . TYR B 1 153 ? -1.195 9.57 -4.578 1 95.44 153 TYR B CA 1
ATOM 2869 C C . TYR B 1 153 ? -0.715 10.328 -3.342 1 95.44 153 TYR B C 1
ATOM 2871 O O . TYR B 1 153 ? 0.456 10.234 -2.967 1 95.44 153 TYR B O 1
ATOM 2879 N N . ASP B 1 154 ? -1.624 11.117 -2.812 1 96.31 154 ASP B N 1
ATOM 2880 C CA . ASP B 1 154 ? -1.261 11.742 -1.545 1 96.31 154 ASP B CA 1
ATOM 2881 C C . ASP B 1 154 ? -1.291 10.734 -0.402 1 96.31 154 ASP B C 1
ATOM 2883 O O . ASP B 1 154 ? -2.135 9.836 -0.384 1 96.31 154 ASP B O 1
ATOM 2887 N N . ASP B 1 155 ? -0.407 10.93 0.634 1 96.12 155 ASP B N 1
ATOM 2888 C CA . ASP B 1 155 ? -0.198 9.867 1.611 1 96.12 155 ASP B CA 1
ATOM 2889 C C . ASP B 1 155 ? -0.58 10.328 3.016 1 96.12 155 ASP B C 1
ATOM 2891 O O . ASP B 1 155 ? -0.245 9.672 4.004 1 96.12 155 ASP B O 1
ATOM 2895 N N . GLY B 1 156 ? -1.115 11.516 3.152 1 96.06 156 GLY B N 1
ATOM 2896 C CA . GLY B 1 156 ? -1.609 11.984 4.438 1 96.06 156 GLY B CA 1
ATOM 2897 C C . GLY B 1 156 ? -0.518 12.555 5.324 1 96.06 156 GLY B C 1
ATOM 2898 O O . GLY B 1 156 ? -0.796 13.047 6.418 1 96.06 156 GLY B O 1
ATOM 2899 N N . ASN B 1 157 ? 0.755 12.609 4.91 1 98.25 157 ASN B N 1
ATOM 2900 C CA . ASN B 1 157 ? 1.883 12.984 5.758 1 98.25 157 ASN B CA 1
ATOM 2901 C C . ASN B 1 157 ? 1.923 14.484 6.012 1 98.25 157 ASN B C 1
ATOM 2903 O O . ASN B 1 157 ? 1.833 14.93 7.156 1 98.25 157 ASN B O 1
ATOM 2907 N N . VAL B 1 158 ? 2.072 15.297 4.969 1 98.81 158 VAL B N 1
ATOM 2908 C CA . VAL B 1 158 ? 2.094 16.75 5.109 1 98.81 158 VAL B CA 1
ATOM 2909 C C . VAL B 1 158 ? 1.223 17.391 4.027 1 98.81 158 VAL B C 1
ATOM 2911 O O . VAL B 1 158 ? 1.386 17.094 2.838 1 98.81 158 VAL B O 1
ATOM 2914 N N . TYR B 1 159 ? 0.314 18.203 4.449 1 98.75 159 TYR B N 1
ATOM 2915 C CA . TYR B 1 159 ? -0.409 19.109 3.564 1 98.75 159 TYR B CA 1
ATOM 2916 C C . TYR B 1 159 ? -0.178 20.562 3.963 1 98.75 159 TYR B C 1
ATOM 2918 O O . TYR B 1 159 ? -0.104 20.875 5.152 1 98.75 159 TYR B O 1
ATOM 2926 N N . ILE B 1 160 ? -0.09 21.391 3.014 1 98.81 160 ILE B N 1
ATOM 2927 C CA . ILE B 1 160 ? -0.066 22.828 3.25 1 98.81 160 ILE B CA 1
ATOM 2928 C C . ILE B 1 160 ? -1.15 23.516 2.416 1 98.81 160 ILE B C 1
ATOM 2930 O O . ILE B 1 160 ? -1.255 23.281 1.21 1 98.81 160 ILE B O 1
ATOM 2934 N N . LEU B 1 161 ? -1.943 24.25 3.064 1 98.31 161 LEU B N 1
ATOM 2935 C CA . LEU B 1 161 ? -2.98 25.031 2.398 1 98.31 161 LEU B CA 1
ATOM 2936 C C . LEU B 1 161 ? -2.904 26.5 2.809 1 98.31 161 LEU B C 1
ATOM 2938 O O . LEU B 1 161 ? -2.697 26.812 3.984 1 98.31 161 LEU B O 1
ATOM 2942 N N . SER B 1 162 ? -3.074 27.391 1.88 1 98.12 162 SER B N 1
ATOM 2943 C CA . SER B 1 162 ? -3.133 28.812 2.184 1 98.12 162 SER B CA 1
ATOM 2944 C C . SER B 1 162 ? -4.441 29.172 2.879 1 98.12 162 SER B C 1
ATOM 2946 O O . SER B 1 162 ? -5.453 28.484 2.705 1 98.12 162 SER B O 1
ATOM 2948 N N . LYS B 1 163 ? -4.352 30.234 3.637 1 97.44 163 LYS B N 1
ATOM 2949 C CA . LYS B 1 163 ? -5.555 30.781 4.27 1 97.44 163 LYS B CA 1
ATOM 2950 C C . LYS B 1 163 ? -6.648 31.047 3.236 1 97.44 163 LYS B C 1
ATOM 2952 O O . LYS B 1 163 ? -7.828 30.797 3.5 1 97.44 163 LYS B O 1
ATOM 2957 N N . LYS B 1 164 ? -6.285 31.547 2.148 1 96.69 164 LYS B N 1
ATOM 2958 C CA . LYS B 1 164 ? -7.25 31.828 1.086 1 96.69 164 LYS B CA 1
ATOM 2959 C C . LYS B 1 164 ? -8.023 30.562 0.702 1 96.69 164 LYS B C 1
ATOM 2961 O O . LYS B 1 164 ? -9.258 30.578 0.679 1 96.69 164 LYS B O 1
ATOM 2966 N N . LEU B 1 165 ? -7.34 29.469 0.423 1 97 165 LEU B N 1
ATOM 2967 C CA . LEU B 1 165 ? -7.988 28.219 0.048 1 97 165 LEU B CA 1
ATOM 2968 C C . LEU B 1 165 ? -8.906 27.734 1.16 1 97 165 LEU B C 1
ATOM 2970 O O . LEU B 1 165 ? -10.062 27.375 0.906 1 97 165 LEU B O 1
ATOM 2974 N N . VAL B 1 166 ? -8.359 27.766 2.361 1 97.69 166 VAL B N 1
ATOM 2975 C CA . VAL B 1 166 ? -9.086 27.266 3.518 1 97.69 166 VAL B CA 1
ATOM 2976 C C . VAL B 1 166 ? -10.367 28.078 3.717 1 97.69 166 VAL B C 1
ATOM 2978 O O . VAL B 1 166 ? -11.438 27.516 3.938 1 97.69 166 VAL B O 1
ATOM 2981 N N . SER B 1 167 ? -10.258 29.375 3.65 1 95.81 167 SER B N 1
ATOM 2982 C CA . SER B 1 167 ? -11.406 30.25 3.852 1 95.81 167 SER B CA 1
ATOM 2983 C C . SER B 1 167 ? -12.469 30.031 2.781 1 95.81 167 SER B C 1
ATOM 2985 O O . SER B 1 167 ? -13.664 30.203 3.033 1 95.81 167 SER B O 1
ATOM 2987 N N . GLU B 1 168 ? -12.062 29.609 1.639 1 95.38 168 GLU B N 1
ATOM 2988 C CA . GLU B 1 168 ? -12.977 29.359 0.526 1 95.38 168 GLU B CA 1
ATOM 2989 C C . GLU B 1 168 ? -13.492 27.938 0.539 1 95.38 168 GLU B C 1
ATOM 2991 O O . GLU B 1 168 ? -14.289 27.547 -0.324 1 95.38 168 GLU B O 1
ATOM 2996 N N . GLY B 1 169 ? -13.047 27.188 1.451 1 94.69 169 GLY B N 1
ATOM 2997 C CA . GLY B 1 169 ? -13.469 25.797 1.563 1 94.69 169 GLY B CA 1
ATOM 2998 C C . GLY B 1 169 ? -12.922 24.922 0.457 1 94.69 169 GLY B C 1
ATOM 2999 O O . GLY B 1 169 ? -13.578 23.953 0.038 1 94.69 169 GLY B O 1
ATOM 3000 N N . LEU B 1 170 ? -11.734 25.281 -0.075 1 93.75 170 LEU B N 1
ATOM 3001 C CA . LEU B 1 170 ? -11.156 24.562 -1.201 1 93.75 170 LEU B CA 1
ATOM 3002 C C . LEU B 1 170 ? -9.938 23.75 -0.758 1 93.75 170 LEU B C 1
ATOM 3004 O O . LEU B 1 170 ? -9.094 24.25 -0.007 1 93.75 170 LEU B O 1
ATOM 3008 N N . TRP B 1 171 ? -9.805 22.531 -1.307 1 92.12 171 TRP B N 1
ATOM 3009 C CA . TRP B 1 171 ? -8.68 21.656 -1.015 1 92.12 171 TRP B CA 1
ATOM 3010 C C . TRP B 1 171 ? -7.508 21.953 -1.953 1 92.12 171 TRP B C 1
ATOM 3012 O O . TRP B 1 171 ? -6.348 21.766 -1.581 1 92.12 171 TRP B O 1
ATOM 3022 N N . PHE B 1 172 ? -7.949 22.453 -3.102 1 92.44 172 PHE B N 1
ATOM 3023 C CA . PHE B 1 172 ? -6.941 22.672 -4.129 1 92.44 172 PHE B CA 1
ATOM 3024 C C . PHE B 1 172 ? -7.094 24.062 -4.742 1 92.44 172 PHE B C 1
ATOM 3026 O O . PHE B 1 172 ? -8.211 24.547 -4.918 1 92.44 172 PHE B O 1
ATOM 3033 N N . GLY B 1 173 ? -5.91 24.594 -5.02 1 92.81 173 GLY B N 1
ATOM 3034 C CA . GLY B 1 173 ? -5.863 25.766 -5.887 1 92.81 173 GLY B CA 1
ATOM 3035 C C . GLY B 1 173 ? -5.297 25.469 -7.262 1 92.81 173 GLY B C 1
ATOM 3036 O O . GLY B 1 173 ? -5.336 24.312 -7.719 1 92.81 173 GLY B O 1
ATOM 3037 N N . ASP B 1 174 ? -4.863 26.484 -7.938 1 89.19 174 ASP B N 1
ATOM 3038 C CA . ASP B 1 174 ? -4.445 26.328 -9.328 1 89.19 174 ASP B CA 1
ATOM 3039 C C . ASP B 1 174 ? -2.967 25.969 -9.422 1 89.19 174 ASP B C 1
ATOM 3041 O O . ASP B 1 174 ? -2.508 25.469 -10.461 1 89.19 174 ASP B O 1
ATOM 3045 N N . HIS B 1 175 ? -2.254 26.203 -8.414 1 95.06 175 HIS B N 1
ATOM 3046 C CA . HIS B 1 175 ? -0.819 25.938 -8.406 1 95.06 175 HIS B CA 1
ATOM 3047 C C . HIS B 1 175 ? -0.446 24.953 -7.297 1 95.06 175 HIS B C 1
ATOM 3049 O O . HIS B 1 175 ? -0.051 25.359 -6.203 1 95.06 175 HIS B O 1
ATOM 3055 N N . ILE B 1 176 ? -0.435 23.688 -7.645 1 96.69 176 ILE B N 1
ATOM 3056 C CA . ILE B 1 176 ? -0.327 22.609 -6.66 1 96.69 176 ILE B CA 1
ATOM 3057 C C . ILE B 1 176 ? 1.102 22.078 -6.637 1 96.69 176 ILE B C 1
ATOM 3059 O O . ILE B 1 176 ? 1.716 21.875 -7.691 1 96.69 176 ILE B O 1
ATOM 3063 N N . CYS B 1 177 ? 1.651 21.891 -5.488 1 97.88 177 CYS B N 1
ATOM 3064 C CA . CYS B 1 177 ? 2.941 21.234 -5.324 1 97.88 177 CYS B CA 1
ATOM 3065 C C . CYS B 1 177 ? 2.762 19.781 -4.891 1 97.88 177 CYS B C 1
ATOM 3067 O O . CYS B 1 177 ? 2.115 19.516 -3.879 1 97.88 177 CYS B O 1
ATOM 3069 N N . ARG B 1 178 ? 3.281 18.828 -5.664 1 97.62 178 ARG B N 1
ATOM 3070 C CA . ARG B 1 178 ? 3.318 17.406 -5.363 1 97.62 178 ARG B CA 1
ATOM 3071 C C . ARG B 1 178 ? 4.723 16.969 -4.961 1 97.62 178 ARG B C 1
ATOM 3073 O O . ARG B 1 178 ? 5.613 16.859 -5.805 1 97.62 178 ARG B O 1
ATOM 3080 N N . HIS B 1 179 ? 4.855 16.766 -3.705 1 98.56 179 HIS B N 1
ATOM 3081 C CA . HIS B 1 179 ? 6.195 16.469 -3.197 1 98.56 179 HIS B CA 1
ATOM 3082 C C . HIS B 1 179 ? 6.367 14.992 -2.9 1 98.56 179 HIS B C 1
ATOM 3084 O O . HIS B 1 179 ? 5.715 14.453 -2.004 1 98.56 179 HIS B O 1
ATOM 3090 N N . VAL B 1 180 ? 7.234 14.289 -3.621 1 98.12 180 VAL B N 1
ATOM 3091 C CA . VAL B 1 180 ? 7.473 12.859 -3.465 1 98.12 180 VAL B CA 1
ATOM 3092 C C . VAL B 1 180 ? 8.391 12.617 -2.27 1 98.12 180 VAL B C 1
ATOM 3094 O O . VAL B 1 180 ? 9.414 13.289 -2.115 1 98.12 180 VAL B O 1
ATOM 3097 N N . ILE B 1 181 ? 7.953 11.688 -1.459 1 97.94 181 ILE B N 1
ATOM 3098 C CA . ILE B 1 181 ? 8.789 11.336 -0.318 1 97.94 181 ILE B CA 1
ATOM 3099 C C . ILE B 1 181 ? 9.055 9.836 -0.321 1 97.94 181 ILE B C 1
ATOM 3101 O O . ILE B 1 181 ? 8.648 9.125 -1.244 1 97.94 181 ILE B O 1
ATOM 3105 N N . SER B 1 182 ? 9.766 9.359 0.669 1 96.62 182 SER B N 1
ATOM 3106 C CA . SER B 1 182 ? 10.227 7.973 0.706 1 96.62 182 SER B CA 1
ATOM 3107 C C . SER B 1 182 ? 9.055 7.012 0.884 1 96.62 182 SER B C 1
ATOM 3109 O O . SER B 1 182 ? 8.078 7.336 1.561 1 96.62 182 SER B O 1
ATOM 3111 N N . LYS B 1 183 ? 9.211 5.824 0.389 1 96.69 183 LYS B N 1
ATOM 3112 C CA . LYS B 1 183 ? 8.172 4.793 0.43 1 96.69 183 LYS B CA 1
ATOM 3113 C C . LYS B 1 183 ? 7.781 4.469 1.867 1 96.69 183 LYS B C 1
ATOM 3115 O O . LYS B 1 183 ? 6.598 4.266 2.162 1 96.69 183 LYS B O 1
ATOM 3120 N N . ARG B 1 184 ? 8.688 4.375 2.754 1 96.88 184 ARG B N 1
ATOM 3121 C CA . ARG B 1 184 ? 8.398 3.996 4.133 1 96.88 184 ARG B CA 1
ATOM 3122 C C . ARG B 1 184 ? 7.461 5.004 4.793 1 96.88 184 ARG B C 1
ATOM 3124 O O . ARG B 1 184 ? 6.836 4.703 5.812 1 96.88 184 ARG B O 1
ATOM 3131 N N . GLN B 1 185 ? 7.387 6.215 4.25 1 97.69 185 GLN B N 1
ATOM 3132 C CA . GLN B 1 185 ? 6.574 7.281 4.828 1 97.69 185 GLN B CA 1
ATOM 3133 C C . GLN B 1 185 ? 5.188 7.32 4.188 1 97.69 185 GLN B C 1
ATOM 3135 O O . GLN B 1 185 ? 4.332 8.102 4.605 1 97.69 185 GLN B O 1
ATOM 3140 N N . ASN B 1 186 ? 4.91 6.484 3.191 1 97.44 186 ASN B N 1
ATOM 3141 C CA . ASN B 1 186 ? 3.701 6.566 2.379 1 97.44 186 ASN B CA 1
ATOM 3142 C C . ASN B 1 186 ? 2.582 5.703 2.949 1 97.44 186 ASN B C 1
ATOM 3144 O O . ASN B 1 186 ? 1.74 5.195 2.205 1 97.44 186 ASN B O 1
ATOM 3148 N N . PHE B 1 187 ? 2.484 5.488 4.281 1 97.19 187 PHE B N 1
ATOM 3149 C CA . PHE B 1 187 ? 1.48 4.617 4.879 1 97.19 187 PHE B CA 1
ATOM 3150 C C . PHE B 1 187 ? 0.616 5.387 5.871 1 97.19 187 PHE B C 1
ATOM 3152 O O . PHE B 1 187 ? 1.116 6.238 6.605 1 97.19 187 PHE B O 1
ATOM 3159 N N . GLU B 1 188 ? -0.649 5.066 5.91 1 97 188 GLU B N 1
ATOM 3160 C CA . GLU B 1 188 ? -1.654 5.625 6.809 1 97 188 GLU B CA 1
ATOM 3161 C C . GLU B 1 188 ? -2.336 4.527 7.621 1 97 188 GLU B C 1
ATOM 3163 O O . GLU B 1 188 ? -2.588 3.436 7.109 1 97 188 GLU B O 1
ATOM 3168 N N . ILE B 1 189 ? -2.664 4.828 8.828 1 97.94 189 ILE B N 1
ATOM 3169 C CA . ILE B 1 189 ? -3.35 3.863 9.688 1 97.94 189 ILE B CA 1
ATOM 3170 C C . ILE B 1 189 ? -4.859 4.066 9.578 1 97.94 189 ILE B C 1
ATOM 3172 O O . ILE B 1 189 ? -5.391 5.086 10.023 1 97.94 189 ILE B O 1
ATOM 3176 N N . ASP B 1 190 ? -5.523 3.098 9.039 1 95.12 190 ASP B N 1
ATOM 3177 C CA . ASP B 1 190 ? -6.98 3.113 8.984 1 95.12 190 ASP B CA 1
ATOM 3178 C C . ASP B 1 190 ? -7.57 1.904 9.703 1 95.12 190 ASP B C 1
ATOM 3180 O O . ASP B 1 190 ? -8.727 1.935 10.133 1 95.12 190 ASP B O 1
ATOM 3184 N N . ASP B 1 191 ? -6.824 0.863 9.797 1 97.12 191 ASP B N 1
ATOM 3185 C CA . ASP B 1 191 ? -7.289 -0.366 10.43 1 97.12 191 ASP B CA 1
ATOM 3186 C C . ASP B 1 191 ? -6.133 -1.118 11.086 1 97.12 191 ASP B C 1
ATOM 3188 O O . ASP B 1 191 ? -5.012 -0.605 11.156 1 97.12 191 ASP B O 1
ATOM 3192 N N . GLU B 1 192 ? -6.453 -2.248 11.594 1 97.5 192 GLU B N 1
ATOM 3193 C CA . GLU B 1 192 ? -5.484 -3.014 12.367 1 97.5 192 GLU B CA 1
ATOM 3194 C C . GLU B 1 192 ? -4.297 -3.436 11.508 1 97.5 192 GLU B C 1
ATOM 3196 O O . GLU B 1 192 ? -3.158 -3.457 11.984 1 97.5 192 GLU B O 1
ATOM 3201 N N . ILE B 1 193 ? -4.488 -3.766 10.266 1 97.94 193 ILE B N 1
ATOM 3202 C CA . ILE B 1 193 ? -3.416 -4.176 9.367 1 97.94 193 ILE B CA 1
ATOM 3203 C C . ILE B 1 193 ? -2.424 -3.027 9.188 1 97.94 193 ILE B C 1
ATOM 3205 O O . ILE B 1 193 ? -1.21 -3.229 9.273 1 97.94 193 ILE B O 1
ATOM 3209 N N . ASP B 1 194 ? -2.971 -1.866 8.953 1 98.19 194 ASP B N 1
ATOM 3210 C CA . ASP B 1 194 ? -2.121 -0.684 8.836 1 98.19 194 ASP B CA 1
ATOM 3211 C C . ASP B 1 194 ? -1.292 -0.483 10.109 1 98.19 194 ASP B C 1
ATOM 3213 O O . ASP B 1 194 ? -0.114 -0.129 10.031 1 98.19 194 ASP B O 1
ATOM 3217 N N . PHE B 1 195 ? -1.958 -0.668 11.227 1 98.5 195 PHE B N 1
ATOM 3218 C CA . PHE B 1 195 ? -1.296 -0.474 12.516 1 98.5 195 PHE B CA 1
ATOM 3219 C C . PHE B 1 195 ? -0.089 -1.396 12.648 1 98.5 195 PHE B C 1
ATOM 3221 O O . PHE B 1 195 ? 0.995 -0.957 13.031 1 98.5 195 PHE B O 1
ATOM 3228 N N . VAL B 1 196 ? -0.207 -2.678 12.258 1 98.44 196 VAL B N 1
ATOM 3229 C CA . VAL B 1 196 ? 0.859 -3.674 12.305 1 98.44 196 VAL B CA 1
ATOM 3230 C C . VAL B 1 196 ? 1.998 -3.248 11.375 1 98.44 196 VAL B C 1
ATOM 3232 O O . VAL B 1 196 ? 3.172 -3.332 11.75 1 98.44 196 VAL B O 1
ATOM 3235 N N . ILE B 1 197 ? 1.669 -2.764 10.219 1 98.62 197 ILE B N 1
ATOM 3236 C CA . ILE B 1 197 ? 2.646 -2.346 9.219 1 98.62 197 ILE B CA 1
ATOM 3237 C C . ILE B 1 197 ? 3.461 -1.171 9.75 1 98.62 197 ILE B C 1
ATOM 3239 O O . ILE B 1 197 ? 4.695 -1.204 9.734 1 98.62 197 ILE B O 1
ATOM 3243 N N . LEU B 1 198 ? 2.781 -0.165 10.258 1 98.5 198 LEU B N 1
ATOM 3244 C CA . LEU B 1 198 ? 3.471 1.049 10.68 1 98.5 198 LEU B CA 1
ATOM 3245 C C . LEU B 1 198 ? 4.285 0.798 11.945 1 98.5 198 LEU B C 1
ATOM 3247 O O . LEU B 1 198 ? 5.34 1.404 12.141 1 98.5 198 LEU B O 1
ATOM 3251 N N . GLU B 1 199 ? 3.764 -0.041 12.773 1 98.31 199 GLU B N 1
ATOM 3252 C CA . GLU B 1 199 ? 4.555 -0.433 13.938 1 98.31 199 GLU B CA 1
ATOM 3253 C C . GLU B 1 199 ? 5.875 -1.068 13.516 1 98.31 199 GLU B C 1
ATOM 3255 O O . GLU B 1 199 ? 6.93 -0.734 14.062 1 98.31 199 GLU B O 1
ATOM 3260 N N . ALA B 1 200 ? 5.875 -1.957 12.547 1 98.56 200 ALA B N 1
ATOM 3261 C CA . ALA B 1 200 ? 7.074 -2.625 12.055 1 98.56 200 ALA B CA 1
ATOM 3262 C C . ALA B 1 200 ? 8.039 -1.626 11.43 1 98.56 200 ALA B C 1
ATOM 3264 O O . ALA B 1 200 ? 9.242 -1.667 11.695 1 98.56 200 ALA B O 1
ATOM 3265 N N . LEU B 1 201 ? 7.535 -0.744 10.586 1 98.31 201 LEU B N 1
ATOM 3266 C CA . LEU B 1 201 ? 8.367 0.236 9.898 1 98.31 201 LEU B CA 1
ATOM 3267 C C . LEU B 1 201 ? 9.016 1.19 10.898 1 98.31 201 LEU B C 1
ATOM 3269 O O . LEU B 1 201 ? 10.203 1.513 10.781 1 98.31 201 LEU B O 1
ATOM 3273 N N . LEU B 1 202 ? 8.242 1.627 11.891 1 97.88 202 LEU B N 1
ATOM 3274 C CA . LEU B 1 202 ? 8.758 2.537 12.906 1 97.88 202 LEU B CA 1
ATOM 3275 C C . LEU B 1 202 ? 9.812 1.849 13.766 1 97.88 202 LEU B C 1
ATOM 3277 O O . LEU B 1 202 ? 10.812 2.461 14.133 1 97.88 202 LEU B O 1
ATOM 3281 N N . ASN B 1 203 ? 9.539 0.612 14.102 1 96.94 203 ASN B N 1
ATOM 3282 C CA . ASN B 1 203 ? 10.5 -0.134 14.906 1 96.94 203 ASN B CA 1
ATOM 3283 C C . ASN B 1 203 ? 11.828 -0.309 14.172 1 96.94 203 ASN B C 1
ATOM 3285 O O . ASN B 1 203 ? 12.891 -0.248 14.781 1 96.94 203 ASN B O 1
ATOM 3289 N N . LYS B 1 204 ? 11.734 -0.522 12.906 1 96.31 204 LYS B N 1
ATOM 3290 C CA . LYS B 1 204 ? 12.938 -0.81 12.133 1 96.31 204 LYS B CA 1
ATOM 3291 C C . LYS B 1 204 ? 13.68 0.474 11.773 1 96.31 204 LYS B C 1
ATOM 3293 O O . LYS B 1 204 ? 14.906 0.527 11.852 1 96.31 204 LYS B O 1
ATOM 3298 N N . TYR B 1 205 ? 12.922 1.518 11.359 1 95.12 205 TYR B N 1
ATOM 3299 C CA . TYR B 1 205 ? 13.578 2.664 10.734 1 95.12 205 TYR B CA 1
ATOM 3300 C C . TYR B 1 205 ? 13.406 3.916 11.586 1 95.12 205 TYR B C 1
ATOM 3302 O O . TYR B 1 205 ? 14.133 4.898 11.406 1 95.12 205 TYR B O 1
ATOM 3310 N N . GLY B 1 206 ? 12.422 3.838 12.617 1 91.44 206 GLY B N 1
ATOM 3311 C CA . GLY B 1 206 ? 12.117 5.078 13.312 1 91.44 206 GLY B CA 1
ATOM 3312 C C . GLY B 1 206 ? 11.805 6.227 12.367 1 91.44 206 GLY B C 1
ATOM 3313 O O . GLY B 1 206 ? 11.25 6.02 11.289 1 91.44 206 GLY B O 1
ATOM 3314 N N . THR B 1 207 ? 11.859 7.371 12.859 1 89.19 207 THR B N 1
ATOM 3315 C CA . THR B 1 207 ? 11.906 8.578 12.039 1 89.19 207 THR B CA 1
ATOM 3316 C C . THR B 1 207 ? 13.344 9.016 11.789 1 89.19 207 THR B C 1
ATOM 3318 O O . THR B 1 207 ? 14.195 8.875 12.664 1 89.19 207 THR B O 1
ATOM 3321 N N . ILE B 1 208 ? 13.664 9.156 10.523 1 81.94 208 ILE B N 1
ATOM 3322 C CA . ILE B 1 208 ? 15.062 9.398 10.18 1 81.94 208 ILE B CA 1
ATOM 3323 C C . ILE B 1 208 ? 15.422 10.852 10.477 1 81.94 208 ILE B C 1
ATOM 3325 O O . ILE B 1 208 ? 14.688 11.773 10.102 1 81.94 208 ILE B O 1
ATOM 3329 N N . ASN B 1 209 ? 16.5 11.117 11.359 1 72.38 209 ASN B N 1
ATOM 3330 C CA . ASN B 1 209 ? 17.016 12.406 11.812 1 72.38 209 ASN B CA 1
ATOM 3331 C C . ASN B 1 209 ? 18.016 12.992 10.82 1 72.38 209 ASN B C 1
ATOM 3333 O O . ASN B 1 209 ? 18.812 12.258 10.227 1 72.38 209 ASN B O 1
#